Protein 7MY0 (pdb70)

Sequence (574 aa):
RTDDFDLAQQYLQVKKGVVEAALDSSSLAIARPEKIYEAMMRYSLLAGGKRLRPILCITACELCGGDEALALPTACALEMIHTMMSLIHDDLPSSMDNDDFRRGKPTNHKVYGEEDIAILAGDGLLAYAFEYVVVTHTPQADPQALLQQVIIARLGRRTVGAAGLVGGQVLDLESEGRTDITPETTLLTFIHTTHKTGALLEASVLLTGAILAGATGEQQQRRLARYAQNNIGLLAFQVVDDILDITATAQKATYPSLLGLLEASRAQQAQSSLIDQAIVALEPFGPSSAEPLQAIAEYIVARKYLEHRTDFDLAQYLQVKKGVVEAALDSSSLAIARRPEKIYEEAMRYSLLAGGKKRLRPILCITACELCGGDEALALPTACALEMIHTMMSLIHDDLPSMDNDDFRRGKPTNHHKVYGEDIAILAGDGLLAYAFEYVVTHTPQADPPQALLQVIARLGRRTVGAAGLVGGQVLDLESEEGRTDIITPEETLTFIHTHKTGALLEASVLLTGAILAGATGEQQQRRLARRYAQNNIGLAFQQVVDDILDITATQEEAQKATYPSLLGLEASRAQAQSSLIDQAIVALEPFGPSSAEPLQAIAEYIIVARKYLE

Nearest PDB structures (foldseek):
  7my0-assembly1_A  TM=1.004E+00  e=2.577E-37  Synechocystis sp. PCC 6803 substr. Kazusa
  7my1-assembly1_AAA-2  TM=9.959E-01  e=1.633E-34  Synechocystis sp. PCC 6803 substr. Kazusa
  7my7-assembly1_BBB  TM=9.805E-01  e=2.120E-26  Synechococcus elongatus PCC 7942 = FACHB-805
  7my7-assembly1_AAA  TM=9.762E-01  e=3.667E-26  Synechococcus elongatus PCC 7942 = FACHB-805
  7my6-assembly1_B  TM=9.436E-01  e=1.278E-26  Synechococcus elongatus PCC 7942 = FACHB-805

Foldseek 3Di:
DPDDDLVVVQVVQQVVLLVCLVVLQDQDPVRLLSVLLCVQLNVDDSLVLLSLLQLLLVLLPHHCQQRNLLSNLLSLLVSLLVLVCCAPVHVVPQDDPRHGRSCVVRNRVSSNVSSVVSNVVSLVSLVVRNPVFDVVLSVVLSVLSVCQNDCNAQVVLSVLQVVQQPDDPDAPVSVLVSQCRNPLSSQLSSNLSSNSRNPHDPLSSVLSSLLSSLLSVLLQLLVQLVVVVVPSDGDGCCNRPNNVVSVVSSVVSLVSSLVSCPVSPPSCVSVNVVSVVSSVVSVVVD/DPDDDLVVLQVVQQVVLLVVLVVLQDQDPVNLLSVLLCVQLNVDDSLVLLSLLQLLLVLLPHHNQQRNLLSNLLSLLVSLLVLVCCACVHVVHQDDPNHGRSCNPRNNVSSNVSSVVSNVSSLVSLPVRNVVFDVVLSVVLSVLSVCQNDCNAQVVLSVLVRVPQLDDPDAPVSVLVSQCRNPLSSQLSSSLSSNSRNPHDPLQSVLSSLLSSLLSVLLQLLVLLVVVVVVVVPSDDDHCCNRPNNVVSVVSSVVSLVSSLVSCPVSPPSCVSVNVVSVVSSVVSVVD

Structure (mmCIF, N/CA/C/O backbone):
data_7MY0
#
_entry.id   7MY0
#
_cell.length_a   61.430
_cell.length_b   73.643
_cell.length_c   132.229
_cell.angle_alpha   90.00
_cell.angle_beta   95.21
_cell.angle_gamma   90.00
#
_symmetry.space_group_name_H-M   'C 1 2 1'
#
loop_
_entity.id
_entity.type
_entity.pdbx_description
1 polymer 'Geranylgeranyl pyrophosphate synthase'
2 non-polymer '3-METHYLBUT-3-ENYL TRIHYDROGEN DIPHOSPHATE'
3 non-polymer GLYCEROL
4 non-polymer 'MAGNESIUM ION'
5 water water
#
loop_
_atom_site.group_PDB
_atom_site.id
_atom_site.type_symbol
_atom_site.label_atom_id
_atom_site.label_alt_id
_atom_site.label_comp_id
_atom_site.label_asym_id
_atom_site.label_entity_id
_atom_site.label_seq_id
_atom_site.pdbx_PDB_ins_code
_atom_site.Cartn_x
_atom_site.Cartn_y
_atom_site.Cartn_z
_atom_site.occupancy
_atom_site.B_iso_or_equiv
_atom_site.auth_seq_id
_atom_site.auth_comp_id
_atom_site.auth_asym_id
_atom_site.auth_atom_id
_atom_site.pdbx_PDB_model_num
ATOM 1 N N . ARG A 1 7 ? 44.283 12.006 9.022 1.00 41.00 7 ARG A N 1
ATOM 2 C CA . ARG A 1 7 ? 43.687 11.447 7.797 1.00 32.51 7 ARG A CA 1
ATOM 3 C C . ARG A 1 7 ? 42.498 12.305 7.371 1.00 23.67 7 ARG A C 1
ATOM 4 O O . ARG A 1 7 ? 41.821 12.936 8.228 1.00 22.32 7 ARG A O 1
ATOM 12 N N . THR A 1 8 ? 42.303 12.425 6.057 1.00 17.56 8 THR A N 1
ATOM 13 C CA . THR A 1 8 ? 41.286 13.340 5.509 1.00 15.95 8 THR A CA 1
ATOM 14 C C . THR A 1 8 ? 40.055 12.611 4.981 1.00 16.86 8 THR A C 1
ATOM 15 O O . THR A 1 8 ? 39.031 13.287 4.828 1.00 19.89 8 THR A O 1
ATOM 19 N N A ASP A 1 9 ? 40.169 11.305 4.698 0.50 17.40 9 ASP A N 1
ATOM 20 N N B ASP A 1 9 ? 40.164 11.307 4.692 0.50 18.32 9 ASP A N 1
ATOM 21 C CA A ASP A 1 9 ? 39.111 10.490 4.064 0.50 17.68 9 ASP A CA 1
ATOM 22 C CA B ASP A 1 9 ? 39.086 10.518 4.058 0.50 21.18 9 ASP A CA 1
ATOM 23 C C A ASP A 1 9 ? 38.203 9.916 5.158 0.50 18.46 9 ASP A C 1
ATOM 24 C C B ASP A 1 9 ? 38.201 9.913 5.150 0.50 20.77 9 ASP A C 1
ATOM 25 O O A ASP A 1 9 ? 38.716 9.211 6.040 0.50 20.40 9 ASP A O 1
ATOM 26 O O B ASP A 1 9 ? 38.726 9.185 6.010 0.50 21.61 9 ASP A O 1
ATOM 35 N N . PHE A 1 10 ? 36.895 10.156 5.075 1.00 19.60 10 PHE A N 1
ATOM 36 C CA . PHE A 1 10 ? 35.917 9.506 5.984 1.00 18.09 10 PHE A CA 1
ATOM 37 C C . PHE A 1 10 ? 35.961 8.013 5.704 1.00 18.62 10 PHE A C 1
ATOM 38 O O . PHE A 1 10 ? 35.733 7.574 4.560 1.00 22.21 10 PHE A O 1
ATOM 46 N N . ASP A 1 11 ? 36.232 7.230 6.732 1.00 17.67 11 ASP A N 1
ATOM 47 C CA . ASP A 1 11 ? 36.369 5.751 6.673 1.00 17.88 11 ASP A CA 1
ATOM 48 C C . ASP A 1 11 ? 35.311 5.204 7.627 1.00 15.15 11 ASP A C 1
ATOM 49 O O . ASP A 1 11 ? 35.473 5.344 8.866 1.00 16.41 11 ASP A O 1
ATOM 54 N N . LEU A 1 12 ? 34.251 4.662 7.076 1.00 15.95 12 LEU A N 1
ATOM 55 C CA . LEU A 1 12 ? 33.150 4.159 7.920 1.00 13.91 12 LEU A CA 1
ATOM 56 C C . LEU A 1 12 ? 33.648 3.103 8.894 1.00 14.42 12 LEU A C 1
ATOM 57 O O . LEU A 1 12 ? 33.234 3.122 10.049 1.00 15.17 12 LEU A O 1
ATOM 62 N N . ALA A 1 13 ? 34.454 2.170 8.441 1.00 16.03 13 ALA A N 1
ATOM 63 C CA . ALA A 1 13 ? 34.916 1.082 9.345 1.00 17.97 13 ALA A CA 1
ATOM 64 C C . ALA A 1 13 ? 35.605 1.717 10.551 1.00 16.33 13 ALA A C 1
ATOM 65 O O . ALA A 1 13 ? 35.400 1.293 11.677 1.00 18.50 13 ALA A O 1
ATOM 67 N N A GLN A 1 14 ? 36.456 2.706 10.311 0.50 17.40 14 GLN A N 1
ATOM 68 N N B GLN A 1 14 ? 36.455 2.706 10.305 0.50 17.67 14 GLN A N 1
ATOM 69 C CA A GLN A 1 14 ? 37.179 3.357 11.435 0.50 20.21 14 GLN A CA 1
ATOM 70 C CA B GLN A 1 14 ? 37.182 3.362 11.420 0.50 20.18 14 GLN A CA 1
ATOM 71 C C A GLN A 1 14 ? 36.192 4.119 12.341 0.50 17.49 14 GLN A C 1
ATOM 72 C C B GLN A 1 14 ? 36.194 4.117 12.335 0.50 17.57 14 GLN A C 1
ATOM 73 O O A GLN A 1 14 ? 36.350 4.087 13.602 0.50 20.06 14 GLN A O 1
ATOM 74 O O B GLN A 1 14 ? 36.354 4.082 13.596 0.50 20.48 14 GLN A O 1
ATOM 85 N N . TYR A 1 15 ? 35.217 4.802 11.747 1.00 15.35 15 TYR A N 1
ATOM 86 C CA . TYR A 1 15 ? 34.182 5.528 12.506 1.00 15.99 15 TYR A CA 1
ATOM 87 C C . TYR A 1 15 ? 33.507 4.551 13.480 1.00 15.68 15 TYR A C 1
ATOM 88 O O . TYR A 1 15 ? 33.353 4.841 14.684 1.00 16.59 15 TYR A O 1
ATOM 97 N N . LEU A 1 16 ? 33.120 3.387 12.941 1.00 15.52 16 LEU A N 1
ATOM 98 C CA . LEU A 1 16 ? 32.393 2.401 13.743 1.00 15.33 16 LEU A CA 1
ATOM 99 C C . LEU A 1 16 ? 33.296 1.835 14.813 1.00 16.56 16 LEU A C 1
ATOM 100 O O . LEU A 1 16 ? 32.770 1.621 15.934 1.00 19.58 16 LEU A O 1
ATOM 105 N N . GLN A 1 17 ? 34.560 1.561 14.503 1.00 16.57 17 GLN A N 1
ATOM 106 C CA . GLN A 1 17 ? 35.504 1.030 15.512 1.00 19.65 17 GLN A CA 1
ATOM 107 C C . GLN A 1 17 ? 35.627 2.035 16.663 1.00 19.01 17 GLN A C 1
ATOM 108 O O . GLN A 1 17 ? 35.642 1.636 17.839 1.00 20.47 17 GLN A O 1
ATOM 114 N N . VAL A 1 18 ? 35.780 3.314 16.371 1.00 17.55 18 VAL A N 1
ATOM 115 C CA . VAL A 1 18 ? 35.960 4.309 17.459 1.00 19.48 18 VAL A CA 1
ATOM 116 C C . VAL A 1 18 ? 34.677 4.397 18.310 1.00 19.40 18 VAL A C 1
ATOM 117 O O . VAL A 1 18 ? 34.781 4.395 19.560 1.00 20.16 18 VAL A O 1
ATOM 121 N N . LYS A 1 19 ? 33.500 4.474 17.674 1.00 16.65 19 LYS A N 1
ATOM 122 C CA . LYS A 1 19 ? 32.238 4.568 18.438 1.00 17.05 19 LYS A CA 1
ATOM 123 C C . LYS A 1 19 ? 32.066 3.279 19.259 1.00 15.86 19 LYS A C 1
ATOM 124 O O . LYS A 1 19 ? 31.627 3.349 20.426 1.00 16.65 19 LYS A O 1
ATOM 130 N N . LYS A 1 20 ? 32.384 2.119 18.668 1.00 15.44 20 LYS A N 1
ATOM 131 C CA . LYS A 1 20 ? 32.257 0.842 19.410 1.00 15.91 20 LYS A CA 1
ATOM 132 C C . LYS A 1 20 ? 33.153 0.896 20.650 1.00 16.41 20 LYS A C 1
ATOM 133 O O . LYS A 1 20 ? 32.738 0.459 21.710 1.00 16.39 20 LYS A O 1
ATOM 139 N N . GLY A 1 21 ? 34.365 1.425 20.539 1.00 17.15 21 GLY A N 1
ATOM 140 C CA . GLY A 1 21 ? 35.301 1.464 21.672 1.00 19.03 21 GLY A CA 1
ATOM 141 C C . GLY A 1 21 ? 34.752 2.354 22.788 1.00 19.08 21 GLY A C 1
ATOM 142 O O . GLY A 1 21 ? 34.856 1.984 23.973 1.00 18.80 21 GLY A O 1
ATOM 143 N N . VAL A 1 22 ? 34.135 3.485 22.431 1.00 17.14 22 VAL A N 1
ATOM 144 C CA . VAL A 1 22 ? 33.568 4.401 23.446 1.00 17.97 22 VAL A CA 1
ATOM 145 C C . VAL A 1 22 ? 32.440 3.672 24.173 1.00 14.97 22 VAL A C 1
ATOM 146 O O . VAL A 1 22 ? 32.332 3.761 25.414 1.00 15.23 22 VAL A O 1
ATOM 150 N N . VAL A 1 23 ? 31.563 3.061 23.396 1.00 13.90 23 VAL A N 1
ATOM 151 C CA . VAL A 1 23 ? 30.398 2.340 23.956 1.00 13.53 23 VAL A CA 1
ATOM 152 C C . VAL A 1 23 ? 30.886 1.233 24.882 1.00 14.32 23 VAL A C 1
ATOM 153 O O . VAL A 1 23 ? 30.381 1.113 26.013 1.00 15.03 23 VAL A O 1
ATOM 157 N N . GLU A 1 24 ? 31.840 0.416 24.402 1.00 14.86 24 GLU A N 1
ATOM 158 C CA . GLU A 1 24 ? 32.276 -0.748 25.212 1.00 15.89 24 GLU A CA 1
ATOM 159 C C . GLU A 1 24 ? 32.924 -0.288 26.519 1.00 14.93 24 GLU A C 1
ATOM 160 O O . GLU A 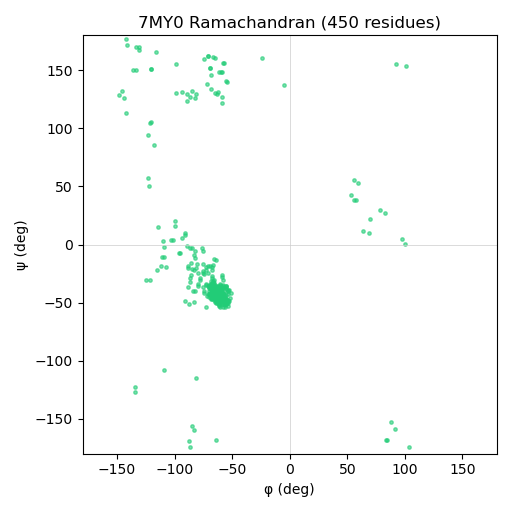1 24 ? 32.710 -0.966 27.560 1.00 15.49 24 GLU A O 1
ATOM 166 N N . ALA A 1 25 ? 33.691 0.807 26.508 1.00 16.16 25 ALA A N 1
ATOM 167 C CA . ALA A 1 25 ? 34.320 1.316 27.744 1.00 16.11 25 ALA A CA 1
ATOM 168 C C . ALA A 1 25 ? 33.236 1.766 28.729 1.00 14.45 25 ALA A C 1
ATOM 169 O O . ALA A 1 25 ? 33.336 1.454 29.942 1.00 14.45 25 ALA A O 1
ATOM 171 N N . ALA A 1 26 ? 32.199 2.436 28.240 1.00 12.87 26 ALA A N 1
ATOM 172 C CA . ALA A 1 26 ? 31.085 2.900 29.072 1.00 13.98 26 ALA A CA 1
ATOM 173 C C . ALA A 1 26 ? 30.306 1.705 29.643 1.00 14.87 26 ALA A C 1
ATOM 174 O O . ALA A 1 26 ? 30.023 1.687 30.845 1.00 15.02 26 ALA A O 1
ATOM 176 N N . LEU A 1 27 ? 30.059 0.688 28.827 1.00 12.77 27 LEU A N 1
ATOM 177 C CA . LEU A 1 27 ? 29.323 -0.511 29.341 1.00 13.24 27 LEU A CA 1
ATOM 178 C C . LEU A 1 27 ? 30.134 -1.193 30.429 1.00 12.17 27 LEU A C 1
ATOM 179 O O . LEU A 1 27 ? 29.579 -1.596 31.442 1.00 13.50 27 LEU A O 1
ATOM 184 N N . ASP A 1 28 ? 31.427 -1.333 30.222 1.00 13.87 28 ASP A N 1
ATOM 185 C CA . ASP A 1 28 ? 32.306 -2.009 31.203 1.00 14.29 28 ASP A CA 1
ATOM 186 C C . ASP A 1 28 ? 32.259 -1.233 32.533 1.00 13.92 28 ASP A C 1
ATOM 187 O O . ASP A 1 28 ? 32.030 -1.815 33.601 1.00 15.24 28 ASP A O 1
ATOM 192 N N A SER A 1 29 ? 32.446 0.084 32.466 0.60 14.14 29 SER A N 1
ATOM 193 N N B SER A 1 29 ? 32.439 0.087 32.466 0.40 13.40 29 SER A N 1
ATOM 194 C CA A SER A 1 29 ? 32.438 0.933 33.676 0.60 16.23 29 SER A CA 1
ATOM 195 C CA B SER A 1 29 ? 32.432 0.943 33.674 0.40 14.61 29 SER A CA 1
ATOM 196 C C A SER A 1 29 ? 31.064 0.927 34.356 0.60 16.05 29 SER A C 1
ATOM 197 C C B SER A 1 29 ? 31.060 0.933 34.358 0.40 14.93 29 SER A C 1
ATOM 198 O O A SER A 1 29 ? 31.012 1.210 35.559 0.60 17.88 29 SER A O 1
ATOM 199 O O B SER A 1 29 ? 31.012 1.195 35.575 0.40 16.10 29 SER A O 1
ATOM 204 N N . SER A 1 30 ? 29.979 0.659 33.616 1.00 14.11 30 SER A N 1
ATOM 205 C CA . SER A 1 30 ? 28.596 0.756 34.119 1.00 14.16 30 SER A CA 1
ATOM 206 C C . SER A 1 30 ? 28.312 -0.336 35.158 1.00 13.77 30 SER A C 1
ATOM 207 O O . SER A 1 30 ? 27.366 -0.182 35.930 1.00 15.32 30 SER A O 1
ATOM 210 N N . LEU A 1 31 ? 29.054 -1.436 35.138 1.00 14.69 31 LEU A N 1
ATOM 211 C CA . LEU A 1 31 ? 28.767 -2.577 36.045 1.00 16.39 31 LEU A CA 1
ATOM 212 C C . LEU A 1 31 ? 29.984 -2.919 36.900 1.00 15.33 31 LEU A C 1
ATOM 213 O O . LEU A 1 31 ? 30.788 -3.713 36.514 1.00 19.28 31 LEU A O 1
ATOM 218 N N . ALA A 1 32 ? 30.046 -2.361 38.097 1.00 18.24 32 ALA A N 1
ATOM 219 C CA . ALA A 1 32 ? 31.090 -2.663 39.097 1.00 21.55 32 ALA A CA 1
ATOM 220 C C . ALA A 1 32 ? 30.534 -3.840 39.888 1.00 20.49 32 ALA A C 1
ATOM 221 O O . ALA A 1 32 ? 29.385 -3.795 40.334 1.00 22.58 32 ALA A O 1
ATOM 223 N N . ILE A 1 33 ? 31.318 -4.874 40.039 1.00 21.88 33 ILE A N 1
ATOM 224 C CA . ILE A 1 33 ? 30.902 -6.075 40.791 1.00 20.53 33 ILE A CA 1
ATOM 225 C C . ILE A 1 33 ? 30.658 -5.687 42.255 1.00 19.79 33 ILE A C 1
ATOM 226 O O . ILE A 1 33 ? 31.483 -5.048 42.869 1.00 23.89 33 ILE A O 1
ATOM 231 N N . ALA A 1 34 ? 29.502 -6.072 42.795 1.00 19.60 34 ALA A N 1
ATOM 232 C CA . ALA A 1 34 ? 29.118 -5.906 44.217 1.00 20.88 34 ALA A CA 1
ATOM 233 C C . ALA A 1 34 ? 28.337 -7.155 44.620 1.00 17.59 34 ALA A C 1
ATOM 234 O O . ALA A 1 34 ? 28.083 -8.018 43.756 1.00 18.28 34 ALA A O 1
ATOM 236 N N . ARG A 1 35 ? 27.947 -7.252 45.874 1.00 20.07 35 ARG A N 1
ATOM 237 C CA . ARG A 1 35 ? 27.136 -8.419 46.322 1.00 19.83 35 ARG A CA 1
ATOM 238 C C . ARG A 1 35 ? 25.731 -8.298 45.750 1.00 18.72 35 ARG A C 1
ATOM 239 O O . ARG A 1 35 ? 25.168 -7.199 45.799 1.00 20.58 35 ARG A O 1
ATOM 247 N N . PRO A 1 36 ? 25.082 -9.379 45.236 1.00 16.60 36 PRO A N 1
ATOM 248 C CA . PRO A 1 36 ? 25.695 -10.685 45.011 1.00 17.13 36 PRO A CA 1
ATOM 249 C C . PRO A 1 36 ? 26.491 -10.719 43.706 1.00 16.00 36 PRO A C 1
ATOM 250 O O . PRO A 1 36 ? 25.994 -10.352 42.657 1.00 14.78 36 PRO A O 1
ATOM 254 N N . GLU A 1 37 ? 27.728 -11.183 43.803 1.00 15.14 37 GLU A N 1
ATOM 255 C CA . GLU A 1 37 ? 28.681 -11.041 42.675 1.00 16.69 37 GLU A CA 1
ATOM 256 C C . GLU A 1 37 ? 28.143 -11.769 41.443 1.00 14.34 37 GLU A C 1
ATOM 257 O O . GLU A 1 37 ? 28.353 -11.281 40.333 1.00 14.32 37 GLU A O 1
ATOM 263 N N . LYS A 1 38 ? 27.442 -12.888 41.626 1.00 14.68 38 LYS A N 1
ATOM 264 C CA . LYS A 1 38 ? 27.032 -13.700 40.463 1.00 16.43 38 LYS A CA 1
ATOM 265 C C . LYS A 1 38 ? 26.153 -12.863 39.525 1.00 14.39 38 LYS A C 1
ATOM 266 O O . LYS A 1 38 ? 26.197 -13.067 38.310 1.00 15.48 38 LYS A O 1
ATOM 272 N N . ILE A 1 39 ? 25.275 -12.016 40.055 1.00 13.73 39 ILE A N 1
ATOM 273 C CA . ILE A 1 39 ? 24.349 -11.311 39.146 1.00 13.55 39 ILE A CA 1
ATOM 274 C C . ILE A 1 39 ? 25.132 -10.287 38.283 1.00 12.67 39 ILE A C 1
ATOM 275 O O . ILE A 1 39 ? 24.831 -10.149 37.083 1.00 13.05 39 ILE A O 1
ATOM 280 N N . TYR A 1 40 ? 26.140 -9.670 38.872 1.00 13.09 40 TYR A N 1
ATOM 281 C CA . TYR A 1 40 ? 26.981 -8.703 38.110 1.00 13.59 40 TYR A CA 1
ATOM 282 C C . TYR A 1 40 ? 27.807 -9.472 37.085 1.00 13.30 40 TYR A C 1
ATOM 283 O O . TYR A 1 40 ? 27.953 -9.034 35.968 1.00 14.60 40 TYR A O 1
ATOM 292 N N . GLU A 1 41 ? 28.361 -10.609 37.503 1.00 14.14 41 GLU A N 1
ATOM 293 C CA . GLU A 1 41 ? 29.158 -11.456 36.561 1.00 14.63 41 GLU A CA 1
ATOM 294 C C . GLU A 1 41 ? 28.257 -11.860 35.392 1.00 13.58 41 GLU A C 1
ATOM 295 O O . GLU A 1 41 ? 28.731 -11.822 34.234 1.00 13.79 41 GLU A O 1
ATOM 301 N N . ALA A 1 42 ? 27.025 -12.303 35.658 1.00 12.10 42 ALA A N 1
ATOM 302 C CA . ALA A 1 42 ? 26.126 -12.780 34.593 1.00 12.00 42 ALA A CA 1
ATOM 303 C C . ALA A 1 42 ? 25.713 -11.625 33.672 1.00 11.19 42 ALA A C 1
ATOM 304 O O . ALA A 1 42 ? 25.669 -11.788 32.467 1.00 11.91 42 ALA A O 1
ATOM 306 N N A MET A 1 43 ? 25.402 -10.449 34.249 0.60 11.07 43 MET A N 1
ATOM 307 N N B MET A 1 43 ? 25.420 -10.448 34.243 0.40 11.52 43 MET A N 1
ATOM 308 C CA A MET A 1 43 ? 25.031 -9.303 33.384 0.60 10.84 43 MET A CA 1
ATOM 309 C CA B MET A 1 43 ? 25.040 -9.292 33.394 0.40 11.07 43 MET A CA 1
ATOM 310 C C A MET A 1 43 ? 26.227 -8.880 32.525 0.60 11.23 43 MET A C 1
ATOM 311 C C B MET A 1 43 ? 26.231 -8.881 32.526 0.40 11.31 43 MET A C 1
ATOM 312 O O A MET A 1 43 ? 26.022 -8.638 31.311 0.60 12.51 43 MET A O 1
ATOM 313 O O B MET A 1 43 ? 26.032 -8.650 31.307 0.40 12.46 43 MET A O 1
ATOM 322 N N . ARG A 1 44 ? 27.420 -8.816 33.130 1.00 11.69 44 ARG A N 1
ATOM 323 C CA . ARG A 1 44 ? 28.650 -8.439 32.393 1.00 12.19 44 ARG A CA 1
ATOM 324 C C . ARG A 1 44 ? 28.985 -9.449 31.294 1.00 12.12 44 ARG A C 1
ATOM 325 O O . ARG A 1 44 ? 29.397 -9.076 30.199 1.00 12.53 44 ARG A O 1
ATOM 333 N N . TYR A 1 45 ? 28.768 -10.722 31.583 1.00 12.36 45 TYR A N 1
ATOM 334 C CA . TYR A 1 45 ? 29.122 -11.791 30.620 1.00 12.91 45 TYR A CA 1
ATOM 335 C C . TYR A 1 45 ? 28.401 -11.514 29.303 1.00 11.71 45 TYR A C 1
ATOM 336 O O . TYR A 1 45 ? 29.046 -11.578 28.249 1.00 13.97 45 TYR A O 1
ATOM 345 N N . SER A 1 46 ? 27.105 -11.203 29.347 1.00 11.71 46 SER A N 1
ATOM 346 C CA . SER A 1 46 ? 26.310 -10.978 28.122 1.00 12.05 46 SER A CA 1
ATOM 347 C C . SER A 1 46 ? 26.512 -9.542 27.595 1.00 11.29 46 SER A C 1
ATOM 348 O O . SER A 1 46 ? 26.570 -9.348 26.355 1.00 12.65 46 SER A O 1
ATOM 351 N N . LEU A 1 47 ? 26.581 -8.567 28.486 1.00 11.44 47 LEU A N 1
ATOM 352 C CA . LEU A 1 47 ? 26.667 -7.159 28.002 1.00 11.67 47 LEU A CA 1
ATOM 353 C C . LEU A 1 47 ? 27.996 -6.900 27.332 1.00 11.26 47 LEU A C 1
ATOM 354 O O . LEU A 1 47 ? 28.029 -6.070 26.371 1.00 12.78 47 LEU A O 1
ATOM 359 N N . LEU A 1 48 ? 29.063 -7.485 27.805 1.00 11.78 48 LEU A N 1
ATOM 360 C CA . LEU A 1 48 ? 30.447 -7.197 27.359 1.00 12.62 48 LEU A CA 1
ATOM 361 C C . LEU A 1 48 ? 30.940 -8.246 26.362 1.00 15.73 48 LEU A C 1
ATOM 362 O O . LEU A 1 48 ? 32.130 -8.307 26.147 1.00 25.58 48 LEU A O 1
ATOM 367 N N . ALA A 1 49 ? 30.043 -8.978 25.728 1.00 18.88 49 ALA A N 1
ATOM 368 C CA . ALA A 1 49 ? 30.369 -10.058 24.759 1.00 22.37 49 ALA A CA 1
ATOM 369 C C . ALA A 1 49 ? 30.818 -9.518 23.402 1.00 22.25 49 ALA A C 1
ATOM 370 O O . ALA A 1 49 ? 31.228 -10.331 22.597 1.00 33.63 49 ALA A O 1
ATOM 372 N N . GLY A 1 50 ? 30.767 -8.226 23.167 1.00 24.05 50 GLY A N 1
ATOM 373 C CA . GLY A 1 50 ? 31.196 -7.631 21.897 1.00 25.09 50 GLY A CA 1
ATOM 374 C C . GLY A 1 50 ? 30.050 -7.603 20.883 1.00 27.35 50 GLY A C 1
ATOM 375 O O . GLY A 1 50 ? 28.870 -7.553 21.246 1.00 33.58 50 GLY A O 1
ATOM 376 N N . GLY A 1 51 ? 30.388 -7.640 19.621 1.00 23.22 51 GLY A N 1
ATOM 377 C CA . GLY A 1 51 ? 29.397 -7.515 18.560 1.00 24.09 51 GLY A CA 1
ATOM 378 C C . GLY A 1 51 ? 29.462 -6.132 17.966 1.00 19.61 51 GLY A C 1
ATOM 379 O O . GLY A 1 51 ? 30.361 -5.336 18.340 1.00 20.48 51 GLY A O 1
ATOM 380 N N . LYS A 1 52 ? 28.535 -5.857 17.079 1.00 19.93 52 LYS A N 1
ATOM 381 C CA . LYS A 1 52 ? 28.613 -4.651 16.230 1.00 20.44 52 LYS A CA 1
ATOM 382 C C . LYS A 1 52 ? 28.252 -3.414 17.052 1.00 15.11 52 LYS A C 1
ATOM 383 O O . LYS A 1 52 ? 28.667 -2.301 16.625 1.00 17.23 52 LYS A O 1
ATOM 389 N N . ARG A 1 53 ? 27.513 -3.542 18.143 1.00 12.81 53 ARG A N 1
ATOM 390 C CA . ARG A 1 53 ? 27.032 -2.364 18.911 1.00 10.51 53 ARG A CA 1
ATOM 391 C C . ARG A 1 53 ? 26.244 -1.426 17.993 1.00 10.80 53 ARG A C 1
ATOM 392 O O . ARG A 1 53 ? 26.306 -0.195 18.147 1.00 11.26 53 ARG A O 1
ATOM 400 N N . LEU A 1 54 ? 25.451 -1.979 17.081 1.00 10.58 54 LEU A N 1
ATOM 401 C CA . LEU A 1 54 ? 24.694 -1.194 16.073 1.00 10.07 54 LEU A CA 1
ATOM 402 C C . LEU A 1 54 ? 23.768 -0.222 16.769 1.00 9.65 54 LEU A C 1
ATOM 403 O O . LEU A 1 54 ? 23.731 0.961 16.331 1.00 10.19 54 LEU A O 1
ATOM 408 N N . ARG A 1 55 ? 22.991 -0.650 17.748 1.00 8.87 55 ARG A N 1
ATOM 409 C CA . ARG A 1 55 ? 21.923 0.228 18.281 1.00 8.59 55 ARG A CA 1
ATOM 410 C C . ARG A 1 55 ? 22.542 1.418 19.018 1.00 9.49 55 ARG A C 1
ATOM 411 O O . ARG A 1 55 ? 22.136 2.541 18.729 1.00 9.42 55 ARG A O 1
ATOM 419 N N . PRO A 1 56 ? 23.532 1.248 19.901 1.00 8.81 56 PRO A N 1
ATOM 420 C CA . PRO A 1 56 ? 24.166 2.425 20.511 1.00 9.25 56 PRO A CA 1
ATOM 421 C C . PRO A 1 56 ? 24.797 3.328 19.458 1.00 9.57 56 PRO A C 1
ATOM 422 O O . PRO A 1 56 ? 24.730 4.571 19.602 1.00 10.08 56 PRO A O 1
ATOM 426 N N . ILE A 1 57 ? 25.435 2.747 18.464 1.00 9.85 57 ILE A N 1
ATOM 427 C CA . ILE A 1 57 ? 26.085 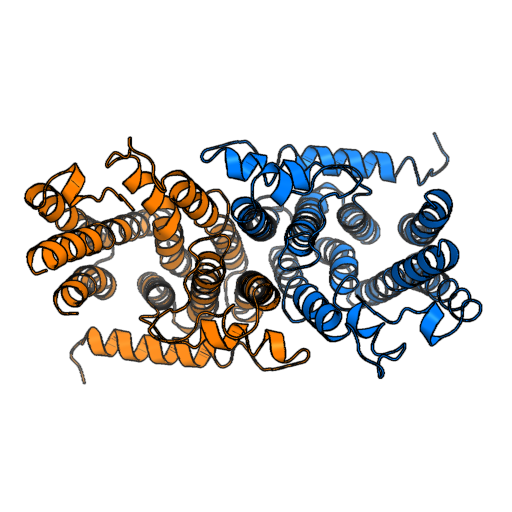3.580 17.420 1.00 9.94 57 ILE A CA 1
ATOM 428 C C . ILE A 1 57 ? 24.999 4.327 16.654 1.00 9.56 57 ILE A C 1
ATOM 429 O O . ILE A 1 57 ? 25.216 5.534 16.324 1.00 10.34 57 ILE A O 1
ATOM 434 N N . LEU A 1 58 ? 23.876 3.727 16.307 1.00 9.24 58 LEU A N 1
ATOM 435 C CA . LEU A 1 58 ? 22.764 4.449 15.634 1.00 8.65 58 LEU A CA 1
ATOM 436 C C . LEU A 1 58 ? 22.323 5.652 16.493 1.00 8.53 58 LEU A C 1
ATOM 437 O O . LEU A 1 58 ? 22.049 6.724 15.948 1.00 9.59 58 LEU A O 1
ATOM 442 N N . CYS A 1 59 ? 22.193 5.457 17.788 1.00 8.51 59 CYS A N 1
ATOM 443 C CA . CYS A 1 59 ? 21.744 6.498 18.728 1.00 8.53 59 CYS A CA 1
ATOM 444 C C . CYS A 1 59 ? 22.748 7.666 18.697 1.00 8.76 59 CYS A C 1
ATOM 445 O O . CYS A 1 59 ? 22.327 8.834 18.513 1.00 9.98 59 CYS A O 1
ATOM 448 N N . ILE A 1 60 ? 24.018 7.407 18.877 1.00 8.64 60 ILE A N 1
ATOM 449 C CA . ILE A 1 60 ? 25.042 8.475 18.878 1.00 8.89 60 ILE A CA 1
ATOM 450 C C . ILE A 1 60 ? 25.034 9.157 17.519 1.00 9.14 60 ILE A C 1
ATOM 451 O O . ILE A 1 60 ? 25.102 10.412 17.437 1.00 10.67 60 ILE A O 1
ATOM 456 N N . THR A 1 61 ? 24.973 8.375 16.464 1.00 9.02 61 THR A N 1
ATOM 457 C CA . THR A 1 61 ? 25.059 8.943 15.090 1.00 8.91 61 THR A CA 1
ATOM 458 C C . THR A 1 61 ? 23.853 9.826 14.827 1.00 8.99 61 THR A C 1
ATOM 459 O O . THR A 1 61 ? 24.003 10.914 14.226 1.00 10.54 61 THR A O 1
ATOM 463 N N . ALA A 1 62 ? 22.658 9.411 15.178 1.00 8.91 62 ALA A N 1
ATOM 464 C CA . ALA A 1 62 ? 21.421 10.201 14.970 1.00 9.07 62 ALA A CA 1
ATOM 465 C C . ALA A 1 62 ? 21.492 11.449 15.842 1.00 9.65 62 ALA A C 1
ATOM 466 O O . ALA A 1 62 ? 21.018 12.551 15.387 1.00 9.98 62 ALA A O 1
ATOM 468 N N . CYS A 1 63 ? 22.000 11.347 17.053 1.00 9.84 63 CYS A N 1
ATOM 469 C CA . CYS A 1 63 ? 22.095 12.525 17.946 1.00 9.96 63 CYS A CA 1
ATOM 470 C C . CYS A 1 63 ? 23.019 13.555 17.282 1.00 10.78 63 CYS A C 1
ATOM 471 O O . CYS A 1 63 ? 22.619 14.751 17.158 1.00 11.79 63 CYS A O 1
ATOM 474 N N . GLU A 1 64 ? 24.169 13.141 16.836 1.00 10.12 64 GLU A N 1
ATOM 475 C CA . GLU A 1 64 ? 25.140 14.027 16.162 1.00 10.07 64 GLU A CA 1
ATOM 476 C C . GLU A 1 64 ? 24.507 14.600 14.894 1.00 10.48 64 GLU A C 1
ATOM 477 O O . GLU A 1 64 ? 24.711 15.817 14.605 1.00 14.02 64 GLU A O 1
ATOM 483 N N . LEU A 1 65 ? 23.806 13.826 14.104 1.00 10.52 65 LEU A N 1
ATOM 484 C CA . LEU A 1 65 ? 23.152 14.311 12.864 1.00 11.39 65 LEU A CA 1
ATOM 485 C C . LEU A 1 65 ? 22.221 15.491 13.171 1.00 11.87 65 LEU A C 1
ATOM 486 O O . LEU A 1 65 ? 22.194 16.485 12.398 1.00 13.41 65 LEU A O 1
ATOM 491 N N . CYS A 1 66 ? 21.521 15.429 14.305 1.00 11.78 66 CYS A N 1
ATOM 492 C CA . CYS A 1 66 ? 20.504 16.417 14.716 1.00 13.65 66 CYS A CA 1
ATOM 493 C C . CYS A 1 66 ? 21.115 17.553 15.563 1.00 14.46 66 CYS A C 1
ATOM 494 O O . CYS A 1 66 ? 20.316 18.343 16.135 1.00 18.81 66 CYS A O 1
ATOM 497 N N . GLY A 1 67 ? 22.442 17.611 15.672 1.00 14.87 67 GLY A N 1
ATOM 498 C CA . GLY A 1 67 ? 23.081 18.749 16.345 1.00 16.58 67 GLY A CA 1
ATOM 499 C C . GLY A 1 67 ? 23.506 18.481 17.769 1.00 14.73 67 GLY A C 1
ATOM 500 O O . GLY A 1 67 ? 24.062 19.365 18.409 1.00 17.44 67 GLY A O 1
ATOM 501 N N . GLY A 1 68 ? 23.272 17.274 18.241 1.00 16.32 68 GLY A N 1
ATOM 502 C CA . GLY A 1 68 ? 23.705 16.836 19.579 1.00 15.21 68 GLY A CA 1
ATOM 503 C C . GLY A 1 68 ? 25.116 16.285 19.535 1.00 15.28 68 GLY A C 1
ATOM 504 O O . GLY A 1 68 ? 25.840 16.499 18.576 1.00 18.12 68 GLY A O 1
ATOM 505 N N . ASP A 1 69 ? 25.534 15.664 20.587 1.00 17.43 69 ASP A N 1
ATOM 506 C CA . ASP A 1 69 ? 26.909 15.128 20.677 1.00 17.03 69 ASP A CA 1
ATOM 507 C C . ASP A 1 69 ? 26.909 13.779 21.395 1.00 13.75 69 ASP A C 1
ATOM 508 O O . ASP A 1 69 ? 25.868 13.287 21.920 1.00 14.84 69 ASP A O 1
ATOM 513 N N . GLU A 1 70 ? 28.087 13.176 21.356 1.00 13.18 70 GLU A N 1
ATOM 514 C CA . GLU A 1 70 ? 28.279 11.824 21.891 1.00 14.28 70 GLU A CA 1
ATOM 515 C C . GLU A 1 70 ? 27.974 11.816 23.381 1.00 13.06 70 GLU A C 1
ATOM 516 O O . GLU A 1 70 ? 27.348 10.866 23.851 1.00 14.61 70 GLU A O 1
ATOM 522 N N . ALA A 1 71 ? 28.460 12.801 24.135 1.00 14.74 71 ALA A N 1
ATOM 523 C CA . ALA A 1 71 ? 28.236 12.799 25.596 1.00 15.56 71 ALA A CA 1
ATOM 524 C C . ALA A 1 71 ? 26.735 12.826 25.924 1.00 14.20 71 ALA A C 1
ATOM 525 O O . ALA A 1 71 ? 26.312 12.144 26.874 1.00 15.08 71 ALA A O 1
ATOM 527 N N . LEU A 1 72 ? 25.941 13.575 25.171 1.00 12.71 72 LEU A N 1
ATOM 528 C CA . LEU A 1 72 ? 24.476 13.644 25.383 1.00 12.30 72 LEU A CA 1
ATOM 529 C C . LEU A 1 72 ? 23.830 12.278 25.127 1.00 10.93 72 LEU A C 1
ATOM 530 O O . LEU A 1 72 ? 22.919 11.903 25.864 1.00 12.04 72 LEU A O 1
ATOM 535 N N . ALA A 1 73 ? 24.278 11.578 24.091 1.00 10.98 73 ALA A N 1
ATOM 536 C CA . ALA A 1 73 ? 23.660 10.333 23.622 1.00 11.06 73 ALA A CA 1
ATOM 537 C C . ALA A 1 73 ? 24.183 9.114 24.371 1.00 10.19 73 ALA A C 1
ATOM 538 O O . ALA A 1 73 ? 23.450 8.108 24.400 1.00 11.36 73 ALA A O 1
ATOM 540 N N . LEU A 1 74 ? 25.388 9.138 24.904 1.00 11.15 74 LEU A N 1
ATOM 541 C CA . LEU A 1 74 ? 26.064 7.913 25.349 1.00 10.37 74 LEU A CA 1
ATOM 542 C C . LEU A 1 74 ? 25.254 7.157 26.384 1.00 9.69 74 LEU A C 1
ATOM 543 O O . LEU A 1 74 ? 25.161 5.913 26.258 1.00 10.60 74 LEU A O 1
ATOM 548 N N . PRO A 1 75 ? 24.624 7.792 27.396 1.00 10.85 75 PRO A N 1
ATOM 549 C CA . PRO A 1 75 ? 23.893 6.965 28.375 1.00 10.72 75 PRO A CA 1
ATOM 550 C C . PRO A 1 75 ? 22.710 6.253 27.757 1.00 10.17 75 PRO A C 1
ATOM 551 O O . PRO A 1 75 ? 22.510 5.053 28.031 1.00 10.53 75 PRO A O 1
ATOM 555 N N . THR A 1 76 ? 21.936 6.919 26.915 1.00 9.33 76 THR A N 1
ATOM 556 C CA . THR A 1 76 ? 20.815 6.302 26.185 1.00 8.95 76 THR A CA 1
ATOM 557 C C . THR A 1 76 ? 21.349 5.218 25.249 1.00 9.77 76 THR A C 1
ATOM 558 O O . THR A 1 76 ? 20.733 4.147 25.164 1.00 9.30 76 THR A O 1
ATOM 562 N N . ALA A 1 77 ? 22.475 5.466 24.617 1.00 8.46 77 ALA A N 1
ATOM 563 C CA . ALA A 1 77 ? 23.081 4.446 23.740 1.00 8.81 77 ALA A CA 1
ATOM 564 C C . ALA A 1 77 ? 23.392 3.181 24.558 1.00 9.67 77 ALA A C 1
ATOM 565 O O . ALA A 1 77 ? 23.058 2.074 24.092 1.00 10.46 77 ALA A O 1
ATOM 567 N N . CYS A 1 78 ? 23.961 3.340 25.725 1.00 9.64 78 CYS A N 1
ATOM 568 C CA . CYS A 1 78 ? 24.227 2.213 26.617 1.00 9.44 78 CYS A CA 1
ATOM 569 C C . CYS A 1 78 ? 22.930 1.504 27.024 1.00 10.59 78 CYS A C 1
ATOM 570 O O . CYS A 1 78 ? 22.872 0.265 26.992 1.00 10.59 78 CYS A O 1
ATOM 573 N N . ALA A 1 79 ? 21.893 2.255 27.359 1.00 8.89 79 ALA A N 1
ATOM 574 C CA . ALA A 1 79 ? 20.595 1.703 27.742 1.00 8.62 79 ALA A CA 1
ATOM 575 C C . ALA A 1 79 ? 20.047 0.861 26.571 1.00 8.07 79 ALA A C 1
ATOM 576 O O . ALA A 1 79 ? 19.498 -0.235 26.841 1.00 9.55 79 ALA A O 1
ATOM 578 N N . LEU A 1 80 ? 20.127 1.348 25.350 1.00 8.39 80 LEU A N 1
ATOM 579 C CA . LEU A 1 80 ? 19.640 0.582 24.196 1.00 8.19 80 LEU A CA 1
ATOM 580 C C . LEU A 1 80 ? 20.383 -0.751 24.112 1.00 8.77 80 LEU A C 1
ATOM 581 O O . LEU A 1 80 ? 19.718 -1.791 23.791 1.00 9.78 80 LEU A O 1
ATOM 586 N N . GLU A 1 81 ? 21.682 -0.751 24.343 1.00 8.74 81 GLU A N 1
ATOM 587 C CA . GLU A 1 81 ? 22.448 -2.018 24.261 1.00 9.34 81 GLU A CA 1
ATOM 588 C C . GLU A 1 81 ? 22.124 -2.920 25.463 1.00 8.55 81 GLU A C 1
ATOM 589 O O . GLU A 1 81 ? 22.103 -4.166 25.285 1.00 10.27 81 GLU A O 1
ATOM 595 N N . MET A 1 82 ? 21.859 -2.348 26.645 1.00 9.17 82 MET A N 1
ATOM 596 C CA . MET A 1 82 ? 21.391 -3.163 27.796 1.00 8.98 82 MET A CA 1
ATOM 597 C C . MET A 1 82 ? 20.079 -3.837 27.422 1.00 8.11 82 MET A C 1
ATOM 598 O O . MET A 1 82 ? 19.875 -5.058 27.742 1.00 9.67 82 MET A O 1
ATOM 603 N N . ILE A 1 83 ? 19.146 -3.135 26.815 1.00 8.81 83 ILE A N 1
ATOM 604 C CA . ILE A 1 83 ? 17.834 -3.679 26.398 1.00 8.63 83 ILE A CA 1
ATOM 605 C C . ILE A 1 83 ? 18.060 -4.769 25.343 1.00 8.92 83 ILE A C 1
ATOM 606 O O . ILE A 1 83 ? 17.477 -5.858 25.455 1.00 10.43 83 ILE A O 1
ATOM 611 N N . HIS A 1 84 ? 18.876 -4.480 24.346 1.00 9.19 84 HIS A N 1
ATOM 612 C CA . HIS A 1 84 ? 19.178 -5.478 23.294 1.00 8.98 84 HIS A CA 1
ATOM 613 C C . HIS A 1 84 ? 19.723 -6.732 23.982 1.00 9.34 84 HIS A C 1
ATOM 614 O O . HIS A 1 84 ? 19.265 -7.871 23.657 1.00 9.88 84 HIS A O 1
ATOM 621 N N . THR A 1 85 ? 20.681 -6.564 24.871 1.00 9.84 85 THR A N 1
ATOM 622 C CA . THR A 1 85 ? 21.327 -7.692 25.552 1.00 9.88 85 THR A CA 1
ATOM 623 C C . THR A 1 85 ? 20.279 -8.503 26.318 1.00 9.51 85 THR A C 1
ATOM 624 O O . THR A 1 85 ? 20.267 -9.765 26.239 1.00 11.15 85 THR A O 1
ATOM 628 N N A MET A 1 86 ? 19.433 -7.868 27.121 0.70 8.52 86 MET A N 1
ATOM 629 N N B MET A 1 86 ? 19.414 -7.864 27.089 0.30 8.96 86 MET A N 1
ATOM 630 C CA A MET A 1 86 ? 18.349 -8.557 27.866 0.70 10.47 86 MET A CA 1
ATOM 631 C CA B MET A 1 86 ? 18.445 -8.656 27.873 0.30 10.20 86 MET A CA 1
ATOM 632 C C A MET A 1 86 ? 17.542 -9.419 26.881 0.70 10.08 86 MET A C 1
ATOM 633 C C B MET A 1 86 ? 17.507 -9.408 26.909 0.30 10.10 86 MET A C 1
ATOM 634 O O A MET A 1 86 ? 17.186 -10.567 27.228 0.70 10.53 86 MET A O 1
ATOM 635 O O B MET A 1 86 ? 17.129 -10.547 27.250 0.30 10.65 86 MET A O 1
ATOM 644 N N . SER A 1 87 ? 17.184 -8.858 25.734 1.00 9.98 87 SER A N 1
ATOM 645 C CA . SER A 1 87 ? 16.279 -9.535 24.809 1.00 10.05 87 SER A CA 1
ATOM 646 C C . SER A 1 87 ? 16.949 -10.827 24.335 1.00 9.26 87 SER A C 1
ATOM 647 O O . SER A 1 87 ? 16.224 -11.829 24.178 1.00 11.40 87 SER A O 1
ATOM 650 N N . LEU A 1 88 ? 18.265 -10.814 24.133 1.00 10.38 88 LEU A N 1
ATOM 651 C CA . LEU A 1 88 ? 18.995 -11.989 23.607 1.00 11.86 88 LEU A CA 1
ATOM 652 C C . LEU A 1 88 ? 19.104 -13.010 24.734 1.00 11.06 88 LEU A C 1
ATOM 653 O O . LEU A 1 88 ? 18.960 -14.223 24.450 1.00 12.16 88 LEU A O 1
ATOM 658 N N . ILE A 1 89 ? 19.360 -12.585 25.963 1.00 9.79 89 ILE A N 1
ATOM 659 C CA . ILE A 1 89 ? 19.457 -13.533 27.100 1.00 9.72 89 ILE A CA 1
ATOM 660 C C . ILE A 1 89 ? 18.151 -14.285 27.198 1.00 10.53 89 ILE A C 1
ATOM 661 O O . ILE A 1 89 ? 18.160 -15.552 27.328 1.00 11.26 89 ILE A O 1
ATOM 666 N N . HIS A 1 90 ? 17.031 -13.614 27.228 1.00 9.40 90 HIS A N 1
ATOM 667 C CA . HIS A 1 90 ? 15.706 -14.229 27.343 1.00 9.26 90 HIS A CA 1
ATOM 668 C C . HIS A 1 90 ? 15.429 -15.103 26.101 1.00 9.88 90 HIS A C 1
ATOM 669 O O . HIS A 1 90 ? 14.857 -16.201 26.226 1.00 12.20 90 HIS A O 1
ATOM 676 N N . ASP A 1 91 ? 15.777 -14.639 24.908 1.00 9.98 91 ASP A N 1
ATOM 677 C CA . ASP A 1 91 ? 15.483 -15.378 23.657 1.00 10.91 91 ASP A CA 1
ATOM 678 C C . ASP A 1 91 ? 16.217 -16.728 23.670 1.00 11.21 91 ASP A C 1
ATOM 679 O O . ASP A 1 91 ? 15.676 -17.684 23.092 1.00 13.56 91 ASP A O 1
ATOM 684 N N . ASP A 1 92 ? 17.425 -16.790 24.231 1.00 11.74 92 ASP A N 1
ATOM 685 C CA . ASP A 1 92 ? 18.290 -17.986 24.194 1.00 12.52 92 ASP A CA 1
ATOM 686 C C . ASP A 1 92 ? 17.753 -19.069 25.124 1.00 13.05 92 ASP A C 1
ATOM 687 O O . ASP A 1 92 ? 18.187 -20.245 24.986 1.00 14.61 92 ASP A O 1
ATOM 692 N N . LEU A 1 93 ? 16.947 -18.737 26.110 1.00 12.80 93 LEU A N 1
ATOM 693 C CA . LEU A 1 93 ? 16.604 -19.662 27.223 1.00 13.43 93 LEU A CA 1
ATOM 694 C C . LEU A 1 93 ? 15.980 -20.939 26.686 1.00 14.41 93 LEU A C 1
ATOM 695 O O . LEU A 1 93 ? 15.325 -20.967 25.650 1.00 14.34 93 LEU A O 1
ATOM 700 N N . PRO A 1 94 ? 16.085 -22.029 27.476 1.00 14.51 94 PRO A N 1
ATOM 701 C CA . PRO A 1 94 ? 15.465 -23.301 27.080 1.00 16.89 94 PRO A CA 1
ATOM 702 C C . PRO A 1 94 ? 13.951 -23.238 26.802 1.00 18.28 94 PRO A C 1
ATOM 703 O O . PRO A 1 94 ? 13.491 -23.948 25.938 1.00 21.28 94 PRO A O 1
ATOM 707 N N A SER A 1 95 ? 13.224 -22.337 27.481 0.60 17.77 95 SER A N 1
ATOM 708 N N B SER A 1 95 ? 13.241 -22.336 27.497 0.40 17.95 95 SER A N 1
ATOM 709 C CA A SER A 1 95 ? 11.761 -22.121 27.281 0.60 19.76 95 SER A CA 1
ATOM 710 C CA B SER A 1 95 ? 11.786 -22.071 27.334 0.40 19.99 95 SER A CA 1
ATOM 711 C C A SER A 1 95 ? 11.514 -21.412 25.946 0.60 18.54 95 SER A C 1
ATOM 712 C C B SER A 1 95 ? 11.522 -21.397 25.977 0.40 19.93 95 SER A C 1
ATOM 713 O O A SER A 1 95 ? 10.377 -21.387 25.489 0.60 19.20 95 SER A O 1
ATOM 714 O O B SER A 1 95 ? 10.385 -21.416 25.510 0.40 20.36 95 SER A O 1
ATOM 719 N N . MET A 1 96 ? 12.542 -20.767 25.393 1.00 18.39 96 MET A N 1
ATOM 720 C CA . MET A 1 96 ? 12.397 -19.984 24.152 1.00 17.24 96 MET A CA 1
ATOM 721 C C . MET A 1 96 ? 13.155 -20.708 23.053 1.00 19.57 96 MET A C 1
ATOM 722 O O . MET A 1 96 ? 12.728 -21.801 22.720 1.00 22.71 96 MET A O 1
ATOM 727 N N . ASP A 1 97 ? 14.271 -20.206 22.569 1.00 16.68 97 ASP A N 1
ATOM 728 C CA . ASP A 1 97 ? 14.974 -20.857 21.442 1.00 19.08 97 ASP A CA 1
ATOM 729 C C . ASP A 1 97 ? 15.843 -22.025 21.917 1.00 18.23 97 ASP A C 1
ATOM 730 O O . ASP A 1 97 ? 16.211 -22.843 21.064 1.00 19.53 97 ASP A O 1
ATOM 735 N N . ASN A 1 98 ? 16.220 -22.088 23.187 1.00 17.34 98 ASN A N 1
ATOM 736 C CA . ASN A 1 98 ? 17.056 -23.212 23.694 1.00 18.01 98 ASN A CA 1
ATOM 737 C C . ASN A 1 98 ? 18.371 -23.253 22.907 1.00 19.36 98 ASN A C 1
ATOM 738 O O . ASN A 1 98 ? 18.748 -24.333 22.467 1.00 23.07 98 ASN A O 1
ATOM 743 N N . ASP A 1 99 ? 19.084 -22.131 22.835 1.00 17.27 99 ASP A N 1
ATOM 744 C CA . ASP A 1 99 ? 20.422 -22.038 22.204 1.00 17.43 99 ASP A CA 1
ATOM 745 C C . ASP A 1 99 ? 21.509 -22.228 23.267 1.00 19.28 99 ASP A C 1
ATOM 746 O O . ASP A 1 99 ? 21.506 -21.554 24.298 1.00 16.07 99 ASP A O 1
ATOM 751 N N . ASP A 1 100 ? 22.458 -23.097 22.963 1.00 20.27 100 ASP A N 1
ATOM 752 C CA . ASP A 1 100 ? 23.615 -23.352 23.840 1.00 23.79 100 ASP A CA 1
ATOM 753 C C . ASP A 1 100 ? 24.717 -22.338 23.568 1.00 19.58 100 ASP A C 1
ATOM 754 O O . ASP A 1 100 ? 25.624 -22.222 24.407 1.00 18.64 100 ASP A O 1
ATOM 759 N N . PHE A 1 101 ? 24.708 -21.711 22.384 1.00 20.01 101 PHE A N 1
ATOM 760 C CA . PHE A 1 101 ? 25.809 -20.839 21.925 1.00 21.30 101 PHE A CA 1
ATOM 761 C C . PHE A 1 101 ? 25.197 -19.573 21.364 1.00 22.35 101 PHE A C 1
ATOM 762 O O . PHE A 1 101 ? 24.120 -19.634 20.769 1.00 22.97 101 PHE A O 1
ATOM 770 N N . ARG A 1 102 ? 25.970 -18.506 21.495 1.00 22.07 102 ARG A N 1
ATOM 771 C CA . ARG A 1 102 ? 25.748 -17.233 20.812 1.00 24.25 102 ARG A CA 1
ATOM 772 C C . ARG A 1 102 ? 27.114 -16.646 20.469 1.00 28.67 102 ARG A C 1
ATOM 773 O O . ARG A 1 102 ? 27.967 -16.571 21.386 1.00 31.45 102 ARG A O 1
ATOM 781 N N . ARG A 1 103 ? 27.332 -16.314 19.201 1.00 34.20 103 ARG A N 1
ATOM 782 C CA . ARG A 1 103 ? 28.625 -15.772 18.702 1.00 37.87 103 ARG A CA 1
ATOM 783 C C . ARG A 1 103 ? 29.733 -16.744 19.127 1.00 40.35 103 ARG A C 1
ATOM 784 O O . ARG A 1 103 ? 30.759 -16.269 19.685 1.00 42.91 103 ARG A O 1
ATOM 792 N N . GLY A 1 104 ? 29.464 -18.051 18.983 1.00 35.66 104 GLY A N 1
ATOM 793 C CA . GLY A 1 104 ? 30.416 -19.156 19.227 1.00 35.35 104 GLY A CA 1
ATOM 794 C C . GLY A 1 104 ? 30.767 -19.329 20.694 1.00 36.13 104 GLY A C 1
ATOM 795 O O . GLY A 1 104 ? 31.672 -20.096 20.965 1.00 38.33 104 GLY A O 1
ATOM 796 N N . LYS A 1 105 ? 30.080 -18.666 21.626 1.00 30.88 105 LYS A N 1
ATOM 797 C CA . LYS A 1 105 ? 30.406 -18.726 23.084 1.00 29.01 105 LYS A CA 1
ATOM 798 C C . LYS A 1 105 ? 29.187 -19.256 23.821 1.00 20.65 105 LYS A C 1
ATOM 799 O O . LYS A 1 105 ? 28.058 -19.060 23.357 1.00 21.11 105 LYS A O 1
ATOM 805 N N . PRO A 1 106 ? 29.323 -19.954 24.969 1.00 19.38 106 PRO A N 1
ATOM 806 C CA . PRO A 1 106 ? 28.125 -20.401 25.689 1.00 17.20 106 PRO A CA 1
ATOM 807 C C . PRO A 1 106 ? 27.159 -19.265 26.006 1.00 15.80 106 PRO A C 1
ATOM 808 O O . PRO A 1 106 ? 27.594 -18.138 26.324 1.00 18.40 106 PRO A O 1
ATOM 812 N N . THR A 1 107 ? 25.885 -19.563 25.864 1.00 13.88 107 THR A N 1
ATOM 813 C CA . THR A 1 107 ? 24.801 -18.640 26.251 1.00 13.42 107 THR A CA 1
ATOM 814 C C . THR A 1 107 ? 24.797 -18.450 27.771 1.00 12.73 107 THR A C 1
ATOM 815 O O . THR A 1 107 ? 25.391 -19.208 28.548 1.00 13.98 107 THR A O 1
ATOM 819 N N . ASN A 1 108 ? 24.145 -17.378 28.196 1.00 13.04 108 ASN A N 1
ATOM 820 C CA . ASN A 1 108 ? 24.181 -16.950 29.620 1.00 12.10 108 ASN A CA 1
ATOM 821 C C . ASN A 1 108 ? 23.701 -18.120 30.500 1.00 12.13 108 ASN A C 1
ATOM 822 O O . ASN A 1 108 ? 24.392 -18.448 31.491 1.00 12.96 108 ASN A O 1
ATOM 827 N N . HIS A 1 109 ? 22.587 -18.759 30.150 1.00 11.79 109 HIS A N 1
ATOM 828 C CA . HIS A 1 109 ? 22.029 -19.810 31.038 1.00 12.52 109 HIS A CA 1
ATOM 829 C C . HIS A 1 109 ? 22.937 -21.027 31.105 1.00 13.85 109 HIS A C 1
ATOM 830 O O . HIS A 1 109 ? 22.872 -21.753 32.112 1.00 14.79 109 HIS A O 1
ATOM 837 N N . LYS A 1 110 ? 23.730 -21.292 30.075 1.00 13.88 110 LYS A N 1
ATOM 838 C CA . LYS A 1 110 ? 24.678 -22.410 30.099 1.00 15.83 110 LYS A CA 1
ATOM 839 C C . LYS A 1 110 ? 25.831 -22.143 31.042 1.00 17.41 110 LYS A C 1
ATOM 840 O O . LYS A 1 110 ? 26.410 -23.074 31.579 1.00 23.33 110 LYS A O 1
ATOM 846 N N . VAL A 1 111 ? 26.140 -20.890 31.310 1.00 15.23 111 VAL A N 1
ATOM 847 C CA . VAL A 1 111 ? 27.257 -20.528 32.208 1.00 14.65 111 VAL A CA 1
ATOM 848 C C . VAL A 1 111 ? 26.721 -20.407 33.639 1.00 15.48 111 VAL A C 1
ATOM 849 O O . VAL A 1 111 ? 27.372 -20.925 34.541 1.00 17.79 111 VAL A O 1
ATOM 853 N N . TYR A 1 112 ? 25.610 -19.683 33.826 1.00 14.32 112 TYR A N 1
ATOM 854 C CA . TYR A 1 112 ? 25.148 -19.227 35.162 1.00 15.26 112 TYR A CA 1
ATOM 855 C C . TYR A 1 112 ? 23.895 -19.945 35.648 1.00 14.27 112 TYR A C 1
ATOM 856 O O . TYR A 1 112 ? 23.529 -19.740 36.832 1.00 16.85 112 TYR A O 1
ATOM 865 N N . GLY A 1 113 ? 23.229 -20.706 34.779 1.00 13.75 113 GLY A N 1
ATOM 866 C CA . GLY A 1 113 ? 21.947 -21.325 35.058 1.00 14.10 113 GLY A CA 1
ATOM 867 C C . GLY A 1 113 ? 20.767 -20.520 34.557 1.00 12.09 113 GLY A C 1
ATOM 868 O O . GLY A 1 113 ? 20.891 -19.288 34.354 1.00 13.41 113 GLY A O 1
ATOM 869 N N A GLU A 1 114 ? 19.652 -21.181 34.301 0.50 13.17 114 GLU A N 1
ATOM 870 N N B GLU A 1 114 ? 19.645 -21.181 34.307 0.50 13.20 114 GLU A N 1
ATOM 871 C CA A GLU A 1 114 ? 18.443 -20.541 33.732 0.50 12.67 114 GLU A CA 1
ATOM 872 C CA B GLU A 1 114 ? 18.437 -20.542 33.725 0.50 12.88 114 GLU A CA 1
ATOM 873 C C A GLU A 1 114 ? 17.935 -19.446 34.683 0.50 11.78 114 GLU A C 1
ATOM 874 C C B GLU A 1 114 ? 17.926 -19.453 34.683 0.50 11.85 114 GLU A C 1
ATOM 875 O O A GLU A 1 114 ? 17.489 -18.376 34.201 0.50 13.03 114 GLU A O 1
ATOM 876 O O B GLU A 1 114 ? 17.519 -18.373 34.206 0.50 13.04 114 GLU A O 1
ATOM 887 N N . ASP A 1 115 ? 17.919 -19.712 35.986 1.00 13.04 115 ASP A N 1
ATOM 888 C CA . ASP A 1 115 ? 17.385 -18.768 36.977 1.00 11.61 115 ASP A CA 1
ATOM 889 C C . ASP A 1 115 ? 18.199 -17.468 36.930 1.00 11.20 115 ASP A C 1
ATOM 890 O O . ASP A 1 115 ? 17.615 -16.380 36.815 1.00 12.09 115 ASP A O 1
ATOM 895 N N . ILE A 1 116 ? 19.525 -17.565 37.006 1.00 10.96 116 ILE A N 1
ATOM 896 C CA . ILE A 1 116 ? 20.390 -16.395 37.001 1.00 10.67 116 ILE A CA 1
ATOM 897 C C . ILE A 1 116 ? 20.248 -15.694 35.650 1.00 10.89 116 ILE A C 1
ATOM 898 O O . ILE A 1 116 ? 20.250 -14.444 35.619 1.00 11.84 116 ILE A O 1
ATOM 903 N N . ALA A 1 117 ? 20.170 -16.421 34.540 1.00 11.02 117 ALA A N 1
ATOM 904 C CA . ALA A 1 117 ? 20.040 -15.760 33.217 1.00 10.55 117 ALA A CA 1
ATOM 905 C C . ALA A 1 117 ? 18.750 -14.927 33.173 1.00 10.07 117 ALA A C 1
ATOM 906 O O . ALA A 1 117 ? 18.775 -13.786 32.670 1.00 10.79 117 ALA A O 1
ATOM 908 N N . ILE A 1 118 ? 17.627 -15.464 33.606 1.00 9.99 118 ILE A N 1
ATOM 909 C CA . ILE A 1 118 ? 16.329 -14.750 33.588 1.00 10.15 118 ILE A CA 1
ATOM 910 C C . ILE A 1 118 ? 16.578 -13.459 34.365 1.00 9.80 118 ILE A C 1
ATOM 911 O O . ILE A 1 118 ? 16.186 -12.368 33.881 1.00 10.58 118 ILE A O 1
ATOM 916 N N . LEU A 1 119 ? 17.136 -13.575 35.554 1.00 9.31 119 LEU A N 1
ATOM 917 C CA . LEU A 1 119 ? 17.318 -12.424 36.462 1.00 9.56 119 LEU A CA 1
ATOM 918 C C . LEU A 1 119 ? 18.342 -11.432 35.917 1.00 10.13 119 LEU A C 1
ATOM 919 O O . LEU A 1 119 ? 18.115 -10.214 36.112 1.00 10.47 119 LEU A O 1
ATOM 924 N N . ALA A 1 120 ? 19.370 -11.886 35.212 1.00 10.45 120 ALA A N 1
ATOM 925 C CA . ALA A 1 120 ? 20.361 -10.962 34.612 1.00 10.42 120 ALA A CA 1
ATOM 926 C C . ALA A 1 120 ? 19.649 -10.146 33.556 1.00 10.08 120 ALA A C 1
ATOM 927 O O . ALA A 1 120 ? 19.934 -8.951 33.410 1.00 10.14 120 ALA A O 1
ATOM 929 N N . GLY A 1 121 ? 18.785 -10.757 32.772 1.00 9.89 121 GLY A N 1
ATOM 930 C CA . GLY A 1 121 ? 17.988 -10.010 31.785 1.00 9.48 121 GLY A CA 1
ATOM 931 C C . GLY A 1 121 ? 17.129 -8.952 32.496 1.00 8.45 121 GLY A C 1
ATOM 932 O O . GLY A 1 121 ? 17.113 -7.762 32.051 1.00 10.00 121 GLY A O 1
ATOM 933 N N . ASP A 1 122 ? 16.446 -9.318 33.537 1.00 9.08 122 ASP A N 1
ATOM 934 C CA . ASP A 1 122 ? 15.572 -8.385 34.275 1.00 9.79 122 ASP A CA 1
ATOM 935 C C . ASP A 1 122 ? 16.416 -7.235 34.837 1.00 8.49 122 ASP A C 1
ATOM 936 O O . ASP A 1 122 ? 15.989 -6.076 34.770 1.00 10.00 122 ASP A O 1
ATOM 941 N N . GLY A 1 123 ? 17.573 -7.539 35.358 1.00 8.23 123 GLY A N 1
ATOM 942 C CA . GLY A 1 123 ? 18.492 -6.551 35.923 1.00 8.31 123 GLY A CA 1
ATOM 943 C C . GLY A 1 123 ? 19.014 -5.591 34.875 1.00 8.64 123 GLY A C 1
ATOM 944 O O . GLY A 1 123 ? 19.093 -4.348 35.177 1.00 10.07 123 GLY A O 1
ATOM 945 N N . LEU A 1 124 ? 19.303 -6.057 33.678 1.00 8.54 124 LEU A N 1
ATOM 946 C CA . LEU A 1 124 ? 19.756 -5.178 32.592 1.00 8.88 124 LEU A CA 1
ATOM 947 C C . LEU A 1 124 ? 18.615 -4.275 32.148 1.00 8.94 124 LEU A C 1
ATOM 948 O O . LEU A 1 124 ? 18.898 -3.094 31.821 1.00 10.21 124 LEU A O 1
ATOM 953 N N . LEU A 1 125 ? 17.404 -4.773 32.014 1.00 8.59 125 LEU A N 1
ATOM 954 C CA . LEU A 1 125 ? 16.270 -3.940 31.592 1.00 7.85 125 LEU A CA 1
ATOM 955 C C . LEU A 1 125 ? 16.055 -2.839 32.644 1.00 8.21 125 LEU A C 1
ATOM 956 O O . LEU A 1 125 ? 15.886 -1.661 32.268 1.00 10.33 125 LEU A O 1
ATOM 961 N N . ALA A 1 126 ? 16.056 -3.172 33.921 1.00 9.01 126 ALA A N 1
ATOM 962 C CA . ALA A 1 126 ? 15.906 -2.155 34.983 1.00 9.41 126 ALA A CA 1
ATOM 963 C C . ALA A 1 126 ? 17.035 -1.136 34.894 1.00 9.27 126 ALA A C 1
ATOM 964 O O . ALA A 1 126 ? 16.769 0.081 35.055 1.00 10.40 126 ALA A O 1
ATOM 966 N N . TYR A 1 127 ? 18.259 -1.571 34.723 1.00 9.04 127 TYR A N 1
ATOM 967 C CA . TYR A 1 127 ? 19.417 -0.683 34.771 1.00 9.80 127 TYR A CA 1
ATOM 968 C C . TYR A 1 127 ? 19.363 0.294 33.594 1.00 9.34 127 TYR A C 1
ATOM 969 O O . TYR A 1 127 ? 19.830 1.431 33.735 1.00 11.64 127 TYR A O 1
ATOM 978 N N . ALA A 1 128 ? 18.836 -0.115 32.458 1.00 9.30 128 ALA A N 1
ATOM 979 C CA . ALA A 1 128 ? 18.747 0.749 31.267 1.00 9.37 128 ALA A CA 1
ATOM 980 C C . ALA A 1 128 ? 18.063 2.057 31.706 1.00 9.71 128 ALA A C 1
ATOM 981 O O . ALA A 1 128 ? 18.533 3.152 31.355 1.00 10.28 128 ALA A O 1
ATOM 983 N N . PHE A 1 129 ? 16.948 1.956 32.406 1.00 10.29 129 PHE A N 1
ATOM 984 C CA . PHE A 1 129 ? 16.154 3.168 32.759 1.00 10.44 129 PHE A CA 1
ATOM 985 C C . PHE A 1 129 ? 16.926 3.974 33.802 1.00 11.19 129 PHE A C 1
ATOM 986 O O . PHE A 1 129 ? 16.943 5.231 33.716 1.00 13.90 129 PHE A O 1
ATOM 994 N N . GLU A 1 130 ? 17.517 3.347 34.798 1.00 11.46 130 GLU A N 1
ATOM 995 C CA . GLU A 1 130 ? 18.289 4.046 35.830 1.00 12.39 130 GLU A CA 1
ATOM 996 C C . GLU A 1 130 ? 19.426 4.824 35.154 1.00 10.99 130 GLU A C 1
ATOM 997 O O . GLU A 1 130 ? 19.634 6.011 35.435 1.00 13.97 130 GLU A O 1
ATOM 1003 N N . TYR A 1 131 ? 20.160 4.166 34.281 1.00 11.08 131 TYR A N 1
ATOM 1004 C CA . TYR A 1 131 ? 21.388 4.696 33.686 1.00 10.30 131 TYR A CA 1
ATOM 1005 C C . TYR A 1 131 ? 21.073 5.962 32.876 1.00 10.34 131 TYR A C 1
ATOM 1006 O O . TYR A 1 131 ? 21.823 6.960 32.944 1.00 11.61 131 TYR A O 1
ATOM 1015 N N A VAL A 1 132 ? 20.005 5.905 32.086 0.50 10.87 132 VAL A N 1
ATOM 1016 N N B VAL A 1 132 ? 20.062 5.896 32.062 0.50 11.04 132 VAL A N 1
ATOM 1017 C CA A VAL A 1 132 ? 19.595 7.038 31.222 0.50 12.46 132 VAL A CA 1
ATOM 1018 C CA B VAL A 1 132 ? 19.685 7.045 31.219 0.50 12.62 132 VAL A CA 1
ATOM 1019 C C A VAL A 1 132 ? 19.427 8.283 32.101 0.50 11.00 132 VAL A C 1
ATOM 1020 C C B VAL A 1 132 ? 19.490 8.282 32.114 0.50 11.19 132 VAL A C 1
ATOM 1021 O O A VAL A 1 132 ? 19.899 9.388 31.762 0.50 11.62 132 VAL A O 1
ATOM 1022 O O B VAL A 1 132 ? 19.993 9.387 31.777 0.50 11.87 132 VAL A O 1
ATOM 1029 N N . VAL A 1 133 ? 18.722 8.123 33.194 1.00 9.86 133 VAL A N 1
ATOM 1030 C CA . VAL A 1 133 ? 18.380 9.289 34.041 1.00 10.30 133 VAL A CA 1
ATOM 1031 C C . VAL A 1 133 ? 19.642 9.751 34.770 1.00 11.42 133 VAL A C 1
ATOM 1032 O O . VAL A 1 133 ? 20.019 10.960 34.714 1.00 14.93 133 VAL A O 1
ATOM 1036 N N . THR A 1 134 ? 20.368 8.848 35.431 1.00 11.46 134 THR A N 1
ATOM 1037 C CA . THR A 1 134 ? 21.461 9.283 36.322 1.00 12.48 134 THR A CA 1
ATOM 1038 C C . THR A 1 134 ? 22.605 9.930 35.545 1.00 12.37 134 THR A C 1
ATOM 1039 O O . THR A 1 134 ? 23.287 10.758 36.126 1.00 16.88 134 THR A O 1
ATOM 1043 N N . HIS A 1 135 ? 22.849 9.509 34.310 1.00 12.85 135 HIS A N 1
ATOM 1044 C CA . HIS A 1 135 ? 24.046 9.930 33.559 1.00 13.52 135 HIS A CA 1
ATOM 1045 C C . HIS A 1 135 ? 23.749 10.996 32.498 1.00 14.12 135 HIS A C 1
ATOM 1046 O O . HIS A 1 135 ? 24.685 11.345 31.799 1.00 14.86 135 HIS A O 1
ATOM 1053 N N . THR A 1 136 ? 22.516 11.501 32.380 1.00 12.31 136 THR A N 1
ATOM 1054 C CA . THR A 1 136 ? 22.220 12.555 31.374 1.00 12.23 136 THR A CA 1
ATOM 1055 C C . THR A 1 136 ? 21.643 13.800 32.044 1.00 13.55 136 THR A C 1
ATOM 1056 O O . THR A 1 136 ? 20.574 14.264 31.644 1.00 14.79 136 THR A O 1
ATOM 1060 N N . PRO A 1 137 ? 22.363 14.423 33.016 1.00 15.41 137 PRO A N 1
ATOM 1061 C CA . PRO A 1 137 ? 21.812 15.616 33.664 1.00 18.28 137 PRO A CA 1
ATOM 1062 C C . PRO A 1 137 ? 21.717 16.804 32.707 1.00 18.42 137 PRO A C 1
ATOM 1063 O O . PRO A 1 137 ? 20.999 17.763 33.028 1.00 22.21 137 PRO A O 1
ATOM 1067 N N . GLN A 1 138 ? 22.455 16.784 31.612 1.00 16.79 138 GLN A N 1
ATOM 1068 C CA . GLN A 1 138 ? 22.461 17.931 30.667 1.00 17.04 138 GLN A CA 1
ATOM 1069 C C . GLN A 1 138 ? 21.275 17.879 29.701 1.00 16.15 138 GLN A C 1
ATOM 1070 O O . GLN A 1 138 ? 21.061 18.876 28.981 1.00 18.28 138 GLN A O 1
ATOM 1076 N N . ALA A 1 139 ? 20.517 16.776 29.607 1.00 16.10 139 ALA A N 1
ATOM 1077 C CA . ALA A 1 139 ? 19.357 16.736 28.695 1.00 14.87 139 ALA A CA 1
ATOM 1078 C C . ALA A 1 139 ? 18.246 17.664 29.204 1.00 13.68 139 ALA A C 1
ATOM 1079 O O . ALA A 1 139 ? 18.059 17.803 30.415 1.00 15.20 139 ALA A O 1
ATOM 1081 N N . ASP A 1 140 ? 17.444 18.175 28.272 1.00 12.93 140 ASP A N 1
ATOM 1082 C CA . ASP A 1 140 ? 16.168 18.803 28.641 1.00 14.50 140 ASP A CA 1
ATOM 1083 C C . ASP A 1 140 ? 15.317 17.758 29.368 1.00 12.27 140 ASP A C 1
ATOM 1084 O O . ASP A 1 140 ? 15.194 16.652 28.870 1.00 12.00 140 ASP A O 1
ATOM 1089 N N . PRO A 1 141 ? 14.792 18.032 30.569 1.00 12.34 141 PRO A N 1
ATOM 1090 C CA . PRO A 1 141 ? 14.079 17.006 31.308 1.00 12.66 141 PRO A CA 1
ATOM 1091 C C . PRO A 1 141 ? 12.876 16.450 30.551 1.00 13.52 141 PRO A C 1
ATOM 1092 O O . PRO A 1 141 ? 12.638 15.240 30.622 1.00 11.90 141 PRO A O 1
ATOM 1096 N N . GLN A 1 142 ? 12.123 17.259 29.826 1.00 13.70 142 GLN A N 1
ATOM 1097 C CA . GLN A 1 142 ? 10.952 16.721 29.096 1.00 14.82 142 GLN A CA 1
ATOM 1098 C C . GLN A 1 142 ? 11.450 15.811 27.952 1.00 12.65 142 GLN A C 1
ATOM 1099 O O . GLN A 1 142 ? 10.804 14.809 27.698 1.00 13.91 142 GLN A O 1
ATOM 1105 N N . ALA A 1 143 ? 12.553 16.138 27.288 1.00 11.89 143 ALA A N 1
ATOM 1106 C CA . ALA A 1 143 ? 13.125 15.295 26.227 1.00 11.82 143 ALA A CA 1
ATOM 1107 C C . ALA A 1 143 ? 13.570 13.968 26.851 1.00 10.82 143 ALA A C 1
ATOM 1108 O O . ALA A 1 143 ? 13.319 12.906 26.258 1.00 10.87 143 ALA A O 1
ATOM 1110 N N . LEU A 1 144 ? 14.162 14.006 28.003 1.00 9.77 144 LEU A N 1
ATOM 1111 C CA . LEU A 1 144 ? 14.643 12.768 28.642 1.00 10.19 144 LEU A CA 1
ATOM 1112 C C . LEU A 1 144 ? 13.445 11.915 29.033 1.00 9.64 144 LEU A C 1
ATOM 1113 O O . LEU A 1 144 ? 13.482 10.686 28.873 1.00 10.07 144 LEU A O 1
ATOM 1118 N N . LEU A 1 145 ? 12.363 12.500 29.508 1.00 9.28 145 LEU A N 1
ATOM 1119 C CA . LEU A 1 145 ? 11.129 11.763 29.808 1.00 10.26 145 LEU A CA 1
ATOM 1120 C C . LEU A 1 145 ? 10.573 11.139 28.526 1.00 9.30 145 LEU A C 1
ATOM 1121 O O . LEU A 1 145 ? 10.079 9.984 28.563 1.00 10.63 145 LEU A O 1
ATOM 1126 N N A GLN A 1 146 ? 10.638 11.824 27.387 0.60 10.02 146 GLN A N 1
ATOM 1127 N N B GLN A 1 146 ? 10.646 11.822 27.396 0.40 10.09 146 GLN A N 1
ATOM 1128 C CA A GLN A 1 146 ? 10.146 11.278 26.104 0.60 11.25 146 GLN A CA 1
ATOM 1129 C CA B GLN A 1 146 ? 10.158 11.239 26.130 0.40 11.09 146 GLN A CA 1
ATOM 1130 C C A GLN A 1 146 ? 11.022 10.065 25.765 0.60 10.05 146 GLN A C 1
ATOM 1131 C C B GLN A 1 146 ? 11.035 10.053 25.763 0.40 10.01 146 GLN A C 1
ATOM 1132 O O A GLN A 1 146 ? 10.502 9.041 25.236 0.60 10.48 146 GLN A O 1
ATOM 1133 O O B GLN A 1 146 ? 10.503 9.051 25.249 0.40 10.58 146 GLN A O 1
ATOM 1144 N N . VAL A 1 147 ? 12.340 10.141 26.007 1.00 9.54 147 VAL A N 1
ATOM 1145 C CA . VAL A 1 147 ? 13.236 8.967 25.771 1.00 8.26 147 VAL A CA 1
ATOM 1146 C C . VAL A 1 147 ? 12.803 7.792 26.648 1.00 8.68 147 VAL A C 1
ATOM 1147 O O . VAL A 1 147 ? 12.672 6.676 26.129 1.00 9.10 147 VAL A O 1
ATOM 1151 N N A ILE A 1 148 ? 12.513 8.029 27.917 0.50 8.82 148 ILE A N 1
ATOM 1152 N N B ILE A 1 148 ? 12.592 8.028 27.925 0.50 9.05 148 ILE A N 1
ATOM 1153 C CA A ILE A 1 148 ? 12.100 6.950 28.832 0.50 8.77 148 ILE A CA 1
ATOM 1154 C CA B ILE A 1 148 ? 12.163 6.954 28.835 0.50 8.94 148 ILE A CA 1
ATOM 1155 C C A ILE A 1 148 ? 10.807 6.344 28.328 0.50 8.74 148 ILE A C 1
ATOM 1156 C C B ILE A 1 148 ? 10.855 6.354 28.328 0.50 8.64 148 ILE A C 1
ATOM 1157 O O A ILE A 1 148 ? 10.658 5.086 28.281 0.50 9.50 148 ILE A O 1
ATOM 1158 O O B ILE A 1 148 ? 10.742 5.088 28.279 0.50 9.70 148 ILE A O 1
ATOM 1167 N N . ALA A 1 149 ? 9.831 7.133 27.952 1.00 8.96 149 ALA A N 1
ATOM 1168 C CA . ALA A 1 149 ? 8.537 6.606 27.477 1.00 9.58 149 ALA A CA 1
ATOM 1169 C C . ALA A 1 149 ? 8.779 5.757 26.206 1.00 8.82 149 ALA A C 1
ATOM 1170 O O . ALA A 1 149 ? 8.185 4.696 26.059 1.00 10.04 149 ALA A O 1
ATOM 1172 N N . ARG A 1 150 ? 9.611 6.243 25.296 1.00 8.51 150 ARG A N 1
ATOM 1173 C CA . ARG A 1 150 ? 9.931 5.555 24.034 1.00 9.49 150 ARG A CA 1
ATOM 1174 C C . ARG A 1 150 ? 10.587 4.221 24.384 1.00 8.99 150 ARG A C 1
ATOM 1175 O O . ARG A 1 150 ? 10.228 3.217 23.741 1.00 10.72 150 ARG A O 1
ATOM 1183 N N . LEU A 1 151 ? 11.544 4.194 25.279 1.00 9.38 151 LEU A N 1
ATOM 1184 C CA . LEU A 1 151 ? 12.230 2.938 25.636 1.00 8.69 151 LEU A CA 1
ATOM 1185 C C . LEU A 1 151 ? 11.207 1.969 26.229 1.00 9.77 151 LEU A C 1
ATOM 1186 O O . LEU A 1 151 ? 11.216 0.785 25.857 1.00 10.82 151 LEU A O 1
ATOM 1191 N N . GLY A 1 152 ? 10.336 2.393 27.121 1.00 10.55 152 GLY A N 1
ATOM 1192 C CA . GLY A 1 152 ? 9.392 1.441 27.728 1.00 9.66 152 GLY A CA 1
ATOM 1193 C C . GLY A 1 152 ? 8.444 0.900 26.672 1.00 9.20 152 GLY A C 1
ATOM 1194 O O . GLY A 1 152 ? 8.161 -0.299 26.628 1.00 10.58 152 GLY A O 1
ATOM 1195 N N A ARG A 1 153 ? 7.926 1.768 25.789 0.50 9.19 153 ARG A N 1
ATOM 1196 N N B ARG A 1 153 ? 7.929 1.767 25.789 0.50 8.85 153 ARG A N 1
ATOM 1197 C CA A ARG A 1 153 ? 6.993 1.347 24.718 0.50 11.44 153 ARG A CA 1
ATOM 1198 C CA B ARG A 1 153 ? 6.994 1.324 24.733 0.50 10.25 153 ARG A CA 1
ATOM 1199 C C A ARG A 1 153 ? 7.712 0.386 23.757 0.50 8.95 153 ARG A C 1
ATOM 1200 C C B ARG A 1 153 ? 7.714 0.380 23.760 0.50 8.53 153 ARG A C 1
ATOM 1201 O O A ARG A 1 153 ? 7.117 -0.590 23.290 0.50 11.14 153 ARG A O 1
ATOM 1202 O O B ARG A 1 153 ? 7.121 -0.594 23.288 0.50 10.72 153 ARG A O 1
ATOM 1217 N N . THR A 1 154 ? 8.971 0.637 23.465 1.00 8.65 154 THR A N 1
ATOM 1218 C CA . THR A 1 154 ? 9.781 -0.144 22.536 1.00 9.33 154 THR A CA 1
ATOM 1219 C C . THR A 1 154 ? 9.948 -1.570 23.036 1.00 8.59 154 THR A C 1
ATOM 1220 O O . THR A 1 154 ? 9.992 -2.491 22.220 1.00 10.64 154 THR A O 1
ATOM 1224 N N . VAL A 1 155 ? 10.159 -1.730 24.333 1.00 9.23 155 VAL A N 1
ATOM 1225 C CA . VAL A 1 155 ? 10.496 -3.068 24.884 1.00 9.80 155 VAL A CA 1
ATOM 1226 C C . VAL A 1 155 ? 9.231 -3.885 25.014 1.00 9.70 155 VAL A C 1
ATOM 1227 O O . VAL A 1 155 ? 9.309 -5.133 24.913 1.00 10.84 155 VAL A O 1
ATOM 1231 N N . GLY A 1 156 ? 8.098 -3.311 25.347 1.00 9.40 156 GLY A N 1
ATOM 1232 C CA . GLY A 1 156 ? 6.931 -4.030 25.838 1.00 10.53 156 GLY A CA 1
ATOM 1233 C C . GLY A 1 156 ? 6.041 -4.593 24.762 1.00 10.30 156 GLY A C 1
ATOM 1234 O O . GLY A 1 156 ? 6.500 -4.929 23.614 1.00 9.98 156 GLY A O 1
ATOM 1235 N N . ALA A 1 157 ? 4.785 -4.794 25.114 1.00 10.62 157 ALA A N 1
ATOM 1236 C CA . ALA A 1 157 ? 3.806 -5.501 24.297 1.00 11.98 157 ALA A CA 1
ATOM 1237 C C . ALA A 1 157 ? 3.593 -4.880 22.933 1.00 11.98 157 ALA A C 1
ATOM 1238 O O . ALA A 1 157 ? 3.219 -5.595 22.019 1.00 14.42 157 ALA A O 1
ATOM 1240 N N . ALA A 1 158 ? 3.800 -3.560 22.819 1.00 12.10 158 ALA A N 1
ATOM 1241 C CA . ALA A 1 158 ? 3.612 -2.862 21.536 1.00 13.28 158 ALA A CA 1
ATOM 1242 C C . ALA A 1 158 ? 4.906 -2.868 20.714 1.00 12.80 158 ALA A C 1
ATOM 1243 O O . ALA A 1 158 ? 4.893 -2.315 19.607 1.00 17.17 158 ALA A O 1
ATOM 1245 N N . GLY A 1 159 ? 5.978 -3.437 21.231 1.00 11.32 159 GLY A N 1
ATOM 1246 C CA . GLY A 1 159 ? 7.283 -3.482 20.598 1.00 10.74 159 GLY A CA 1
ATOM 1247 C C . GLY A 1 159 ? 7.891 -4.870 20.675 1.00 9.16 159 GLY A C 1
ATOM 1248 O O . GLY A 1 159 ? 7.258 -5.863 20.250 1.00 10.57 159 GLY A O 1
ATOM 1249 N N . LEU A 1 160 ? 9.104 -4.941 21.174 1.00 8.73 160 LEU A N 1
ATOM 1250 C CA . LEU A 1 160 ? 9.932 -6.154 21.128 1.00 9.14 160 LEU A CA 1
ATOM 1251 C C . LEU A 1 160 ? 9.220 -7.366 21.750 1.00 8.00 160 LEU A C 1
ATOM 1252 O O . LEU A 1 160 ? 9.220 -8.442 21.122 1.00 10.81 160 LEU A O 1
ATOM 1257 N N . VAL A 1 161 ? 8.655 -7.248 22.928 1.00 9.22 161 VAL A N 1
ATOM 1258 C CA . VAL A 1 161 ? 7.992 -8.400 23.576 1.00 9.43 161 VAL A CA 1
ATOM 1259 C C . VAL A 1 161 ? 6.788 -8.816 22.740 1.00 9.98 161 VAL A C 1
ATOM 1260 O O . VAL A 1 161 ? 6.582 -10.024 22.530 1.00 11.61 161 VAL A O 1
ATOM 1264 N N . GLY A 1 162 ? 5.989 -7.896 22.215 1.00 10.32 162 GLY A N 1
ATOM 1265 C CA . GLY A 1 162 ? 4.912 -8.240 21.303 1.00 10.60 162 GLY A CA 1
ATOM 1266 C C . GLY A 1 162 ? 5.445 -8.955 20.076 1.00 9.26 162 GLY A C 1
ATOM 1267 O O . GLY A 1 162 ? 4.817 -9.916 19.644 1.00 10.61 162 GLY A O 1
ATOM 1268 N N . GLY A 1 163 ? 6.568 -8.499 19.524 1.00 9.76 163 GLY A N 1
ATOM 1269 C CA . GLY A 1 163 ? 7.220 -9.172 18.406 1.00 10.10 163 GLY A CA 1
ATOM 1270 C C . GLY A 1 163 ? 7.618 -10.593 18.723 1.00 10.57 163 GLY A C 1
ATOM 1271 O O . GLY A 1 163 ? 7.442 -11.454 17.857 1.00 11.61 163 GLY A O 1
ATOM 1272 N N . GLN A 1 164 ? 8.145 -10.823 19.904 1.00 10.51 164 GLN A N 1
ATOM 1273 C CA . GLN A 1 164 ? 8.554 -12.171 20.317 1.00 10.42 164 GLN A CA 1
ATOM 1274 C C . GLN A 1 164 ? 7.306 -13.061 20.333 1.00 10.47 164 GLN A C 1
ATOM 1275 O O . GLN A 1 164 ? 7.391 -14.240 19.916 1.00 12.97 164 GLN A O 1
ATOM 1281 N N . VAL A 1 165 ? 6.183 -12.593 20.842 1.00 10.27 165 VAL A N 1
ATOM 1282 C CA . VAL A 1 165 ? 4.917 -13.342 20.896 1.00 11.05 165 VAL A CA 1
ATOM 1283 C C . VAL A 1 165 ? 4.404 -13.586 19.479 1.00 10.63 165 VAL A C 1
ATOM 1284 O O . VAL A 1 165 ? 4.013 -14.737 19.154 1.00 12.86 165 VAL A O 1
ATOM 1288 N N . LEU A 1 166 ? 4.422 -12.576 18.612 1.00 11.67 166 LEU A N 1
ATOM 1289 C CA . LEU A 1 166 ? 3.976 -12.755 17.200 1.00 12.47 166 LEU A CA 1
ATOM 1290 C C . LEU A 1 166 ? 4.862 -13.796 16.501 1.00 12.34 166 LEU A C 1
ATOM 1291 O O . LEU A 1 166 ? 4.354 -14.557 15.689 1.00 15.37 166 LEU A O 1
ATOM 1296 N N . ASP A 1 167 ? 6.164 -13.812 16.790 1.00 12.52 167 ASP A N 1
ATOM 1297 C CA . ASP A 1 167 ? 7.114 -14.745 16.159 1.00 13.23 167 ASP A CA 1
ATOM 1298 C C . ASP A 1 167 ? 6.762 -16.180 16.653 1.00 13.77 167 ASP A C 1
ATOM 1299 O O . ASP A 1 167 ? 6.635 -17.098 15.816 1.00 17.07 167 ASP A O 1
ATOM 1304 N N . LEU A 1 168 ? 6.539 -16.377 17.955 1.00 14.68 168 LEU A N 1
ATOM 1305 C CA . LEU A 1 168 ? 6.137 -17.711 18.491 1.00 15.56 168 LEU A CA 1
ATOM 1306 C C . LEU A 1 168 ? 4.852 -18.165 17.805 1.00 16.63 168 LEU A C 1
ATOM 1307 O O . LEU A 1 168 ? 4.723 -19.357 17.470 1.00 18.98 168 LEU A O 1
ATOM 1312 N N . GLU A 1 169 ? 3.900 -17.247 17.621 1.00 16.74 169 GLU A N 1
ATOM 1313 C CA . GLU A 1 169 ? 2.570 -17.570 17.059 1.00 17.97 169 GLU A CA 1
ATOM 1314 C C . GLU A 1 169 ? 2.666 -17.978 15.593 1.00 15.81 169 GLU A C 1
ATOM 1315 O O . GLU A 1 169 ? 1.786 -18.679 15.113 1.00 21.67 169 GLU A O 1
ATOM 1321 N N . SER A 1 170 ? 3.712 -17.603 14.915 1.00 19.11 170 SER A N 1
ATOM 1322 C CA . SER A 1 170 ? 3.887 -17.893 13.469 1.00 19.00 170 SER A CA 1
ATOM 1323 C C . SER A 1 170 ? 4.385 -19.315 13.237 1.00 18.74 170 SER A C 1
ATOM 1324 O O . SER A 1 170 ? 4.295 -19.774 12.058 1.00 20.07 170 SER A O 1
ATOM 1327 N N . GLU A 1 171 ? 4.908 -19.992 14.253 1.00 19.09 171 GLU A N 1
ATOM 1328 C CA . GLU A 1 171 ? 5.563 -21.328 14.065 1.00 19.69 171 GLU A CA 1
ATOM 1329 C C . GLU A 1 171 ? 4.521 -22.324 13.546 1.00 21.15 171 GLU A C 1
ATOM 1330 O O . GLU A 1 171 ? 3.451 -22.429 14.103 1.00 20.58 171 GLU A O 1
ATOM 1336 N N . GLY A 1 172 ? 4.862 -23.049 12.495 1.00 22.71 172 GLY A N 1
ATOM 1337 C CA . GLY A 1 172 ? 4.061 -24.210 12.043 1.00 28.23 172 GLY A CA 1
ATOM 1338 C C . GLY A 1 172 ? 2.721 -23.829 11.455 1.00 30.76 172 GLY A C 1
ATOM 1339 O O . GLY A 1 172 ? 1.762 -24.588 11.649 1.00 37.95 172 GLY A O 1
ATOM 1340 N N . ARG A 1 173 ? 2.596 -22.580 10.991 1.00 27.03 173 ARG A N 1
ATOM 1341 C CA . ARG A 1 173 ? 1.341 -22.056 10.392 1.00 25.55 173 ARG A CA 1
ATOM 1342 C C . ARG A 1 173 ? 1.471 -22.122 8.864 1.00 22.91 173 ARG A C 1
ATOM 1343 O O . ARG A 1 173 ? 2.611 -22.037 8.341 1.00 30.36 173 ARG A O 1
ATOM 1351 N N . THR A 1 174 ? 0.340 -22.179 8.176 1.00 18.17 174 THR A N 1
ATOM 1352 C CA . THR A 1 174 ? 0.252 -22.270 6.691 1.00 17.96 174 THR A CA 1
ATOM 1353 C C . THR A 1 174 ? -0.278 -20.949 6.091 1.00 17.62 174 THR A C 1
ATOM 1354 O O . THR A 1 174 ? -0.448 -20.903 4.909 1.00 21.81 174 THR A O 1
ATOM 1358 N N . ASP A 1 175 ? -0.622 -19.968 6.911 1.00 18.52 175 ASP A N 1
ATOM 1359 C CA . ASP A 1 175 ? -1.295 -18.748 6.420 1.00 16.51 175 ASP A CA 1
ATOM 1360 C C . ASP A 1 175 ? -0.400 -17.528 6.600 1.00 15.32 175 ASP A C 1
ATOM 1361 O O . ASP A 1 175 ? -0.925 -16.404 6.469 1.00 19.96 175 ASP A O 1
ATOM 1366 N N . ILE A 1 176 ? 0.879 -17.694 6.855 1.00 15.05 176 ILE A N 1
ATOM 1367 C CA . ILE A 1 176 ? 1.815 -16.540 6.960 1.00 13.48 176 ILE A CA 1
ATOM 1368 C C . ILE A 1 176 ? 1.936 -15.950 5.568 1.00 13.79 176 ILE A C 1
ATOM 1369 O O . ILE A 1 176 ? 2.168 -16.674 4.601 1.00 18.24 176 ILE A O 1
ATOM 1374 N N . THR A 1 177 ? 1.835 -14.623 5.482 1.00 12.88 177 THR A N 1
ATOM 1375 C CA . THR A 1 177 ? 2.011 -13.855 4.269 1.00 13.44 177 THR A CA 1
ATOM 1376 C C . THR A 1 177 ? 3.223 -12.954 4.465 1.00 12.43 177 THR A C 1
ATOM 1377 O O . THR A 1 177 ? 3.667 -12.710 5.586 1.00 11.80 177 THR A O 1
ATOM 1381 N N . PRO A 1 178 ? 3.749 -12.374 3.374 1.00 13.02 178 PRO A N 1
ATOM 1382 C CA . PRO A 1 178 ? 4.809 -11.386 3.532 1.00 12.16 178 PRO A CA 1
ATOM 1383 C C . PRO A 1 178 ? 4.381 -10.262 4.505 1.00 12.01 178 PRO A C 1
ATOM 1384 O O . PRO A 1 178 ? 5.201 -9.792 5.285 1.00 13.02 178 PRO A O 1
ATOM 1388 N N . GLU A 1 179 ? 3.129 -9.846 4.428 1.00 12.68 179 GLU A N 1
ATOM 1389 C CA . GLU A 1 179 ? 2.622 -8.768 5.329 1.00 13.08 179 GLU A CA 1
ATOM 1390 C C . GLU A 1 179 ? 2.671 -9.188 6.795 1.00 12.92 179 GLU A C 1
ATOM 1391 O O . GLU A 1 179 ? 3.074 -8.426 7.645 1.00 14.07 179 GLU A O 1
ATOM 1397 N N A THR A 1 180 ? 2.291 -10.440 7.068 0.50 13.50 180 THR A N 1
ATOM 1398 N N B THR A 1 180 ? 2.316 -10.436 7.088 0.50 12.88 180 THR A N 1
ATOM 1399 C CA A THR A 1 180 ? 2.306 -11.007 8.445 0.50 15.89 180 THR A CA 1
ATOM 1400 C CA B THR A 1 180 ? 2.316 -10.874 8.507 0.50 13.52 180 THR A CA 1
ATOM 1401 C C A THR A 1 180 ? 3.752 -11.139 8.929 0.50 13.27 180 THR A C 1
ATOM 1402 C C B THR A 1 180 ? 3.753 -11.130 8.981 0.50 12.99 180 THR A C 1
ATOM 1403 O O A THR A 1 180 ? 4.030 -10.865 10.120 0.50 14.95 180 THR A O 1
ATOM 1404 O O B THR A 1 180 ? 4.047 -10.895 10.170 0.50 14.43 180 THR A O 1
ATOM 1411 N N A LEU A 1 181 ? 4.670 -11.553 8.054 0.70 11.72 181 LEU A N 1
ATOM 1412 N N B LEU A 1 181 ? 4.669 -11.533 8.092 0.30 12.37 181 LEU A N 1
ATOM 1413 C CA A LEU A 1 181 ? 6.074 -11.656 8.458 0.70 12.40 181 LEU A CA 1
ATOM 1414 C CA B LEU A 1 181 ? 6.109 -11.636 8.448 0.30 13.24 181 LEU A CA 1
ATOM 1415 C C A LEU A 1 181 ? 6.606 -10.255 8.756 0.70 11.58 181 LEU A C 1
ATOM 1416 C C B LEU A 1 181 ? 6.641 -10.241 8.762 0.30 12.14 181 LEU A C 1
ATOM 1417 O O A LEU A 1 181 ? 7.300 -10.051 9.738 0.70 13.13 181 LEU A O 1
ATOM 1418 O O B LEU A 1 181 ? 7.395 -10.044 9.749 0.30 13.68 181 LEU A O 1
ATOM 1427 N N . THR A 1 182 ? 6.298 -9.287 7.904 1.00 11.34 182 THR A N 1
ATOM 1428 C CA . THR A 1 182 ? 6.753 -7.911 8.132 1.00 12.48 182 THR A CA 1
ATOM 1429 C C . THR A 1 182 ? 6.199 -7.394 9.464 1.00 11.15 182 THR A C 1
ATOM 1430 O O . THR A 1 182 ? 6.927 -6.695 10.193 1.00 12.62 182 THR A O 1
ATOM 1434 N N . PHE A 1 183 ? 4.945 -7.713 9.798 1.00 12.05 183 PHE A N 1
ATOM 1435 C CA . PHE A 1 183 ? 4.348 -7.276 11.092 1.00 12.09 183 PHE A CA 1
ATOM 1436 C C . PHE A 1 183 ? 5.174 -7.831 12.263 1.00 12.70 183 PHE A C 1
ATOM 1437 O O . PHE A 1 183 ? 5.427 -7.129 13.242 1.00 12.96 183 PHE A O 1
ATOM 1445 N N . ILE A 1 184 ? 5.587 -9.101 12.200 1.00 12.25 184 ILE A N 1
ATOM 1446 C CA . ILE A 1 184 ? 6.469 -9.677 13.228 1.00 10.82 184 ILE A CA 1
ATOM 1447 C C . ILE A 1 184 ? 7.739 -8.813 13.326 1.00 9.78 184 ILE A C 1
ATOM 1448 O O . ILE A 1 184 ? 8.091 -8.348 14.426 1.00 9.97 184 ILE A O 1
ATOM 1453 N N . HIS A 1 185 ? 8.400 -8.591 12.200 1.00 9.43 185 HIS A N 1
ATOM 1454 C CA . HIS A 1 185 ? 9.715 -7.938 12.223 1.00 10.47 185 HIS A CA 1
ATOM 1455 C C . HIS A 1 185 ? 9.623 -6.489 12.695 1.00 10.87 185 HIS A C 1
ATOM 1456 O O . HIS A 1 185 ? 10.520 -6.030 13.413 1.00 10.85 185 HIS A O 1
ATOM 1463 N N A THR A 1 186 ? 8.596 -5.762 12.290 0.50 10.10 186 THR A N 1
ATOM 1464 N N B THR A 1 186 ? 8.585 -5.765 12.271 0.50 10.45 186 THR A N 1
ATOM 1465 C CA A THR A 1 186 ? 8.515 -4.342 12.717 0.50 10.17 186 THR A CA 1
ATOM 1466 C CA B THR A 1 186 ? 8.353 -4.349 12.697 0.50 10.48 186 THR A CA 1
ATOM 1467 C C A THR A 1 186 ? 8.408 -4.259 14.235 0.50 10.20 186 THR A C 1
ATOM 1468 C C B THR A 1 186 ? 8.391 -4.265 14.218 0.50 10.20 186 THR A C 1
ATOM 1469 O O A THR A 1 186 ? 8.961 -3.304 14.802 0.50 11.41 186 THR A O 1
ATOM 1470 O O B THR A 1 186 ? 8.975 -3.311 14.761 0.50 11.72 186 THR A O 1
ATOM 1477 N N . HIS A 1 187 ? 7.802 -5.258 14.893 1.00 9.95 187 HIS A N 1
ATOM 1478 C CA . HIS A 1 187 ? 7.757 -5.284 16.365 1.00 10.21 187 HIS A CA 1
ATOM 1479 C C . HIS A 1 187 ? 9.051 -5.844 16.949 1.00 10.17 187 HIS A C 1
ATOM 1480 O O . HIS A 1 187 ? 9.609 -5.265 17.876 1.00 10.28 187 HIS A O 1
ATOM 1487 N N . LYS A 1 188 ? 9.481 -7.016 16.443 1.00 10.06 188 LYS A N 1
ATOM 1488 C CA . LYS A 1 188 ? 10.564 -7.779 17.092 1.00 10.76 188 LYS A CA 1
ATOM 1489 C C . LYS A 1 188 ? 11.910 -7.062 16.996 1.00 9.76 188 LYS A C 1
ATOM 1490 O O . LYS A 1 188 ? 12.642 -7.083 17.988 1.00 10.59 188 LYS A O 1
ATOM 1496 N N . THR A 1 189 ? 12.216 -6.430 15.834 1.00 9.45 189 THR A N 1
ATOM 1497 C CA . THR A 1 189 ? 13.492 -5.689 15.703 1.00 10.40 189 THR A CA 1
ATOM 1498 C C . THR A 1 189 ? 13.232 -4.222 15.273 1.00 9.37 189 THR A C 1
ATOM 1499 O O . THR A 1 189 ? 14.101 -3.397 15.572 1.00 10.10 189 THR A O 1
ATOM 1503 N N . GLY A 1 190 ? 12.198 -3.924 14.529 1.00 9.29 190 GLY A N 1
ATOM 1504 C CA . GLY A 1 190 ? 12.052 -2.565 13.979 1.00 9.20 190 GLY A CA 1
ATOM 1505 C C . GLY A 1 190 ? 11.844 -1.568 15.113 1.00 9.34 190 GLY A C 1
ATOM 1506 O O . GLY A 1 190 ? 12.454 -0.481 15.080 1.00 9.99 190 GLY A O 1
ATOM 1507 N N . ALA A 1 191 ? 11.098 -1.920 16.144 1.00 9.39 191 ALA A N 1
ATOM 1508 C CA . ALA A 1 191 ? 10.775 -0.915 17.207 1.00 8.36 191 ALA A CA 1
ATOM 1509 C C . ALA A 1 191 ? 12.091 -0.468 17.830 1.00 7.91 191 ALA A C 1
ATOM 1510 O O . ALA A 1 191 ? 12.270 0.740 18.095 1.00 9.49 191 ALA A O 1
ATOM 1512 N N . LEU A 1 192 ? 12.984 -1.389 18.189 1.00 8.10 192 LEU A N 1
ATOM 1513 C CA . LEU A 1 192 ? 14.229 -1.024 18.873 1.00 8.94 192 LEU A CA 1
ATOM 1514 C C . LEU A 1 192 ? 15.206 -0.303 17.932 1.00 8.10 192 LEU A C 1
ATOM 1515 O O . LEU A 1 192 ? 15.951 0.560 18.409 1.00 8.83 192 LEU A O 1
ATOM 1520 N N . LEU A 1 193 ? 15.255 -0.678 16.659 1.00 8.29 193 LEU A N 1
ATOM 1521 C CA . LEU A 1 193 ? 16.080 0.089 15.719 1.00 8.52 193 LEU A CA 1
ATOM 1522 C C . LEU A 1 193 ? 15.517 1.524 15.585 1.00 8.04 193 LEU A C 1
ATOM 1523 O O . LEU A 1 193 ? 16.320 2.480 15.597 1.00 9.94 193 LEU A O 1
ATOM 1528 N N . GLU A 1 194 ? 14.214 1.673 15.450 1.00 8.36 194 GLU A N 1
ATOM 1529 C CA . GLU A 1 194 ? 13.599 3.014 15.392 1.00 8.02 194 GLU A CA 1
ATOM 1530 C C . GLU A 1 194 ? 13.892 3.733 16.696 1.00 7.93 194 GLU A C 1
ATOM 1531 O O . GLU A 1 194 ? 14.253 4.942 16.656 1.00 9.24 194 GLU A O 1
ATOM 1537 N N . ALA A 1 195 ? 13.753 3.108 17.850 1.00 8.58 195 ALA A N 1
ATOM 1538 C CA . ALA A 1 195 ? 14.031 3.787 19.122 1.00 8.58 195 ALA A CA 1
ATOM 1539 C C . ALA A 1 195 ? 15.485 4.252 19.166 1.00 8.71 195 ALA A C 1
ATOM 1540 O O . ALA A 1 195 ? 15.789 5.321 19.758 1.00 9.82 195 ALA A O 1
ATOM 1542 N N . SER A 1 196 ? 16.411 3.506 18.577 1.00 8.22 196 SER A N 1
ATOM 1543 C CA . SER A 1 196 ? 17.852 3.855 18.654 1.00 8.68 196 SER A CA 1
ATOM 1544 C C . SER A 1 196 ? 18.050 5.205 17.940 1.00 8.99 196 SER A C 1
ATOM 1545 O O . SER A 1 196 ? 18.637 6.116 18.582 1.00 10.67 196 SER A O 1
ATOM 1548 N N . VAL A 1 197 ? 17.527 5.383 16.737 1.00 8.79 197 VAL A N 1
ATOM 1549 C CA . VAL A 1 197 ? 17.737 6.680 16.039 1.00 9.41 197 VAL A CA 1
ATOM 1550 C C . VAL A 1 197 ? 16.838 7.744 16.639 1.00 10.10 197 VAL A C 1
ATOM 1551 O O . VAL A 1 197 ? 17.271 8.907 16.726 1.00 11.02 197 VAL A O 1
ATOM 1555 N N A LEU A 1 198 ? 15.618 7.436 17.033 0.60 9.47 198 LEU A N 1
ATOM 1556 N N B LEU A 1 198 ? 15.612 7.433 17.033 0.40 9.45 198 LEU A N 1
ATOM 1557 C CA A LEU A 1 198 ? 14.684 8.504 17.495 0.60 9.61 198 LEU A CA 1
ATOM 1558 C CA B LEU A 1 198 ? 14.674 8.500 17.488 0.40 9.32 198 LEU A CA 1
ATOM 1559 C C A LEU A 1 198 ? 15.114 8.994 18.865 0.60 9.13 198 LEU A C 1
ATOM 1560 C C B LEU A 1 198 ? 15.096 8.993 18.868 0.40 9.15 198 LEU A C 1
ATOM 1561 O O A LEU A 1 198 ? 14.967 10.215 19.126 0.60 10.38 198 LEU A O 1
ATOM 1562 O O B LEU A 1 198 ? 14.960 10.213 19.118 0.40 10.53 198 LEU A O 1
ATOM 1571 N N . THR A 1 199 ? 15.574 8.157 19.790 1.00 9.53 199 THR A N 1
ATOM 1572 C CA . THR A 1 199 ? 16.017 8.684 21.082 1.00 9.43 199 THR A CA 1
ATOM 1573 C C . THR A 1 199 ? 17.183 9.654 20.892 1.00 8.80 199 THR A C 1
ATOM 1574 O O . THR A 1 199 ? 17.200 10.692 21.562 1.00 10.54 199 THR A O 1
ATOM 1578 N N . GLY A 1 200 ? 18.145 9.313 20.035 1.00 9.54 200 GLY A N 1
ATOM 1579 C CA . GLY A 1 200 ? 19.248 10.234 19.765 1.00 10.72 200 GLY A CA 1
ATOM 1580 C C . GLY A 1 200 ? 18.718 11.559 19.206 1.00 10.58 200 GLY A C 1
ATOM 1581 O O . GLY A 1 200 ? 19.163 12.669 19.654 1.00 11.82 200 GLY A O 1
ATOM 1582 N N . ALA A 1 201 ? 17.754 11.490 18.312 1.00 9.99 201 ALA A N 1
ATOM 1583 C CA . ALA A 1 201 ? 17.174 12.695 17.688 1.00 10.58 201 ALA A CA 1
ATOM 1584 C C . ALA A 1 201 ? 16.410 13.491 18.732 1.00 10.95 201 ALA A C 1
ATOM 1585 O O . ALA A 1 201 ? 16.567 14.750 18.775 1.00 13.48 201 ALA A O 1
ATOM 1587 N N . ILE A 1 202 ? 15.630 12.861 19.573 1.00 11.43 202 ILE A N 1
ATOM 1588 C CA . ILE A 1 202 ? 14.835 13.539 20.622 1.00 11.45 202 ILE A CA 1
ATOM 1589 C C . ILE A 1 202 ? 15.790 14.269 21.558 1.00 10.61 202 ILE A C 1
ATOM 1590 O O . ILE A 1 202 ? 15.492 15.447 21.954 1.00 13.03 202 ILE A O 1
ATOM 1595 N N . LEU A 1 203 ? 16.862 13.618 22.005 1.00 10.61 203 LEU A N 1
ATOM 1596 C CA . LEU A 1 203 ? 17.814 14.252 22.938 1.00 11.49 203 LEU A CA 1
ATOM 1597 C C . LEU A 1 203 ? 18.361 15.550 22.322 1.00 10.59 203 LEU A C 1
ATOM 1598 O O . LEU A 1 203 ? 18.559 16.530 23.064 1.00 13.35 203 LEU A O 1
ATOM 1603 N N . ALA A 1 204 ? 18.569 15.537 21.017 1.00 12.10 204 ALA A N 1
ATOM 1604 C CA . ALA A 1 204 ? 19.169 16.678 20.294 1.00 13.11 204 ALA A CA 1
ATOM 1605 C C . ALA A 1 204 ? 18.117 17.741 19.975 1.00 13.17 204 ALA A C 1
ATOM 1606 O O . ALA A 1 204 ? 18.517 18.760 19.435 1.00 16.59 204 ALA A O 1
ATOM 1608 N N . GLY A 1 205 ? 16.838 17.521 20.243 1.00 13.08 205 GLY A N 1
ATOM 1609 C CA . GLY A 1 205 ? 15.794 18.462 19.866 1.00 13.76 205 GLY A CA 1
ATOM 1610 C C . GLY A 1 205 ? 15.364 18.457 18.428 1.00 13.32 205 GLY A C 1
ATOM 1611 O O . GLY A 1 205 ? 14.848 19.470 17.949 1.00 16.53 205 GLY A O 1
ATOM 1612 N N . ALA A 1 206 ? 15.444 17.322 17.751 1.00 13.07 206 ALA A N 1
ATOM 1613 C CA . ALA A 1 206 ? 15.026 17.190 16.353 1.00 12.86 206 ALA A CA 1
ATOM 1614 C C . ALA A 1 206 ? 13.554 17.542 16.225 1.00 11.39 206 ALA A C 1
ATOM 1615 O O . ALA A 1 206 ? 12.770 17.210 17.095 1.00 14.51 206 ALA A O 1
ATOM 1617 N N . THR A 1 207 ? 13.194 18.100 15.070 1.00 11.26 207 THR A N 1
ATOM 1618 C CA . THR A 1 207 ? 11.804 18.409 14.735 1.00 13.07 207 THR A CA 1
ATOM 1619 C C . THR A 1 207 ? 11.019 17.123 14.483 1.00 11.57 207 THR A C 1
ATOM 1620 O O . THR A 1 207 ? 11.626 16.048 14.179 1.00 12.26 207 THR A O 1
ATOM 1624 N N . GLY A 1 208 ? 9.700 17.199 14.520 1.00 14.64 208 GLY A N 1
ATOM 1625 C CA . GLY A 1 208 ? 8.863 16.043 14.186 1.00 15.37 208 GLY A CA 1
ATOM 1626 C C . GLY A 1 208 ? 9.155 15.587 12.777 1.00 14.39 208 GLY A C 1
ATOM 1627 O O . GLY A 1 208 ? 9.209 14.392 12.507 1.00 14.73 208 GLY A O 1
ATOM 1628 N N . GLU A 1 209 ? 9.413 16.514 11.866 1.00 14.57 209 GLU A N 1
ATOM 1629 C CA . GLU A 1 209 ? 9.653 16.207 10.440 1.00 14.88 209 GLU A CA 1
ATOM 1630 C C . GLU A 1 209 ? 10.960 15.386 10.329 1.00 13.18 209 GLU A C 1
ATOM 1631 O O . GLU A 1 209 ? 11.004 14.364 9.621 1.00 14.49 209 GLU A O 1
ATOM 1637 N N . GLN A 1 210 ? 11.992 15.792 11.051 1.00 11.91 210 GLN A N 1
ATOM 1638 C CA . GLN A 1 210 ? 13.299 15.081 11.056 1.00 12.29 210 GLN A CA 1
ATOM 1639 C C . GLN A 1 210 ? 13.063 13.690 11.638 1.00 11.44 210 GLN A C 1
ATOM 1640 O O . GLN A 1 210 ? 13.649 12.710 11.133 1.00 11.99 210 GLN A O 1
ATOM 1646 N N . GLN A 1 211 ? 12.340 13.624 12.735 1.00 10.56 211 GLN A N 1
ATOM 1647 C CA . GLN A 1 211 ? 12.097 12.325 13.404 1.00 11.32 211 GLN A CA 1
ATOM 1648 C C . GLN A 1 211 ? 11.374 11.386 12.431 1.00 11.82 211 GLN A C 1
ATOM 1649 O O . GLN A 1 211 ? 11.713 10.170 12.412 1.00 12.17 211 GLN A O 1
ATOM 1655 N N . GLN A 1 212 ? 10.418 11.863 11.655 1.00 11.94 212 GLN A N 1
ATOM 1656 C CA . GLN A 1 212 ? 9.641 11.010 10.723 1.00 13.90 212 GLN A CA 1
ATOM 1657 C C . GLN A 1 212 ? 10.617 10.444 9.682 1.00 12.54 212 GLN A C 1
ATOM 1658 O O . GLN A 1 212 ? 10.503 9.265 9.290 1.00 12.33 212 GLN A O 1
ATOM 1664 N N A ARG A 1 213 ? 11.564 11.215 9.189 0.60 11.83 213 ARG A N 1
ATOM 1665 N N B ARG A 1 213 ? 11.600 11.210 9.202 0.40 11.95 213 ARG A N 1
ATOM 1666 C CA A ARG A 1 213 ? 12.544 10.711 8.188 0.60 11.38 213 ARG A CA 1
ATOM 1667 C CA B ARG A 1 213 ? 12.583 10.717 8.191 0.40 11.54 213 ARG A CA 1
ATOM 1668 C C A ARG A 1 213 ? 13.397 9.616 8.833 0.60 10.15 213 ARG A C 1
ATOM 1669 C C B ARG A 1 213 ? 13.441 9.623 8.827 0.40 10.23 213 ARG A C 1
ATOM 1670 O O A ARG A 1 213 ? 13.660 8.593 8.179 0.60 10.13 213 ARG A O 1
ATOM 1671 O O B ARG A 1 213 ? 13.718 8.603 8.177 0.40 10.21 213 ARG A O 1
ATOM 1686 N N . LEU A 1 214 ? 13.884 9.841 10.049 1.00 9.83 214 LEU A N 1
ATOM 1687 C CA . LEU A 1 214 ? 14.727 8.834 10.740 1.00 9.73 214 LEU A CA 1
ATOM 1688 C C . LEU A 1 214 ? 13.901 7.580 11.036 1.00 9.41 214 LEU A C 1
ATOM 1689 O O . LEU A 1 214 ? 14.490 6.497 10.936 1.00 9.43 214 LEU A O 1
ATOM 1694 N N . ALA A 1 215 ? 12.641 7.683 11.335 1.00 8.73 215 ALA A N 1
ATOM 1695 C CA . ALA A 1 215 ? 11.802 6.481 11.571 1.00 9.79 215 ALA A CA 1
ATOM 1696 C C . ALA A 1 215 ? 11.696 5.684 10.279 1.00 9.90 215 ALA A C 1
ATOM 1697 O O . ALA A 1 215 ? 11.779 4.451 10.336 1.00 10.70 215 ALA A O 1
ATOM 1699 N N . ARG A 1 216 ? 11.478 6.338 9.161 1.00 9.68 216 ARG A N 1
ATOM 1700 C CA . ARG A 1 216 ? 11.391 5.637 7.860 1.00 11.11 216 ARG A CA 1
ATOM 1701 C C . ARG A 1 216 ? 12.714 4.937 7.597 1.00 10.61 216 ARG A C 1
ATOM 1702 O O . ARG A 1 216 ? 12.721 3.767 7.142 1.00 10.70 216 ARG A O 1
ATOM 1710 N N . TYR A 1 217 ? 13.823 5.605 7.786 1.00 9.46 217 TYR A N 1
ATOM 1711 C CA . TYR A 1 217 ? 15.162 5.014 7.616 1.00 8.92 217 TYR A CA 1
ATOM 1712 C C . TYR A 1 217 ? 15.257 3.755 8.478 1.00 9.20 217 TYR A C 1
ATOM 1713 O O . TYR A 1 217 ? 15.652 2.700 7.962 1.00 8.91 217 TYR A O 1
ATOM 1722 N N . ALA A 1 218 ? 14.900 3.837 9.736 1.00 9.00 218 ALA A N 1
ATOM 1723 C CA . ALA A 1 218 ? 15.108 2.732 10.681 1.00 9.55 218 ALA A CA 1
ATOM 1724 C C . ALA A 1 218 ? 14.211 1.554 10.321 1.00 9.39 218 ALA A C 1
ATOM 1725 O O . ALA A 1 218 ? 14.684 0.392 10.363 1.00 11.33 218 ALA A O 1
ATOM 1727 N N . GLN A 1 219 ? 12.961 1.812 9.968 1.00 9.34 219 GLN A N 1
ATOM 1728 C CA . GLN A 1 219 ? 12.026 0.717 9.632 1.00 10.92 219 GLN A CA 1
ATOM 1729 C C . GLN A 1 219 ? 12.557 0.019 8.387 1.00 11.40 219 GLN A C 1
ATOM 1730 O O . GLN A 1 219 ? 12.518 -1.219 8.295 1.00 11.75 219 GLN A O 1
ATOM 1736 N N A ASN A 1 220 ? 13.025 0.760 7.394 0.50 10.49 220 ASN A N 1
ATOM 1737 N N B ASN A 1 220 ? 13.022 0.763 7.394 0.50 10.66 220 ASN A N 1
ATOM 1738 C CA A ASN A 1 220 ? 13.507 0.175 6.125 0.50 9.78 220 ASN A CA 1
ATOM 1739 C CA B ASN A 1 220 ? 13.496 0.202 6.109 0.50 10.35 220 ASN A CA 1
ATOM 1740 C C A ASN A 1 220 ? 14.777 -0.620 6.367 0.50 9.86 220 ASN A C 1
ATOM 1741 C C B ASN A 1 220 ? 14.774 -0.601 6.353 0.50 9.91 220 ASN A C 1
ATOM 1742 O O A ASN A 1 220 ? 14.874 -1.744 5.802 0.50 10.67 220 ASN A O 1
ATOM 1743 O O B ASN A 1 220 ? 14.865 -1.735 5.798 0.50 10.72 220 ASN A O 1
ATOM 1752 N N . ILE A 1 221 ? 15.760 -0.093 7.094 1.00 10.14 221 ILE A N 1
ATOM 1753 C CA . ILE A 1 221 ? 16.996 -0.906 7.282 1.00 10.14 221 ILE A CA 1
ATOM 1754 C C . ILE A 1 221 ? 16.626 -2.139 8.094 1.00 9.44 221 ILE A C 1
ATOM 1755 O O . ILE A 1 221 ? 17.215 -3.218 7.851 1.00 10.97 221 ILE A O 1
ATOM 1760 N N . GLY A 1 222 ? 15.753 -2.031 9.061 1.00 10.15 222 GLY A N 1
ATOM 1761 C CA . GLY A 1 222 ? 15.452 -3.208 9.910 1.00 10.08 222 GLY A CA 1
ATOM 1762 C C . GLY A 1 222 ? 14.871 -4.314 9.056 1.00 10.72 222 GLY A C 1
ATOM 1763 O O . GLY A 1 222 ? 15.278 -5.508 9.192 1.00 11.36 222 GLY A O 1
ATOM 1764 N N A LEU A 1 223 ? 13.938 -3.974 8.174 0.50 9.98 223 LEU A N 1
ATOM 1765 N N B LEU A 1 223 ? 13.933 -3.977 8.172 0.50 10.00 223 LEU A N 1
ATOM 1766 C CA A LEU A 1 223 ? 13.300 -4.998 7.332 0.50 10.12 223 LEU A CA 1
ATOM 1767 C CA B LEU A 1 223 ? 13.300 -4.994 7.310 0.50 10.27 223 LEU A CA 1
ATOM 1768 C C A LEU A 1 223 ? 14.331 -5.497 6.325 0.50 10.68 223 LEU A C 1
ATOM 1769 C C B LEU A 1 223 ? 14.340 -5.502 6.326 0.50 10.88 223 LEU A C 1
ATOM 1770 O O A LEU A 1 223 ? 14.414 -6.731 6.134 0.50 10.85 223 LEU A O 1
ATOM 1771 O O B LEU A 1 223 ? 14.418 -6.735 6.136 0.50 11.04 223 LEU A O 1
ATOM 1780 N N . ALA A 1 224 ? 15.150 -4.638 5.728 1.00 9.62 224 ALA A N 1
ATOM 1781 C CA . ALA A 1 224 ? 16.167 -5.110 4.782 1.00 10.10 224 ALA A CA 1
ATOM 1782 C C . ALA A 1 224 ? 17.071 -6.137 5.476 1.00 9.76 224 ALA A C 1
ATOM 1783 O O . ALA A 1 224 ? 17.419 -7.160 4.839 1.00 10.80 224 ALA A O 1
ATOM 1785 N N . PHE A 1 225 ? 17.504 -5.890 6.706 1.00 10.21 225 PHE A N 1
ATOM 1786 C CA . PHE A 1 225 ? 18.408 -6.808 7.411 1.00 10.23 225 PHE A CA 1
ATOM 1787 C C . PHE A 1 225 ? 17.728 -8.173 7.558 1.00 10.11 225 PHE A C 1
ATOM 1788 O O . PHE A 1 225 ? 18.412 -9.194 7.378 1.00 10.81 225 PHE A O 1
ATOM 1796 N N . GLN A 1 226 ? 16.462 -8.194 7.856 1.00 9.37 226 GLN A N 1
ATOM 1797 C CA . GLN A 1 226 ? 15.698 -9.464 8.024 1.00 9.81 226 GLN A CA 1
ATOM 1798 C C . GLN A 1 226 ? 15.579 -10.152 6.682 1.00 9.19 226 GLN A C 1
ATOM 1799 O O . GLN A 1 226 ? 15.682 -11.424 6.631 1.00 11.75 226 GLN A O 1
ATOM 1805 N N . VAL A 1 227 ? 15.262 -9.454 5.602 1.00 9.98 227 VAL A N 1
ATOM 1806 C CA . VAL A 1 227 ? 15.145 -10.087 4.255 1.00 10.48 227 VAL A CA 1
ATOM 1807 C C . VAL A 1 227 ? 16.490 -10.699 3.896 1.00 10.65 227 VAL A C 1
ATOM 1808 O O . VAL A 1 227 ? 16.567 -11.861 3.403 1.00 11.66 227 VAL A O 1
ATOM 1812 N N . VAL A 1 228 ? 17.577 -9.972 4.108 1.00 10.65 228 VAL A N 1
ATOM 1813 C CA . VAL A 1 228 ? 18.932 -10.457 3.751 1.00 10.70 228 VAL A CA 1
ATOM 1814 C C . VAL A 1 228 ? 19.252 -11.684 4.617 1.00 11.40 228 VAL A C 1
ATOM 1815 O O . VAL A 1 228 ? 19.826 -12.680 4.055 1.00 12.67 228 VAL A O 1
ATOM 1819 N N . ASP A 1 229 ? 18.940 -11.677 5.889 1.00 10.93 229 ASP A N 1
ATOM 1820 C CA . ASP A 1 229 ? 19.194 -12.856 6.746 1.00 11.92 229 ASP A CA 1
ATOM 1821 C C . ASP A 1 229 ? 18.474 -14.053 6.128 1.00 12.61 229 ASP A C 1
ATOM 1822 O O . ASP A 1 229 ? 19.079 -15.152 6.042 1.00 12.87 229 ASP A O 1
ATOM 1827 N N . ASP A 1 2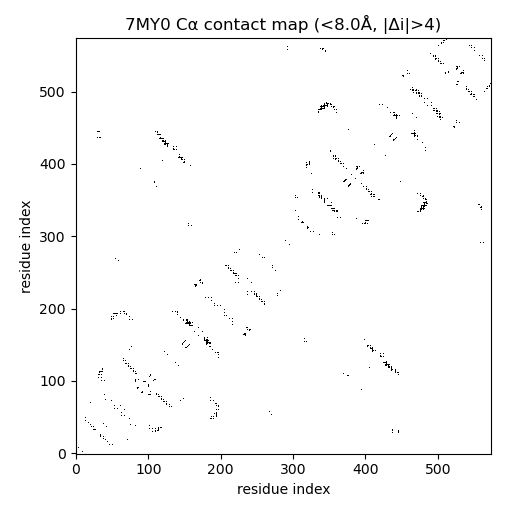30 ? 17.233 -13.882 5.710 1.00 11.67 230 ASP A N 1
ATOM 1828 C CA . ASP A 1 230 ? 16.448 -15.009 5.141 1.00 11.23 230 ASP A CA 1
ATOM 1829 C C . ASP A 1 230 ? 17.068 -15.476 3.822 1.00 11.56 230 ASP A C 1
ATOM 1830 O O . ASP A 1 230 ? 17.090 -16.669 3.525 1.00 14.01 230 ASP A O 1
ATOM 1835 N N . ILE A 1 231 ? 17.505 -14.555 2.972 1.00 12.37 231 ILE A N 1
ATOM 1836 C CA . ILE A 1 231 ? 18.176 -14.921 1.697 1.00 13.25 231 ILE A CA 1
ATOM 1837 C C . ILE A 1 231 ? 19.416 -15.729 1.992 1.00 13.68 231 ILE A C 1
ATOM 1838 O O . ILE A 1 231 ? 19.606 -16.812 1.357 1.00 15.59 231 ILE A O 1
ATOM 1843 N N . LEU A 1 232 ? 20.232 -15.291 2.927 1.00 14.23 232 LEU A N 1
ATOM 1844 C CA . LEU A 1 232 ? 21.489 -16.021 3.208 1.00 16.45 232 LEU A CA 1
ATOM 1845 C C . LEU A 1 232 ? 21.187 -17.391 3.838 1.00 15.91 232 LEU A C 1
ATOM 1846 O O . LEU A 1 232 ? 21.913 -18.318 3.520 1.00 21.10 232 LEU A O 1
ATOM 1851 N N . ASP A 1 233 ? 20.155 -17.529 4.651 1.00 15.10 233 ASP A N 1
ATOM 1852 C CA . ASP A 1 233 ? 19.814 -18.814 5.310 1.00 17.44 233 ASP A CA 1
ATOM 1853 C C . ASP A 1 233 ? 19.391 -19.819 4.226 1.00 19.99 233 ASP A C 1
ATOM 1854 O O . ASP A 1 233 ? 19.792 -20.986 4.344 1.00 22.85 233 ASP A O 1
ATOM 1859 N N . ILE A 1 234 ? 18.550 -19.407 3.275 1.00 20.49 234 ILE A N 1
ATOM 1860 C CA . ILE A 1 234 ? 17.983 -20.336 2.277 1.00 22.21 234 ILE A CA 1
ATOM 1861 C C . ILE A 1 234 ? 19.041 -20.694 1.230 1.00 23.42 234 ILE A C 1
ATOM 1862 O O . ILE A 1 234 ? 18.949 -21.773 0.624 1.00 31.18 234 ILE A O 1
ATOM 1867 N N . THR A 1 235 ? 20.037 -19.851 1.024 1.00 24.12 235 THR A N 1
ATOM 1868 C CA . THR A 1 235 ? 21.085 -20.147 0.024 1.00 29.25 235 THR A CA 1
ATOM 1869 C C . THR A 1 235 ? 22.193 -20.953 0.714 1.00 33.66 235 THR A C 1
ATOM 1870 O O . THR A 1 235 ? 22.936 -21.588 -0.007 1.00 40.46 235 THR A O 1
ATOM 1874 N N . ALA A 1 236 ? 22.286 -20.944 2.050 1.00 34.11 236 ALA A N 1
ATOM 1875 C CA . ALA A 1 236 ? 23.197 -21.845 2.800 1.00 40.47 236 ALA A CA 1
ATOM 1876 C C . ALA A 1 236 ? 22.566 -23.236 2.777 1.00 51.84 236 ALA A C 1
ATOM 1877 O O . ALA A 1 236 ? 23.303 -24.188 2.731 1.00 61.29 236 ALA A O 1
ATOM 1879 N N . THR A 1 237 ? 21.232 -23.308 2.866 1.00 58.05 237 THR A N 1
ATOM 1880 C CA . THR A 1 237 ? 20.467 -24.578 2.871 1.00 57.36 237 THR A CA 1
ATOM 1881 C C . THR A 1 237 ? 20.674 -25.261 1.509 1.00 84.08 237 THR A C 1
ATOM 1882 O O . THR A 1 237 ? 20.936 -24.515 0.521 1.00 66.72 237 THR A O 1
ATOM 1886 N N . ALA A 1 251 ? 11.981 -26.339 13.881 1.00 56.15 251 ALA A N 1
ATOM 1887 C CA . ALA A 1 251 ? 10.601 -25.775 13.892 1.00 54.47 251 ALA A CA 1
ATOM 1888 C C . ALA A 1 251 ? 10.322 -25.031 12.574 1.00 43.67 251 ALA A C 1
ATOM 1889 O O . ALA A 1 251 ? 11.218 -24.324 12.077 1.00 49.10 251 ALA A O 1
ATOM 1891 N N . GLN A 1 252 ? 9.141 -25.212 12.008 1.00 29.57 252 GLN A N 1
ATOM 1892 C CA . GLN A 1 252 ? 8.857 -24.767 10.628 1.00 23.24 252 GLN A CA 1
ATOM 1893 C C . GLN A 1 252 ? 8.393 -23.312 10.655 1.00 22.10 252 GLN A C 1
ATOM 1894 O O . GLN A 1 252 ? 7.478 -22.975 11.417 1.00 23.95 252 GLN A O 1
ATOM 1900 N N . LYS A 1 253 ? 9.026 -22.447 9.861 1.00 18.08 253 LYS A N 1
ATOM 1901 C CA . LYS A 1 253 ? 8.611 -21.025 9.757 1.00 19.52 253 LYS A CA 1
ATOM 1902 C C . LYS A 1 253 ? 8.839 -20.549 8.318 1.00 16.08 253 LYS A C 1
ATOM 1903 O O . LYS A 1 253 ? 9.942 -20.738 7.754 1.00 17.84 253 LYS A O 1
ATOM 1909 N N . ALA A 1 254 ? 7.845 -19.897 7.752 1.00 15.64 254 ALA A N 1
ATOM 1910 C CA . ALA A 1 254 ? 7.970 -19.187 6.465 1.00 14.12 254 ALA A CA 1
ATOM 1911 C C . ALA A 1 254 ? 9.017 -18.064 6.566 1.00 13.83 254 ALA A C 1
ATOM 1912 O O . ALA A 1 254 ? 9.176 -17.430 7.626 1.00 15.88 254 ALA A O 1
ATOM 1914 N N . THR A 1 255 ? 9.650 -17.830 5.439 1.00 12.40 255 THR A N 1
ATOM 1915 C CA . THR A 1 255 ? 10.668 -16.782 5.254 1.00 13.93 255 THR A CA 1
ATOM 1916 C C . THR A 1 255 ? 10.354 -15.976 4.009 1.00 12.56 255 THR A C 1
ATOM 1917 O O . THR A 1 255 ? 9.499 -16.344 3.234 1.00 12.45 255 THR A O 1
ATOM 1921 N N . TYR A 1 256 ? 11.031 -14.839 3.844 1.00 12.44 256 TYR A N 1
ATOM 1922 C CA . TYR A 1 256 ? 10.752 -14.042 2.633 1.00 11.81 256 TYR A CA 1
ATOM 1923 C C . TYR A 1 256 ? 10.987 -14.902 1.389 1.00 11.42 256 TYR A C 1
ATOM 1924 O O . TYR A 1 256 ? 10.134 -14.924 0.501 1.00 13.26 256 TYR A O 1
ATOM 1933 N N . PRO A 1 257 ? 12.119 -15.633 1.219 1.00 12.28 257 PRO A N 1
ATOM 1934 C CA . PRO A 1 257 ? 12.274 -16.399 -0.019 1.00 11.84 257 PRO A CA 1
ATOM 1935 C C . PRO A 1 257 ? 11.254 -17.547 -0.139 1.00 11.03 257 PRO A C 1
ATOM 1936 O O . PRO A 1 257 ? 10.806 -17.846 -1.248 1.00 11.67 257 PRO A O 1
ATOM 1940 N N . SER A 1 258 ? 10.886 -18.174 0.985 1.00 11.00 258 SER A N 1
ATOM 1941 C CA . SER A 1 258 ? 9.906 -19.280 0.864 1.00 10.98 258 SER A CA 1
ATOM 1942 C C . SER A 1 258 ? 8.540 -18.759 0.435 1.00 9.61 258 SER A C 1
ATOM 1943 O O . SER A 1 258 ? 7.765 -19.491 -0.179 1.00 10.59 258 SER A O 1
ATOM 1946 N N . LEU A 1 259 ? 8.207 -17.508 0.780 1.00 9.83 259 LEU A N 1
ATOM 1947 C CA . LEU A 1 259 ? 6.910 -16.877 0.413 1.00 9.91 259 LEU A CA 1
ATOM 1948 C C . LEU A 1 259 ? 6.935 -16.173 -0.960 1.00 10.52 259 LEU A C 1
ATOM 1949 O O . LEU A 1 259 ? 5.941 -16.211 -1.640 1.00 13.41 259 LEU A O 1
ATOM 1954 N N . LEU A 1 260 ? 8.051 -15.555 -1.302 1.00 11.66 260 LEU A N 1
ATOM 1955 C CA . LEU A 1 260 ? 8.127 -14.636 -2.459 1.00 12.73 260 LEU A CA 1
ATOM 1956 C C . LEU A 1 260 ? 8.982 -15.194 -3.602 1.00 10.82 260 LEU A C 1
ATOM 1957 O O . LEU A 1 260 ? 8.958 -14.667 -4.707 1.00 14.22 260 LEU A O 1
ATOM 1962 N N . GLY A 1 261 ? 9.818 -16.183 -3.303 1.00 10.73 261 GLY A N 1
ATOM 1963 C CA . GLY A 1 261 ? 10.929 -16.575 -4.159 1.00 11.52 261 GLY A CA 1
ATOM 1964 C C . GLY A 1 261 ? 12.155 -15.719 -3.959 1.00 11.54 261 GLY A C 1
ATOM 1965 O O . GLY A 1 261 ? 12.046 -14.543 -3.444 1.00 12.03 261 GLY A O 1
ATOM 1966 N N A LEU A 1 262 ? 13.295 -16.224 -4.315 0.60 12.97 262 LEU A N 1
ATOM 1967 N N B LEU A 1 262 ? 13.339 -16.224 -4.309 0.40 13.37 262 LEU A N 1
ATOM 1968 C CA A LEU A 1 262 ? 14.581 -15.526 -4.107 0.60 14.23 262 LEU A CA 1
ATOM 1969 C CA B LEU A 1 262 ? 14.656 -15.548 -4.118 0.40 15.10 262 LEU A CA 1
ATOM 1970 C C A LEU A 1 262 ? 14.690 -14.259 -4.946 0.60 15.83 262 LEU A C 1
ATOM 1971 C C B LEU A 1 262 ? 14.747 -14.268 -4.955 0.40 16.04 262 LEU A C 1
ATOM 1972 O O A LEU A 1 262 ? 15.164 -13.239 -4.414 0.60 15.91 262 LEU A O 1
ATOM 1973 O O B LEU A 1 262 ? 15.247 -13.241 -4.423 0.40 16.21 262 LEU A O 1
ATOM 1982 N N . GLU A 1 263 ? 14.249 -14.280 -6.197 1.00 15.86 263 GLU A N 1
ATOM 1983 C CA . GLU A 1 263 ? 14.427 -13.066 -7.072 1.00 18.95 263 GLU A CA 1
ATOM 1984 C C . GLU A 1 263 ? 13.689 -11.887 -6.412 1.00 16.14 263 GLU A C 1
ATOM 1985 O O . GLU A 1 263 ? 14.267 -10.789 -6.314 1.00 18.02 263 GLU A O 1
ATOM 1991 N N . ALA A 1 264 ? 12.433 -12.087 -6.018 1.00 15.28 264 ALA A N 1
ATOM 1992 C CA . ALA A 1 264 ? 11.594 -11.005 -5.460 1.00 13.97 264 ALA A CA 1
ATOM 1993 C C . ALA A 1 264 ? 12.176 -10.599 -4.121 1.00 13.49 264 ALA A C 1
ATOM 1994 O O . ALA A 1 264 ? 12.139 -9.414 -3.799 1.00 14.53 264 ALA A O 1
ATOM 1996 N N . SER A 1 265 ? 12.691 -11.539 -3.331 1.00 11.84 265 SER 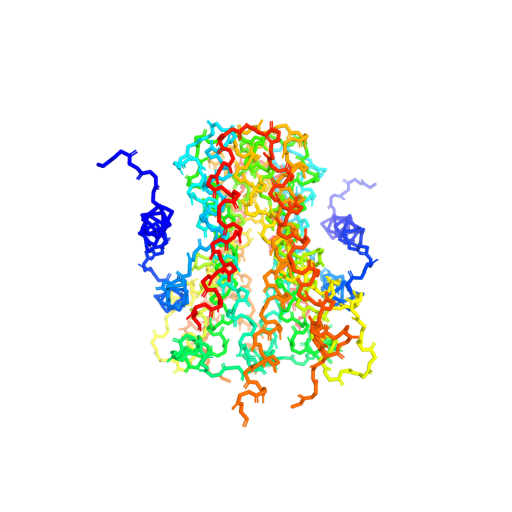A N 1
ATOM 1997 C CA . SER A 1 265 ? 13.279 -11.218 -2.013 1.00 12.78 265 SER A CA 1
ATOM 1998 C C . SER A 1 265 ? 14.506 -10.302 -2.218 1.00 12.61 265 SER A C 1
ATOM 1999 O O . SER A 1 265 ? 14.682 -9.314 -1.491 1.00 12.94 265 SER A O 1
ATOM 2002 N N . ARG A 1 266 ? 15.403 -10.663 -3.129 1.00 12.89 266 ARG A N 1
ATOM 2003 C CA . ARG A 1 266 ? 16.593 -9.839 -3.428 1.00 13.17 266 ARG A CA 1
ATOM 2004 C C . ARG A 1 266 ? 16.162 -8.440 -3.883 1.00 13.43 266 ARG A C 1
ATOM 2005 O O . ARG A 1 266 ? 16.763 -7.443 -3.421 1.00 14.78 266 ARG A O 1
ATOM 2013 N N . ALA A 1 267 ? 15.142 -8.339 -4.747 1.00 13.61 267 ALA A N 1
ATOM 2014 C CA . ALA A 1 267 ? 14.675 -7.016 -5.229 1.00 14.85 267 ALA A CA 1
ATOM 2015 C C . ALA A 1 267 ? 14.142 -6.210 -4.049 1.00 13.90 267 ALA A C 1
ATOM 2016 O O . ALA A 1 267 ? 14.405 -4.995 -3.953 1.00 15.39 267 ALA A O 1
ATOM 2018 N N A GLN A 1 268 ? 13.369 -6.828 -3.166 0.50 13.00 268 GLN A N 1
ATOM 2019 N N B GLN A 1 268 ? 13.376 -6.830 -3.166 0.50 13.42 268 GLN A N 1
ATOM 2020 C CA A GLN A 1 268 ? 12.799 -6.135 -1.986 0.50 13.54 268 GLN A CA 1
ATOM 2021 C CA B GLN A 1 268 ? 12.809 -6.126 -1.997 0.50 14.13 268 GLN A CA 1
ATOM 2022 C C A GLN A 1 268 ? 13.929 -5.665 -1.074 0.50 12.62 268 GLN A C 1
ATOM 2023 C C B GLN A 1 268 ? 13.931 -5.665 -1.073 0.50 13.05 268 GLN A C 1
ATOM 2024 O O A GLN A 1 268 ? 13.834 -4.517 -0.581 0.50 13.24 268 GLN A O 1
ATOM 2025 O O B GLN A 1 268 ? 13.840 -4.513 -0.588 0.50 13.41 268 GLN A O 1
ATOM 2036 N N . ALA A 1 269 ? 14.937 -6.495 -0.780 1.00 12.98 269 ALA A N 1
ATOM 2037 C CA . ALA A 1 269 ? 16.058 -6.073 0.083 1.00 13.73 269 ALA A CA 1
ATOM 2038 C C . ALA A 1 269 ? 16.752 -4.822 -0.499 1.00 13.30 269 ALA A C 1
ATOM 2039 O O . ALA A 1 269 ? 17.015 -3.871 0.269 1.00 14.20 269 ALA A O 1
ATOM 2041 N N . GLN A 1 270 ? 16.962 -4.799 -1.801 1.00 13.11 270 GLN A N 1
ATOM 2042 C CA . GLN A 1 270 ? 17.647 -3.673 -2.441 1.00 13.65 270 GLN A CA 1
ATOM 2043 C C . GLN A 1 270 ? 16.757 -2.443 -2.342 1.00 12.61 270 GLN A C 1
ATOM 2044 O O . GLN A 1 270 ? 17.273 -1.343 -2.060 1.00 14.06 270 GLN A O 1
ATOM 2050 N N A SER A 1 271 ? 15.475 -2.596 -2.608 0.60 12.72 271 SER A N 1
ATOM 2051 N N B SER A 1 271 ? 15.471 -2.598 -2.605 0.40 13.04 271 SER A N 1
ATOM 2052 C CA A SER A 1 271 ? 14.497 -1.470 -2.587 0.60 13.08 271 SER A CA 1
ATOM 2053 C CA B SER A 1 271 ? 14.499 -1.469 -2.581 0.40 13.85 271 SER A CA 1
ATOM 2054 C C A SER A 1 271 ? 14.472 -0.860 -1.182 0.60 11.69 271 SER A C 1
ATOM 2055 C C B SER A 1 271 ? 14.477 -0.855 -1.178 0.40 12.22 271 SER A C 1
ATOM 2056 O O A SER A 1 271 ? 14.438 0.391 -1.027 0.60 13.68 271 SER A O 1
ATOM 2057 O O B SER A 1 271 ? 14.464 0.395 -1.031 0.40 13.83 271 SER A O 1
ATOM 2062 N N . LEU A 1 272 ? 14.453 -1.691 -0.149 1.00 11.53 272 LEU A N 1
ATOM 2063 C CA . LEU A 1 272 ? 14.387 -1.189 1.240 1.00 11.62 272 LEU A CA 1
ATOM 2064 C C . LEU A 1 272 ? 15.634 -0.386 1.576 1.00 10.67 272 LEU A C 1
ATOM 2065 O O . LEU A 1 272 ? 15.479 0.673 2.216 1.00 11.79 272 LEU A O 1
ATOM 2070 N N . ILE A 1 273 ? 16.812 -0.848 1.200 1.00 11.33 273 ILE A N 1
ATOM 2071 C CA . ILE A 1 273 ? 18.062 -0.126 1.447 1.00 10.91 273 ILE A CA 1
ATOM 2072 C C . ILE A 1 273 ? 18.025 1.212 0.668 1.00 11.36 273 ILE A C 1
ATOM 2073 O O . ILE A 1 273 ? 18.335 2.284 1.247 1.00 12.23 273 ILE A O 1
ATOM 2078 N N . ASP A 1 274 ? 17.595 1.177 -0.559 1.00 11.62 274 ASP A N 1
ATOM 2079 C CA . ASP A 1 274 ? 17.496 2.371 -1.406 1.00 13.69 274 ASP A CA 1
ATOM 2080 C C . ASP A 1 274 ? 16.575 3.367 -0.708 1.00 13.40 274 ASP A C 1
ATOM 2081 O O . ASP A 1 274 ? 16.876 4.596 -0.675 1.00 13.37 274 ASP A O 1
ATOM 2086 N N . GLN A 1 275 ? 15.426 2.941 -0.231 1.00 11.49 275 GLN A N 1
ATOM 2087 C CA . GLN A 1 275 ? 14.426 3.826 0.411 1.00 12.81 275 GLN A CA 1
ATOM 2088 C C . GLN A 1 275 ? 15.018 4.409 1.683 1.00 12.35 275 GLN A C 1
ATOM 2089 O O . GLN A 1 275 ? 14.729 5.566 2.028 1.00 13.08 275 GLN A O 1
ATOM 2095 N N . ALA A 1 276 ? 15.752 3.634 2.460 1.00 11.30 276 ALA A N 1
ATOM 2096 C CA . ALA A 1 276 ? 16.384 4.125 3.703 1.00 10.61 276 ALA A CA 1
ATOM 2097 C C . ALA A 1 276 ? 17.343 5.259 3.353 1.00 10.24 276 ALA A C 1
ATOM 2098 O O . ALA A 1 276 ? 17.372 6.268 4.078 1.00 11.06 276 ALA A O 1
ATOM 2100 N N . ILE A 1 277 ? 18.113 5.104 2.299 1.00 10.57 277 ILE A N 1
ATOM 2101 C CA . ILE A 1 277 ? 19.120 6.117 1.922 1.00 11.00 277 ILE A CA 1
ATOM 2102 C C . ILE A 1 277 ? 18.388 7.369 1.468 1.00 11.03 277 ILE A C 1
ATOM 2103 O O . ILE A 1 277 ? 18.752 8.503 1.899 1.00 12.34 277 ILE A O 1
ATOM 2108 N N . VAL A 1 278 ? 17.365 7.234 0.635 1.00 10.85 278 VAL A N 1
ATOM 2109 C CA . VAL A 1 278 ? 16.607 8.400 0.144 1.00 12.49 278 VAL A CA 1
ATOM 2110 C C . VAL A 1 278 ? 15.956 9.125 1.306 1.00 11.14 278 VAL A C 1
ATOM 2111 O O . VAL A 1 278 ? 15.880 10.387 1.288 1.00 12.25 278 VAL A O 1
ATOM 2115 N N . ALA A 1 279 ? 15.464 8.451 2.300 1.00 10.45 279 ALA A N 1
ATOM 2116 C CA . ALA A 1 279 ? 14.739 9.026 3.435 1.00 10.29 279 ALA A CA 1
ATOM 2117 C C . ALA A 1 279 ? 15.637 10.092 4.078 1.00 9.59 279 ALA A C 1
ATOM 2118 O O . ALA A 1 279 ? 15.073 11.076 4.616 1.00 11.72 279 ALA A O 1
ATOM 2120 N N . LEU A 1 280 ? 16.931 9.917 4.125 1.00 10.48 280 LEU A N 1
ATOM 2121 C CA . LEU A 1 280 ? 17.841 10.827 4.871 1.00 9.03 280 LEU A CA 1
ATOM 2122 C C . LEU A 1 280 ? 18.456 11.894 3.950 1.00 8.39 280 LEU A C 1
ATOM 2123 O O . LEU A 1 280 ? 19.117 12.785 4.499 1.00 9.10 280 LEU A O 1
ATOM 2128 N N . GLU A 1 281 ? 18.250 11.818 2.653 1.00 8.94 281 GLU A N 1
ATOM 2129 C CA . GLU A 1 281 ? 18.866 12.829 1.744 1.00 9.36 281 GLU A CA 1
ATOM 2130 C C . GLU A 1 281 ? 18.563 14.269 2.161 1.00 10.10 281 GLU A C 1
ATOM 2131 O O . GLU A 1 281 ? 19.475 15.097 2.039 1.00 10.16 281 GLU A O 1
ATOM 2137 N N . PRO A 1 282 ? 17.347 14.589 2.619 1.00 9.60 282 PRO A N 1
ATOM 2138 C CA . PRO A 1 282 ? 17.048 15.985 2.955 1.00 10.84 282 PRO A CA 1
ATOM 2139 C C . PRO A 1 282 ? 17.829 16.520 4.119 1.00 10.05 282 PRO A C 1
ATOM 2140 O O . PRO A 1 282 ? 17.778 17.761 4.380 1.00 11.43 282 PRO A O 1
ATOM 2144 N N . PHE A 1 283 ? 18.518 15.725 4.913 1.00 10.38 283 PHE A N 1
ATOM 2145 C CA . PHE A 1 283 ? 19.402 16.248 5.961 1.00 9.47 283 PHE A CA 1
ATOM 2146 C C . PHE A 1 283 ? 20.647 16.899 5.356 1.00 9.36 283 PHE A C 1
ATOM 2147 O O . PHE A 1 283 ? 21.347 17.653 6.079 1.00 11.15 283 PHE A O 1
ATOM 2155 N N . GLY A 1 284 ? 20.958 16.601 4.097 1.00 10.17 284 GLY A N 1
ATOM 2156 C CA . GLY A 1 284 ? 22.219 16.997 3.496 1.00 10.06 284 GLY A CA 1
ATOM 2157 C C . GLY A 1 284 ? 23.327 16.035 3.806 1.00 9.10 284 GLY A C 1
ATOM 2158 O O . GLY A 1 284 ? 23.114 14.894 4.277 1.00 9.86 284 GLY A O 1
ATOM 2159 N N . PRO A 1 285 ? 24.574 16.393 3.524 1.00 9.57 285 PRO A N 1
ATOM 2160 C CA . PRO A 1 285 ? 25.738 15.513 3.669 1.00 9.98 285 PRO A CA 1
ATOM 2161 C C . PRO A 1 285 ? 25.982 15.013 5.100 1.00 9.47 285 PRO A C 1
ATOM 2162 O O . PRO A 1 285 ? 26.656 14.020 5.288 1.00 10.82 285 PRO A O 1
ATOM 2166 N N A SER A 1 286 ? 25.454 15.690 6.107 0.60 9.82 286 SER A N 1
ATOM 2167 N N B SER A 1 286 ? 25.448 15.699 6.103 0.40 10.25 286 SER A N 1
ATOM 2168 C CA A SER A 1 286 ? 25.567 15.215 7.505 0.60 10.07 286 SER A CA 1
ATOM 2169 C CA B SER A 1 286 ? 25.524 15.247 7.513 0.40 11.19 286 SER A CA 1
ATOM 2170 C C A SER A 1 286 ? 24.971 13.813 7.655 0.60 10.40 286 SER A C 1
ATOM 2171 C C B SER A 1 286 ? 24.959 13.830 7.661 0.40 10.67 286 SER A C 1
ATOM 2172 O O A SER A 1 286 ? 25.371 13.107 8.612 0.60 12.23 286 SER A O 1
ATOM 2173 O O B SER A 1 286 ? 25.374 13.123 8.610 0.40 12.49 286 SER A O 1
ATOM 2178 N N . ALA A 1 287 ? 24.047 13.409 6.783 1.00 9.77 287 ALA A N 1
ATOM 2179 C CA . ALA A 1 287 ? 23.420 12.066 6.922 1.00 10.13 287 ALA A CA 1
ATOM 2180 C C . ALA A 1 287 ? 24.322 10.985 6.332 1.00 10.04 287 ALA A C 1
ATOM 2181 O O . ALA A 1 287 ? 23.931 9.818 6.479 1.00 10.03 287 ALA A O 1
ATOM 2183 N N . GLU A 1 288 ? 25.440 11.295 5.720 1.00 9.79 288 GLU A N 1
ATOM 2184 C CA . GLU A 1 288 ? 26.220 10.263 4.985 1.00 9.02 288 GLU A CA 1
ATOM 2185 C C . GLU A 1 288 ? 26.614 9.101 5.889 1.00 9.96 288 GLU A C 1
ATOM 2186 O O . GLU A 1 288 ? 26.508 7.968 5.421 1.00 10.63 288 GLU A O 1
ATOM 2192 N N . PRO A 1 289 ? 27.066 9.284 7.142 1.00 10.32 289 PRO A N 1
ATOM 2193 C CA . PRO A 1 289 ? 27.393 8.112 7.962 1.00 11.24 289 PRO A CA 1
ATOM 2194 C C . PRO A 1 289 ? 26.197 7.188 8.159 1.00 10.78 289 PRO A C 1
ATOM 2195 O O . PRO A 1 289 ? 26.357 5.962 7.977 1.00 10.99 289 PRO A O 1
ATOM 2199 N N . LEU A 1 290 ? 25.030 7.713 8.528 1.00 10.61 290 LEU A N 1
ATOM 2200 C CA . LEU A 1 290 ? 23.849 6.825 8.699 1.00 10.33 290 LEU A CA 1
ATOM 2201 C C . LEU A 1 290 ? 23.527 6.146 7.372 1.00 10.36 290 LEU A C 1
ATOM 2202 O O . LEU A 1 290 ? 23.175 4.948 7.389 1.00 11.44 290 LEU A O 1
ATOM 2207 N N . GLN A 1 291 ? 23.564 6.872 6.264 1.00 10.63 291 GLN A N 1
ATOM 2208 C CA . GLN A 1 291 ? 23.242 6.263 4.963 1.00 10.34 291 GLN A CA 1
ATOM 2209 C C . GLN A 1 291 ? 24.226 5.113 4.677 1.00 10.83 291 GLN A C 1
ATOM 2210 O O . GLN A 1 291 ? 23.802 4.036 4.180 1.00 15.92 291 GLN A O 1
ATOM 2216 N N . ALA A 1 292 ? 25.503 5.309 4.970 1.00 10.87 292 ALA A N 1
ATOM 2217 C CA . ALA A 1 292 ? 26.553 4.320 4.676 1.00 12.94 292 ALA A CA 1
ATOM 2218 C C . ALA A 1 292 ? 26.369 3.101 5.583 1.00 13.27 292 ALA A C 1
ATOM 2219 O O . ALA A 1 292 ? 26.663 1.980 5.132 1.00 12.97 292 ALA A O 1
ATOM 2221 N N . ILE A 1 293 ? 25.923 3.299 6.828 1.00 13.80 293 ILE A N 1
ATOM 2222 C CA . ILE A 1 293 ? 25.742 2.161 7.773 1.00 13.19 293 ILE A CA 1
ATOM 2223 C C . ILE A 1 293 ? 24.746 1.206 7.138 1.00 14.15 293 ILE A C 1
ATOM 2224 O O . ILE A 1 293 ? 24.948 -0.047 7.278 1.00 14.78 293 ILE A O 1
ATOM 2229 N N . ALA A 1 294 ? 23.692 1.700 6.501 1.00 14.93 294 ALA A N 1
ATOM 2230 C CA . ALA A 1 294 ? 22.659 0.812 5.920 1.00 17.45 294 ALA A CA 1
ATOM 2231 C C . ALA A 1 294 ? 23.327 -0.149 4.950 1.00 18.24 294 ALA A C 1
ATOM 2232 O O . ALA A 1 294 ? 23.114 -1.385 5.053 1.00 19.00 294 ALA A O 1
ATOM 2234 N N . GLU A 1 295 ? 24.106 0.348 4.013 1.00 16.71 295 GLU A N 1
ATOM 2235 C CA . GLU A 1 295 ? 24.763 -0.537 3.005 1.00 18.30 295 GLU A CA 1
ATOM 2236 C C . GLU A 1 295 ? 25.842 -1.391 3.667 1.00 16.45 295 GLU A C 1
ATOM 2237 O O . GLU A 1 295 ? 26.029 -2.589 3.227 1.00 18.11 295 GLU A O 1
ATOM 2243 N N . TYR A 1 296 ? 26.571 -0.862 4.622 1.00 14.46 296 TYR A N 1
ATOM 2244 C CA . TYR A 1 296 ? 27.710 -1.582 5.237 1.00 16.17 296 TYR A CA 1
ATOM 2245 C C . TYR A 1 296 ? 27.205 -2.834 5.965 1.00 15.18 296 TYR A C 1
ATOM 2246 O O . TYR A 1 296 ? 27.837 -3.908 5.928 1.00 16.73 296 TYR A O 1
ATOM 2255 N N . ILE A 1 297 ? 26.141 -2.709 6.742 1.00 14.09 297 ILE A N 1
ATOM 2256 C CA . ILE A 1 297 ? 25.638 -3.864 7.541 1.00 15.06 297 ILE A CA 1
ATOM 2257 C C . ILE A 1 297 ? 25.253 -4.986 6.561 1.00 14.66 297 ILE A C 1
ATOM 2258 O O . ILE A 1 297 ? 25.555 -6.199 6.823 1.00 15.88 297 ILE A O 1
ATOM 2263 N N . VAL A 1 298 ? 24.587 -4.644 5.455 1.00 14.76 298 VAL A N 1
ATOM 2264 C CA . VAL A 1 298 ? 24.175 -5.676 4.450 1.00 15.78 298 VAL A CA 1
ATOM 2265 C C . VAL A 1 298 ? 25.440 -6.286 3.852 1.00 17.54 298 VAL A C 1
ATOM 2266 O O . VAL A 1 298 ? 25.514 -7.528 3.725 1.00 18.30 298 VAL A O 1
ATOM 2270 N N . ALA A 1 299 ? 26.396 -5.471 3.455 1.00 17.64 299 ALA A N 1
ATOM 2271 C CA . ALA A 1 299 ? 27.633 -5.969 2.817 1.00 21.98 299 ALA A CA 1
ATOM 2272 C C . ALA A 1 299 ? 28.346 -6.936 3.762 1.00 20.67 299 ALA A C 1
ATOM 2273 O O . ALA A 1 299 ? 28.790 -8.008 3.314 1.00 24.92 299 ALA A O 1
ATOM 2275 N N . ARG A 1 300 ? 28.427 -6.615 5.046 1.00 18.52 300 ARG A N 1
ATOM 2276 C CA . ARG A 1 300 ? 29.131 -7.479 6.014 1.00 19.81 300 ARG A CA 1
ATOM 2277 C C . ARG A 1 300 ? 28.351 -8.789 6.190 1.00 19.37 300 ARG A C 1
ATOM 2278 O O . ARG A 1 300 ? 28.977 -9.834 6.404 1.00 21.65 300 ARG A O 1
ATOM 2286 N N . LYS A 1 301 ? 27.031 -8.762 6.153 1.00 16.23 301 LYS A N 1
ATOM 2287 C CA . LYS A 1 301 ? 26.246 -10.020 6.274 1.00 17.39 301 LYS A CA 1
ATOM 2288 C C . LYS A 1 301 ? 26.642 -10.976 5.143 1.00 20.28 301 LYS A C 1
ATOM 2289 O O . LYS A 1 301 ? 26.804 -12.177 5.403 1.00 22.61 301 LYS A O 1
ATOM 2295 N N . TYR A 1 302 ? 26.744 -10.484 3.911 1.00 19.99 302 TYR A N 1
ATOM 2296 C CA . TYR A 1 302 ? 27.121 -11.311 2.740 1.00 25.06 302 TYR A CA 1
ATOM 2297 C C . TYR A 1 302 ? 28.549 -11.820 2.932 1.00 28.59 302 TYR A C 1
ATOM 2298 O O . TYR A 1 302 ? 28.809 -12.945 2.510 1.00 32.10 302 TYR A O 1
ATOM 2307 N N . LEU A 1 303 ? 29.445 -11.015 3.495 1.00 29.31 303 LEU A N 1
ATOM 2308 C CA . LEU A 1 303 ? 30.890 -11.377 3.630 1.00 33.41 303 LEU A CA 1
ATOM 2309 C C . LEU A 1 303 ? 31.086 -12.341 4.799 1.00 35.71 303 LEU A C 1
ATOM 2310 O O . LEU A 1 303 ? 31.984 -13.148 4.765 1.00 44.02 303 LEU A O 1
ATOM 2315 N N . GLU A 1 304 ? 30.238 -12.279 5.811 1.00 36.59 304 GLU A N 1
ATOM 2316 C CA . GLU A 1 304 ? 30.358 -13.095 7.045 1.00 36.25 304 GLU A CA 1
ATOM 2317 C C . GLU A 1 304 ? 29.514 -14.352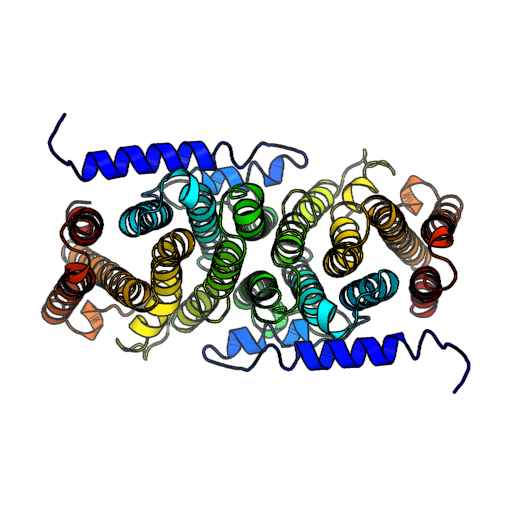 6.834 1.00 55.68 304 GLU A C 1
ATOM 2318 O O . GLU A 1 304 ? 29.467 -15.226 7.677 1.00 74.98 304 GLU A O 1
ATOM 2324 N N . HIS A 1 305 ? 28.954 -14.455 5.435 1.00 50.24 305 HIS A N 1
ATOM 2325 C CA . HIS A 1 305 ? 28.382 -15.699 4.941 1.00 50.61 305 HIS A CA 1
ATOM 2326 C C . HIS A 1 305 ? 29.394 -16.288 3.949 1.00 71.67 305 HIS A C 1
ATOM 2327 O O . HIS A 1 305 ? 29.346 -17.525 3.758 1.00 66.97 305 HIS A O 1
ATOM 2329 N N . ARG B 1 7 ? -19.924 9.295 56.477 1.00 46.41 7 ARG B N 1
ATOM 2330 C CA . ARG B 1 7 ? -19.417 8.902 57.864 1.00 38.88 7 ARG B CA 1
ATOM 2331 C C . ARG B 1 7 ? -18.252 9.814 58.261 1.00 29.00 7 ARG B C 1
ATOM 2332 O O . ARG B 1 7 ? -17.564 10.335 57.343 1.00 31.03 7 ARG B O 1
ATOM 2340 N N . THR B 1 8 ? -18.005 10.019 59.559 1.00 21.84 8 THR B N 1
ATOM 2341 C CA . THR B 1 8 ? -16.951 10.977 59.987 1.00 18.43 8 THR B CA 1
ATOM 2342 C C . THR B 1 8 ? -15.715 10.243 60.542 1.00 20.16 8 THR B C 1
ATOM 2343 O O . THR B 1 8 ? -14.702 10.916 60.706 1.00 20.76 8 THR B O 1
ATOM 2347 N N . ASP B 1 9 ? -15.850 8.953 60.944 1.00 24.90 9 ASP B N 1
ATOM 2348 C CA . ASP B 1 9 ? -14.797 8.203 61.671 1.00 26.66 9 ASP B CA 1
ATOM 2349 C C . ASP B 1 9 ? -13.866 7.494 60.673 1.00 26.56 9 ASP B C 1
ATOM 2350 O O . ASP B 1 9 ? -14.348 6.717 59.871 1.00 30.67 9 ASP B O 1
ATOM 2355 N N . PHE B 1 10 ? -12.561 7.756 60.738 1.00 22.26 10 PHE B N 1
ATOM 2356 C CA . PHE B 1 10 ? -11.516 7.043 59.970 1.00 22.54 10 PHE B CA 1
ATOM 2357 C C . PHE B 1 10 ? -11.581 5.564 60.330 1.00 20.62 10 PHE B C 1
ATOM 2358 O O . PHE B 1 10 ? -11.436 5.179 61.477 1.00 27.53 10 PHE B O 1
ATOM 2366 N N . ASP B 1 11 ? -11.780 4.757 59.308 1.00 18.18 11 ASP B N 1
ATOM 2367 C CA . ASP B 1 11 ? -11.901 3.277 59.376 1.00 18.28 11 ASP B CA 1
ATOM 2368 C C . ASP B 1 11 ? -10.807 2.714 58.486 1.00 16.61 11 ASP B C 1
ATOM 2369 O O . ASP B 1 11 ? -10.931 2.844 57.231 1.00 16.90 11 ASP B O 1
ATOM 2374 N N . LEU B 1 12 ? -9.745 2.197 59.065 1.00 16.03 12 LEU B N 1
ATOM 2375 C CA . LEU B 1 12 ? -8.604 1.774 58.229 1.00 15.76 12 LEU B CA 1
ATOM 2376 C C . LEU B 1 12 ? -9.018 0.697 57.218 1.00 16.52 12 LEU B C 1
ATOM 2377 O O . LEU B 1 12 ? -8.595 0.759 56.066 1.00 15.84 12 LEU B O 1
ATOM 2382 N N . ALA B 1 13 ? -9.800 -0.309 57.637 1.00 15.36 13 ALA B N 1
ATOM 2383 C CA . ALA B 1 13 ? -10.206 -1.379 56.702 1.00 16.19 13 ALA B CA 1
ATOM 2384 C C . ALA B 1 13 ? -10.894 -0.751 55.503 1.00 16.53 13 ALA B C 1
ATOM 2385 O O . ALA B 1 13 ? -10.627 -1.121 54.390 1.00 17.93 13 ALA B O 1
ATOM 2387 N N . GLN B 1 14 ? -11.811 0.188 55.735 1.00 16.59 14 GLN B N 1
ATOM 2388 C CA . GLN B 1 14 ? -12.561 0.832 54.640 1.00 19.28 14 GLN B CA 1
ATOM 2389 C C . GLN B 1 14 ? -11.602 1.680 53.801 1.00 17.24 14 GLN B C 1
ATOM 2390 O O . GLN B 1 14 ? -11.759 1.668 52.583 1.00 17.14 14 GLN B O 1
ATOM 2396 N N . TYR B 1 15 ? -10.669 2.396 54.425 1.00 16.04 15 TYR B N 1
ATOM 2397 C CA . TYR B 1 15 ? -9.646 3.197 53.679 1.00 14.71 15 TYR B CA 1
ATOM 2398 C C . TYR B 1 15 ? -8.942 2.278 52.667 1.00 13.31 15 TYR B C 1
ATOM 2399 O O . TYR B 1 15 ? -8.812 2.603 51.493 1.00 15.00 15 TYR B O 1
ATOM 2408 N N . LEU B 1 16 ? -8.488 1.125 53.166 1.00 13.71 16 LEU B N 1
ATOM 2409 C CA . LEU B 1 16 ? -7.703 0.195 52.338 1.00 13.38 16 LEU B CA 1
ATOM 2410 C C . LEU B 1 16 ? -8.591 -0.396 51.234 1.00 14.99 16 LEU B C 1
ATOM 2411 O O . LEU B 1 16 ? -8.106 -0.548 50.097 1.00 16.62 16 LEU B O 1
ATOM 2416 N N . GLN B 1 17 ? -9.846 -0.723 51.544 1.00 15.26 17 GLN B N 1
ATOM 2417 C CA . GLN B 1 17 ? -10.785 -1.252 50.538 1.00 15.97 17 GLN B CA 1
ATOM 2418 C C . GLN B 1 17 ? -10.996 -0.215 49.422 1.00 17.82 17 GLN B C 1
ATOM 2419 O O . GLN B 1 17 ? -10.999 -0.565 48.238 1.00 19.40 17 GLN B O 1
ATOM 2425 N N . VAL B 1 18 ? -11.181 1.043 49.775 1.00 16.62 18 VAL B N 1
ATOM 2426 C CA . VAL B 1 18 ? -11.468 2.086 48.755 1.00 16.78 18 VAL B CA 1
ATOM 2427 C C . VAL B 1 18 ? -10.214 2.260 47.888 1.00 15.19 18 VAL B C 1
ATOM 2428 O O . VAL B 1 18 ? -10.339 2.336 46.653 1.00 17.31 18 VAL B O 1
ATOM 2432 N N . LYS B 1 19 ? -9.049 2.352 48.497 1.00 14.36 19 LYS B N 1
ATOM 2433 C CA . LYS B 1 19 ? -7.794 2.565 47.723 1.00 14.93 19 LYS B CA 1
ATOM 2434 C C . LYS B 1 19 ? -7.573 1.337 46.821 1.00 13.86 19 LYS B C 1
ATOM 2435 O O . LYS B 1 19 ? -7.204 1.488 45.653 1.00 15.33 19 LYS B O 1
ATOM 2441 N N . LYS B 1 20 ? -7.811 0.129 47.347 1.00 14.21 20 LYS B N 1
ATOM 2442 C CA . LYS B 1 20 ? -7.631 -1.082 46.505 1.00 14.16 20 LYS B CA 1
ATOM 2443 C C . LYS B 1 20 ? -8.570 -0.997 45.298 1.00 13.65 20 LYS B C 1
ATOM 2444 O O . LYS B 1 20 ? -8.149 -1.355 44.183 1.00 15.37 20 LYS B O 1
ATOM 2450 N N . GLY B 1 21 ? -9.810 -0.573 45.483 1.00 15.34 21 GLY B N 1
ATOM 2451 C CA . GLY B 1 21 ? -10.767 -0.455 44.365 1.00 16.44 21 GLY B CA 1
ATOM 2452 C C . GLY B 1 21 ? -10.279 0.515 43.281 1.00 15.03 21 GLY B C 1
ATOM 2453 O O . GLY B 1 21 ? -10.363 0.218 42.061 1.00 17.45 21 GLY B O 1
ATOM 2454 N N . VAL B 1 22 ? -9.728 1.649 43.709 1.00 15.02 22 VAL B N 1
ATOM 2455 C CA . VAL B 1 22 ? -9.217 2.678 42.753 1.00 15.83 22 VAL B CA 1
ATOM 2456 C C . VAL B 1 22 ? -8.038 2.073 41.971 1.00 14.31 22 VAL B C 1
ATOM 2457 O O . VAL B 1 22 ? -7.954 2.219 40.739 1.00 15.15 22 VAL B O 1
ATOM 2461 N N . VAL B 1 23 ? -7.152 1.412 42.682 1.00 14.19 23 VAL B N 1
ATOM 2462 C CA . VAL B 1 23 ? -5.955 0.825 42.047 1.00 15.04 23 VAL B CA 1
ATOM 2463 C C . VAL B 1 23 ? -6.388 -0.263 41.075 1.00 13.78 23 VAL B C 1
ATOM 2464 O O . VAL B 1 23 ? -5.863 -0.309 39.933 1.00 14.33 23 VAL B O 1
ATOM 2468 N N . GLU B 1 24 ? -7.309 -1.127 41.465 1.00 14.53 24 GLU B N 1
ATOM 2469 C CA . GLU B 1 24 ? -7.692 -2.260 40.587 1.00 15.54 24 GLU B CA 1
ATOM 2470 C C . GLU B 1 24 ? -8.388 -1.755 39.320 1.00 12.98 24 GLU B C 1
ATOM 2471 O O . GLU B 1 24 ? -8.134 -2.318 38.243 1.00 14.72 24 GLU B O 1
ATOM 2477 N N . ALA B 1 25 ? -9.197 -0.695 39.422 1.00 14.69 25 ALA B N 1
ATOM 2478 C CA . ALA B 1 25 ? -9.842 -0.105 38.228 1.00 15.99 25 ALA B CA 1
ATOM 2479 C C . ALA B 1 25 ? -8.748 0.456 37.293 1.00 15.43 25 ALA B C 1
ATOM 2480 O O . ALA B 1 25 ? -8.836 0.239 36.050 1.00 14.84 25 ALA B O 1
ATOM 2482 N N . ALA B 1 26 ? -7.734 1.113 37.855 1.00 14.32 26 ALA B N 1
ATOM 2483 C CA . ALA B 1 26 ? -6.664 1.728 37.057 1.00 13.71 26 ALA B CA 1
ATOM 2484 C C . ALA B 1 26 ? -5.826 0.626 36.405 1.00 11.85 26 ALA B C 1
ATOM 2485 O O . ALA B 1 26 ? -5.480 0.738 35.205 1.00 13.22 26 ALA B O 1
ATOM 2487 N N . LEU B 1 27 ? -5.524 -0.445 37.150 1.00 12.31 27 LEU B N 1
ATOM 2488 C CA . LEU B 1 27 ? -4.737 -1.551 36.534 1.00 11.03 27 LEU B CA 1
ATOM 2489 C C . LEU B 1 27 ? -5.491 -2.156 35.348 1.00 11.80 27 LEU B C 1
ATOM 2490 O O . LEU B 1 27 ? -4.887 -2.455 34.304 1.00 12.77 27 LEU B O 1
ATOM 2495 N N . ASP B 1 28 ? -6.778 -2.374 35.518 1.00 12.48 28 ASP B N 1
ATOM 2496 C CA . ASP B 1 28 ? -7.634 -2.966 34.467 1.00 12.98 28 ASP B CA 1
ATOM 2497 C C . ASP B 1 28 ? -7.588 -2.062 33.225 1.00 12.40 28 ASP B C 1
ATOM 2498 O O . ASP B 1 28 ? -7.307 -2.534 32.115 1.00 14.96 28 ASP B O 1
ATOM 2503 N N A SER B 1 29 ? -7.805 -0.754 33.413 0.60 13.09 29 SER B N 1
ATOM 2504 N N B SER B 1 29 ? -7.765 -0.748 33.424 0.40 13.25 29 SER B N 1
ATOM 2505 C CA A SER B 1 29 ? -7.838 0.202 32.290 0.60 14.00 29 SER B CA 1
ATOM 2506 C CA B SER B 1 29 ? -7.807 0.238 32.320 0.40 14.55 29 SER B CA 1
ATOM 2507 C C A SER B 1 29 ? -6.448 0.299 31.621 0.60 12.39 29 SER B C 1
ATOM 2508 C C B SER B 1 29 ? -6.435 0.323 31.625 0.40 13.10 29 SER B C 1
ATOM 2509 O O A SER B 1 29 ? -6.398 0.682 30.446 0.60 16.39 29 SER B O 1
ATOM 2510 O O B SER B 1 29 ? -6.378 0.668 30.437 0.40 15.94 29 SER B O 1
ATOM 2515 N N . SER B 1 30 ? -5.363 0.062 32.363 1.00 13.38 30 SER B N 1
ATOM 2516 C CA . SER B 1 30 ? -3.979 0.250 31.888 1.00 13.11 30 SER B CA 1
ATOM 2517 C C . SER B 1 30 ? -3.649 -0.737 30.770 1.00 12.12 30 SER B C 1
ATOM 2518 O O . SER B 1 30 ? -2.736 -0.481 29.996 1.00 14.60 30 SER B O 1
ATOM 2521 N N . LEU B 1 31 ? -4.322 -1.895 30.719 1.00 13.10 31 LEU B N 1
ATOM 2522 C CA . LEU B 1 31 ? -4.030 -2.947 29.738 1.00 13.85 31 LEU B CA 1
ATOM 2523 C C . LEU B 1 31 ? -5.232 -3.187 28.839 1.00 15.28 31 LEU B C 1
ATOM 2524 O O . LEU B 1 31 ? -6.020 -4.111 29.052 1.00 17.72 31 LEU B O 1
ATOM 2529 N N . ALA B 1 32 ? -5.335 -2.400 27.791 1.00 19.96 32 ALA B N 1
ATOM 2530 C CA . ALA B 1 32 ? -6.367 -2.573 26.751 1.00 23.59 32 ALA B CA 1
ATOM 2531 C C . ALA B 1 32 ? -5.826 -3.653 25.831 1.00 20.52 32 ALA B C 1
ATOM 2532 O O . ALA B 1 32 ? -4.714 -3.514 25.310 1.00 23.80 32 ALA B O 1
ATOM 2534 N N . ILE B 1 33 ? -6.612 -4.692 25.613 1.00 20.80 33 ILE B N 1
ATOM 2535 C CA . ILE B 1 33 ? -6.183 -5.807 24.738 1.00 22.16 33 ILE B CA 1
ATOM 2536 C C . ILE B 1 33 ? -6.019 -5.273 23.294 1.00 21.04 33 ILE B C 1
ATOM 2537 O O . ILE B 1 33 ? -6.895 -4.563 22.777 1.00 24.81 33 ILE B O 1
ATOM 2542 N N . ALA B 1 34 ? -4.874 -5.579 22.684 1.00 20.12 34 ALA B N 1
ATOM 2543 C CA . ALA B 1 34 ? -4.490 -5.214 21.297 1.00 23.11 34 ALA B CA 1
ATOM 2544 C C . ALA B 1 34 ? -3.662 -6.353 20.747 1.00 18.65 34 ALA B C 1
ATOM 2545 O O . ALA B 1 34 ? -3.301 -7.223 21.507 1.00 17.38 34 ALA B O 1
ATOM 2547 N N A ARG B 1 35 ? -3.309 -6.328 19.471 0.50 21.40 35 ARG B N 1
ATOM 2548 N N B ARG B 1 35 ? -3.312 -6.326 19.469 0.50 21.27 35 ARG B N 1
ATOM 2549 C CA A ARG B 1 35 ? -2.454 -7.368 18.844 0.50 19.20 35 ARG B CA 1
ATOM 2550 C CA B ARG B 1 35 ? -2.438 -7.349 18.841 0.50 20.47 35 ARG B CA 1
ATOM 2551 C C A ARG B 1 35 ? -1.036 -7.289 19.400 0.50 18.22 35 ARG B C 1
ATOM 2552 C C B ARG B 1 35 ? -1.021 -7.282 19.404 0.50 18.50 35 ARG B C 1
ATOM 2553 O O A ARG B 1 35 ? -0.469 -6.208 19.461 0.50 20.83 35 ARG B O 1
ATOM 2554 O O B ARG B 1 35 ? -0.434 -6.212 19.487 0.50 20.74 35 ARG B O 1
ATOM 2569 N N . PRO B 1 36 ? -0.372 -8.404 19.787 1.00 16.65 36 PRO B N 1
ATOM 2570 C CA . PRO B 1 36 ? -0.984 -9.743 19.853 1.00 15.47 36 PRO B CA 1
ATOM 2571 C C . PRO B 1 36 ? -1.738 -9.909 21.198 1.00 13.60 36 PRO B C 1
ATOM 2572 O O . PRO B 1 36 ? -1.227 -9.658 22.304 1.00 13.53 36 PRO B O 1
ATOM 2576 N N . GLU B 1 37 ? -2.985 -10.315 21.100 1.00 14.10 37 GLU B N 1
ATOM 2577 C CA . GLU B 1 37 ? -3.899 -10.338 22.251 1.00 15.04 37 GLU B CA 1
ATOM 2578 C C . GLU B 1 37 ? -3.332 -11.204 23.365 1.00 13.10 37 GLU B C 1
ATOM 2579 O O . GLU B 1 37 ? -3.526 -10.870 24.538 1.00 13.82 37 GLU B O 1
ATOM 2585 N N . LYS B 1 38 ? -2.635 -12.299 23.013 1.00 13.44 38 LYS B N 1
ATOM 2586 C CA . LYS B 1 38 ? -2.122 -13.219 24.041 1.00 12.79 38 LYS B CA 1
ATOM 2587 C C . LYS B 1 38 ? -1.283 -12.480 25.089 1.00 12.60 38 LYS B C 1
ATOM 2588 O O . LYS B 1 38 ? -1.335 -12.842 26.243 1.00 14.38 38 LYS B O 1
ATOM 2594 N N . ILE B 1 39 ? -0.420 -11.554 24.678 1.00 11.88 39 ILE B N 1
ATOM 2595 C CA . ILE B 1 39 ? 0.518 -10.963 25.662 1.00 12.73 39 ILE B CA 1
ATOM 2596 C C . ILE B 1 39 ? -0.290 -10.120 26.653 1.00 10.69 39 ILE B C 1
ATOM 2597 O O . ILE B 1 39 ? 0.017 -10.129 27.842 1.00 11.35 39 ILE B O 1
ATOM 2602 N N . TYR B 1 40 ? -1.303 -9.402 26.164 1.00 10.38 40 TYR B N 1
ATOM 2603 C CA . TYR B 1 40 ? -2.164 -8.607 27.068 1.00 11.84 40 TYR B CA 1
ATOM 2604 C C . TYR B 1 40 ? -2.964 -9.521 27.986 1.00 11.58 40 TYR B C 1
ATOM 2605 O O . TYR B 1 40 ? -3.054 -9.247 29.162 1.00 11.14 40 TYR B O 1
ATOM 2614 N N A GLU B 1 41 ? -3.498 -10.614 27.439 0.60 12.66 41 GLU B N 1
ATOM 2615 N N B GLU B 1 41 ? -3.486 -10.618 27.436 0.40 12.64 41 GLU B N 1
ATOM 2616 C CA A GLU B 1 41 ? -4.251 -11.586 28.275 0.60 13.32 41 GLU B CA 1
ATOM 2617 C CA B GLU B 1 41 ? -4.250 -11.612 28.230 0.40 13.39 41 GLU B CA 1
ATOM 2618 C C A GLU B 1 41 ? -3.333 -12.125 29.355 0.60 12.09 41 GLU B C 1
ATOM 2619 C C B GLU B 1 41 ? -3.340 -12.128 29.340 0.40 12.12 41 GLU B C 1
ATOM 2620 O O A GLU B 1 41 ? -3.789 -12.271 30.500 0.60 12.67 41 GLU B O 1
ATOM 2621 O O B GLU B 1 41 ? -3.786 -12.208 30.493 0.40 12.37 41 GLU B O 1
ATOM 2632 N N . ALA B 1 42 ? -2.106 -12.502 29.005 1.00 11.11 42 ALA B N 1
ATOM 2633 C CA . ALA B 1 42 ? -1.204 -13.114 29.999 1.00 11.15 42 ALA B CA 1
ATOM 2634 C C . ALA B 1 42 ? -0.765 -12.106 31.062 1.00 10.91 42 ALA B C 1
ATOM 2635 O O . ALA B 1 42 ? -0.699 -12.419 32.246 1.00 11.99 42 ALA B O 1
ATOM 2637 N N . MET B 1 43 ? -0.487 -10.871 30.651 1.00 9.62 43 MET B N 1
ATOM 2638 C CA . MET B 1 43 ? -0.132 -9.844 31.652 1.00 9.86 43 MET B CA 1
ATOM 2639 C C . MET B 1 43 ? -1.333 -9.574 32.575 1.00 9.86 43 MET B C 1
ATOM 2640 O O . MET B 1 43 ? -1.126 -9.450 33.782 1.00 11.07 43 MET B O 1
ATOM 2645 N N . ARG B 1 44 ? -2.536 -9.470 32.000 1.00 9.50 44 ARG B N 1
ATOM 2646 C CA . ARG B 1 44 ? -3.761 -9.192 32.789 1.00 10.54 44 ARG B CA 1
ATOM 2647 C C . ARG B 1 44 ? -4.048 -10.362 33.743 1.00 11.01 44 ARG B C 1
ATOM 2648 O O . ARG B 1 44 ? -4.494 -10.128 34.873 1.00 11.59 44 ARG B O 1
ATOM 2656 N N . TYR B 1 45 ? -3.808 -11.595 33.285 1.00 11.87 45 TYR B N 1
ATOM 2657 C CA . TYR B 1 45 ? -4.071 -12.762 34.159 1.00 12.97 45 TYR B CA 1
ATOM 2658 C C . TYR B 1 45 ? -3.397 -12.590 35.512 1.00 12.83 45 TYR B C 1
ATOM 2659 O O . TYR B 1 45 ? -4.015 -12.821 36.556 1.00 13.84 45 TYR B O 1
ATOM 2668 N N . SER B 1 46 ? -2.125 -12.180 35.516 1.00 11.55 46 SER B N 1
ATOM 2669 C CA . SER B 1 46 ? -1.335 -12.017 36.760 1.00 11.82 46 SER B CA 1
ATOM 2670 C C . SER B 1 46 ? -1.591 -10.643 37.412 1.00 11.06 46 SER B C 1
ATOM 2671 O O . SER B 1 46 ? -1.669 -10.561 38.635 1.00 13.43 46 SER B O 1
ATOM 2674 N N . LEU B 1 47 ? -1.707 -9.592 36.626 1.00 10.70 47 LEU B N 1
ATOM 2675 C CA . LEU B 1 47 ? -1.812 -8.219 37.208 1.00 11.23 47 LEU B CA 1
ATOM 2676 C C . LEU B 1 47 ? -3.162 -8.063 37.924 1.00 10.59 47 LEU B C 1
ATOM 2677 O O . LEU B 1 47 ? -3.223 -7.323 38.958 1.00 12.51 47 LEU B O 1
ATOM 2682 N N . LEU B 1 48 ? -4.224 -8.664 37.378 1.00 10.81 48 LEU B N 1
ATOM 2683 C CA . LEU B 1 48 ? -5.600 -8.410 37.840 1.00 12.70 48 LEU B CA 1
ATOM 2684 C C . LEU B 1 48 ? -6.080 -9.525 38.773 1.00 14.62 48 LEU B C 1
ATOM 2685 O O . LEU B 1 48 ? -7.257 -9.596 39.002 1.00 24.90 48 LEU B O 1
ATOM 2690 N N . ALA B 1 49 ? -5.176 -10.341 39.299 1.00 18.34 49 ALA B N 1
ATOM 2691 C CA . ALA B 1 49 ? -5.499 -11.512 40.149 1.00 22.37 49 ALA B CA 1
ATOM 2692 C C . ALA B 1 49 ? -5.881 -11.107 41.585 1.00 23.02 49 ALA B C 1
ATOM 2693 O O . ALA B 1 49 ? -6.277 -11.965 42.340 1.00 30.93 49 ALA B O 1
ATOM 2695 N N . GLY B 1 50 ? -5.838 -9.845 41.952 1.00 24.81 50 GLY B N 1
ATOM 2696 C CA . GLY B 1 50 ? -6.261 -9.390 43.284 1.00 27.74 50 GLY B CA 1
ATOM 2697 C C . GLY B 1 50 ? -5.081 -9.380 44.227 1.00 30.00 50 GLY B C 1
ATOM 2698 O O . GLY B 1 50 ? -3.897 -9.304 43.802 1.00 34.54 50 GLY B O 1
ATOM 2699 N N . GLY B 1 51 ? -5.354 -9.420 45.501 1.00 22.88 51 GLY B N 1
ATOM 2700 C CA . GLY B 1 51 ? -4.280 -9.258 46.482 1.00 21.69 51 GLY B CA 1
ATOM 2701 C C . GLY B 1 51 ? -4.471 -7.974 47.227 1.00 19.15 51 GLY B C 1
ATOM 2702 O O . GLY B 1 51 ? -5.435 -7.206 46.942 1.00 21.10 51 GLY B O 1
ATOM 2703 N N A LYS B 1 52 ? -3.556 -7.711 48.138 0.60 19.30 52 LYS B N 1
ATOM 2704 N N B LYS B 1 52 ? -3.581 -7.714 48.169 0.40 19.29 52 LYS B N 1
ATOM 2705 C CA A LYS B 1 52 ? -3.735 -6.595 49.095 0.60 20.93 52 LYS B CA 1
ATOM 2706 C CA B LYS B 1 52 ? -3.774 -6.582 49.106 0.40 20.30 52 LYS B CA 1
ATOM 2707 C C A LYS B 1 52 ? -3.462 -5.245 48.413 0.60 16.94 52 LYS B C 1
ATOM 2708 C C B LYS B 1 52 ? -3.484 -5.243 48.411 0.40 16.58 52 LYS B C 1
ATOM 2709 O O A LYS B 1 52 ? -3.963 -4.222 48.896 0.60 18.52 52 LYS B O 1
ATOM 2710 O O B LYS B 1 52 ? -4.032 -4.229 48.877 0.40 18.60 52 LYS B O 1
ATOM 2721 N N . ARG B 1 53 ? -2.687 -5.232 47.336 1.00 12.85 53 ARG B N 1
ATOM 2722 C CA . ARG B 1 53 ? -2.297 -3.984 46.662 1.00 11.63 53 ARG B CA 1
ATOM 2723 C C . ARG B 1 53 ? -1.540 -3.080 47.637 1.00 11.66 53 ARG B C 1
ATOM 2724 O O . ARG B 1 53 ? -1.667 -1.825 47.557 1.00 12.02 53 ARG B O 1
ATOM 2732 N N . LEU B 1 54 ? -0.742 -3.635 48.538 1.00 11.17 54 LEU B N 1
ATOM 2733 C CA . LEU B 1 54 ? -0.020 -2.874 49.559 1.00 11.43 54 LEU B CA 1
ATOM 2734 C C . LEU B 1 54 ? 0.870 -1.814 48.916 1.00 10.45 54 LEU B C 1
ATOM 2735 O O . LEU B 1 54 ? 0.894 -0.652 49.406 1.00 10.38 54 LEU B O 1
ATOM 2740 N N . ARG B 1 55 ? 1.648 -2.168 47.923 1.00 9.16 55 ARG B N 1
ATOM 2741 C CA . ARG B 1 55 ? 2.676 -1.232 47.394 1.00 9.42 55 ARG B CA 1
ATOM 2742 C C . ARG B 1 55 ? 1.991 -0.013 46.772 1.00 8.83 55 ARG B C 1
ATOM 2743 O O . ARG B 1 55 ? 2.366 1.121 47.100 1.00 8.71 55 ARG B O 1
ATOM 2751 N N . PRO B 1 56 ? 0.991 -0.157 45.892 1.00 8.71 56 PRO B N 1
ATOM 2752 C CA . PRO B 1 56 ? 0.304 1.026 45.352 1.00 9.49 56 PRO B CA 1
ATOM 2753 C C . PRO B 1 56 ? -0.337 1.850 46.460 1.00 9.75 56 PRO B C 1
ATOM 2754 O O . PRO B 1 56 ? -0.320 3.083 46.393 1.00 10.76 56 PRO B O 1
ATOM 2758 N N . ILE B 1 57 ? -0.921 1.193 47.445 1.00 10.02 57 ILE B N 1
ATOM 2759 C CA . ILE B 1 57 ? -1.590 1.902 48.557 1.00 10.37 57 ILE B CA 1
ATOM 2760 C C . ILE B 1 57 ? -0.527 2.705 49.322 1.00 10.20 57 ILE B C 1
ATOM 2761 O O . ILE B 1 57 ? -0.775 3.890 49.709 1.00 10.97 57 ILE B O 1
ATOM 2766 N N . LEU B 1 58 ? 0.615 2.133 49.633 1.00 9.94 58 LEU B N 1
ATOM 2767 C CA . LEU B 1 58 ? 1.698 2.861 50.301 1.00 10.28 58 LEU B CA 1
ATOM 2768 C C . LEU B 1 58 ? 2.124 4.085 49.485 1.00 9.26 58 LEU B C 1
ATOM 2769 O O . LEU B 1 58 ? 2.363 5.158 50.081 1.00 11.10 58 LEU B O 1
ATOM 2774 N N . CYS B 1 59 ? 2.246 3.954 48.193 1.00 9.53 59 CYS B N 1
ATOM 2775 C CA . CYS B 1 59 ? 2.665 5.063 47.306 1.00 9.41 59 CYS B CA 1
ATOM 2776 C C . CYS B 1 59 ? 1.633 6.193 47.418 1.00 9.73 59 CYS B C 1
ATOM 2777 O O . CYS B 1 59 ? 2.030 7.363 47.656 1.00 10.71 59 CYS B O 1
ATOM 2780 N N . ILE B 1 60 ? 0.357 5.911 47.247 1.00 9.13 60 ILE B N 1
ATOM 2781 C CA . ILE B 1 60 ? -0.699 6.949 47.288 1.00 9.12 60 ILE B CA 1
ATOM 2782 C C . ILE B 1 60 ? -0.669 7.584 48.667 1.00 9.42 60 ILE B C 1
ATOM 2783 O O . ILE B 1 60 ? -0.760 8.846 48.831 1.00 10.83 60 ILE B O 1
ATOM 2788 N N . THR B 1 61 ? -0.611 6.776 49.702 1.00 9.26 61 THR B N 1
ATOM 2789 C CA . THR B 1 61 ? -0.695 7.264 51.088 1.00 9.13 61 THR B CA 1
ATOM 2790 C C . THR B 1 61 ? 0.506 8.181 51.372 1.00 8.94 61 THR B C 1
ATOM 2791 O O . THR B 1 61 ? 0.356 9.243 52.023 1.00 10.68 61 THR B O 1
ATOM 2795 N N . ALA B 1 62 ? 1.700 7.798 50.997 1.00 9.87 62 ALA B N 1
ATOM 2796 C CA . ALA B 1 62 ? 2.934 8.611 51.231 1.00 9.16 62 ALA B CA 1
ATOM 2797 C C . ALA B 1 62 ? 2.863 9.904 50.388 1.00 10.54 62 ALA B C 1
ATOM 2798 O O . ALA B 1 62 ? 3.290 10.948 50.877 1.00 10.52 62 ALA B O 1
ATOM 2800 N N . CYS B 1 63 ? 2.338 9.837 49.192 1.00 9.39 63 CYS B N 1
ATOM 2801 C CA . CYS B 1 63 ? 2.189 11.033 48.343 1.00 9.88 63 CYS B CA 1
ATOM 2802 C C . CYS B 1 63 ? 1.263 12.020 49.056 1.00 10.24 63 CYS B C 1
ATOM 2803 O O . CYS B 1 63 ? 1.638 13.211 49.223 1.00 12.14 63 CYS B O 1
ATOM 2806 N N . GLU B 1 64 ? 0.105 11.578 49.497 1.00 10.65 64 GLU B N 1
ATOM 2807 C CA . GLU B 1 64 ? -0.833 12.425 50.225 1.00 11.45 64 GLU B CA 1
ATOM 2808 C C . GLU B 1 64 ? -0.188 12.951 51.497 1.00 11.42 64 GLU B C 1
ATOM 2809 O O . GLU B 1 64 ? -0.401 14.139 51.827 1.00 13.30 64 GLU B O 1
ATOM 2815 N N . LEU B 1 65 ? 0.532 12.138 52.249 1.00 11.62 65 LEU B N 1
ATOM 2816 C CA . LEU B 1 65 ? 1.198 12.576 53.494 1.00 12.17 65 LEU B CA 1
ATOM 2817 C C . LEU B 1 65 ? 2.090 13.815 53.219 1.00 13.13 65 LEU B C 1
ATOM 2818 O O . LEU B 1 65 ? 2.110 14.752 54.022 1.00 14.32 65 LEU B O 1
ATOM 2823 N N . CYS B 1 66 ? 2.784 13.839 52.096 1.00 11.57 66 CYS B N 1
ATOM 2824 C CA . CYS B 1 66 ? 3.743 14.889 51.703 1.00 13.57 66 CYS B CA 1
ATOM 2825 C C . CYS B 1 66 ? 3.048 16.005 50.894 1.00 14.85 66 CYS B C 1
ATOM 2826 O O . CYS B 1 66 ? 3.760 16.874 50.356 1.00 17.96 66 CYS B O 1
ATOM 2829 N N . GLY B 1 67 ? 1.721 16.014 50.827 1.00 14.19 67 GLY B N 1
ATOM 2830 C CA . GLY B 1 67 ? 0.964 17.145 50.251 1.00 16.91 67 GLY B CA 1
ATOM 2831 C C . GLY B 1 67 ? 0.551 16.934 48.816 1.00 17.74 67 GLY B C 1
ATOM 2832 O O . GLY B 1 67 ? -0.007 17.818 48.230 1.00 23.76 67 GLY B O 1
ATOM 2833 N N . GLY B 1 68 ? 0.820 15.753 48.262 1.00 15.50 68 GLY B N 1
ATOM 2834 C CA . GLY B 1 68 ? 0.403 15.425 46.905 1.00 15.07 68 GLY B CA 1
ATOM 2835 C C . GLY B 1 68 ? -1.013 14.868 46.920 1.00 13.63 68 GLY B C 1
ATOM 2836 O O . GLY B 1 68 ? -1.675 14.860 47.939 1.00 16.01 68 GLY B O 1
ATOM 2837 N N . ASP B 1 69 ? -1.475 14.416 45.779 1.00 16.47 69 ASP B N 1
ATOM 2838 C CA . ASP B 1 69 ? -2.839 13.904 45.628 1.00 15.01 69 ASP B CA 1
ATOM 2839 C C . ASP B 1 69 ? -2.820 12.564 44.924 1.00 12.21 69 ASP B C 1
ATOM 2840 O O . ASP B 1 69 ? -1.762 12.102 44.445 1.00 13.17 69 ASP B O 1
ATOM 2845 N N . GLU B 1 70 ? -3.987 11.936 44.944 1.00 13.72 70 GLU B N 1
ATOM 2846 C CA . GLU B 1 70 ? -4.097 10.560 44.407 1.00 14.69 70 GLU B CA 1
ATOM 2847 C C . GLU B 1 70 ? -3.785 10.577 42.925 1.00 12.27 70 GLU B C 1
ATOM 2848 O O . GLU B 1 70 ? -3.109 9.661 42.455 1.00 14.53 70 GLU B O 1
ATOM 2854 N N . ALA B 1 71 ? -4.245 11.579 42.174 1.00 13.89 71 ALA B N 1
ATOM 2855 C CA . ALA B 1 71 ? -4.041 11.607 40.704 1.00 14.73 71 ALA B CA 1
ATOM 2856 C C . ALA B 1 71 ? -2.531 11.631 40.414 1.00 12.95 71 ALA B C 1
ATOM 2857 O O . ALA B 1 71 ? -2.101 11.064 39.424 1.00 15.14 71 ALA B O 1
ATOM 2859 N N . LEU B 1 72 ? -1.760 12.347 41.215 1.00 12.18 72 LEU B N 1
ATOM 2860 C CA . LEU B 1 72 ? -0.301 12.446 41.022 1.00 12.22 72 LEU B CA 1
ATOM 2861 C C . LEU B 1 72 ? 0.372 11.095 41.229 1.00 10.83 72 LEU B C 1
ATOM 2862 O O . LEU B 1 72 ? 1.326 10.774 40.501 1.00 11.59 72 LEU B O 1
ATOM 2867 N N . ALA B 1 73 ? -0.082 10.342 42.238 1.00 10.27 73 ALA B N 1
ATOM 2868 C CA . ALA B 1 73 ? 0.564 9.080 42.649 1.00 11.55 73 ALA B CA 1
ATOM 2869 C C . ALA B 1 73 ? 0.068 7.888 41.852 1.00 10.63 73 ALA B C 1
ATOM 2870 O O . ALA B 1 73 ? 0.826 6.894 41.769 1.00 11.42 73 ALA B O 1
ATOM 2872 N N . LEU B 1 74 ? -1.148 7.910 41.371 1.00 10.39 74 LEU B N 1
ATOM 2873 C CA . LEU B 1 74 ? -1.810 6.674 40.909 1.00 10.49 74 LEU B CA 1
ATOM 2874 C C . LEU B 1 74 ? -1.021 5.992 39.812 1.00 10.28 74 LEU B C 1
ATOM 2875 O O . LEU B 1 74 ? -0.891 4.729 39.846 1.00 10.22 74 LEU B O 1
ATOM 2880 N N . PRO B 1 75 ? -0.457 6.671 38.803 1.00 10.23 75 PRO B N 1
ATOM 2881 C CA . PRO B 1 75 ? 0.279 5.947 37.755 1.00 9.70 75 PRO B CA 1
ATOM 2882 C C . PRO B 1 75 ? 1.507 5.244 38.302 1.00 9.67 75 PRO B C 1
ATOM 2883 O O . PRO B 1 75 ? 1.760 4.070 37.967 1.00 9.97 75 PRO B O 1
ATOM 2887 N N . THR B 1 76 ? 2.281 5.893 39.141 1.00 9.13 76 THR B N 1
ATOM 2888 C CA . THR B 1 76 ? 3.465 5.282 39.785 1.00 9.53 76 THR B CA 1
ATOM 2889 C C . THR B 1 76 ? 2.978 4.141 40.682 1.00 8.16 76 THR B C 1
ATOM 2890 O O . THR B 1 76 ? 3.638 3.079 40.723 1.00 9.82 76 THR B O 1
ATOM 2894 N N . ALA B 1 77 ? 1.885 4.323 41.394 1.00 8.58 77 ALA B N 1
ATOM 2895 C CA . ALA B 1 77 ? 1.316 3.240 42.230 1.00 8.76 77 ALA B CA 1
ATOM 2896 C C . ALA B 1 77 ? 1.050 1.989 41.362 1.00 9.34 77 ALA B C 1
ATOM 2897 O O . ALA B 1 77 ? 1.436 0.863 41.764 1.00 9.96 77 ALA B O 1
ATOM 2899 N N . CYS B 1 78 ? 0.433 2.175 40.212 1.00 9.49 78 CYS B N 1
ATOM 2900 C CA . CYS B 1 78 ? 0.181 1.078 39.272 1.00 9.82 78 CYS B CA 1
ATOM 2901 C C . CYS B 1 78 ? 1.501 0.462 38.823 1.00 9.19 78 CYS B C 1
ATOM 2902 O O . CYS B 1 78 ? 1.623 -0.787 38.778 1.00 9.96 78 CYS B O 1
ATOM 2905 N N . ALA B 1 79 ? 2.476 1.281 38.472 1.00 9.28 79 ALA B N 1
ATOM 2906 C CA . ALA B 1 79 ? 3.794 0.813 38.031 1.00 8.82 79 ALA B CA 1
ATOM 2907 C C . ALA B 1 79 ? 4.431 -0.057 39.115 1.00 8.68 79 ALA B C 1
ATOM 2908 O O . ALA B 1 79 ? 5.027 -1.110 38.799 1.00 9.38 79 ALA B O 1
ATOM 2910 N N . LEU B 1 80 ? 4.358 0.337 40.365 1.00 8.96 80 LEU B N 1
ATOM 2911 C CA . LEU B 1 80 ? 4.900 -0.502 41.454 1.00 8.61 80 LEU B CA 1
ATOM 2912 C C . LEU B 1 80 ? 4.240 -1.864 41.472 1.00 8.52 80 LEU B C 1
ATOM 2913 O O . LEU B 1 80 ? 4.948 -2.858 41.722 1.00 9.32 80 LEU B O 1
ATOM 2918 N N . GLU B 1 81 ? 2.926 -1.904 41.282 1.00 8.82 81 GLU B N 1
ATOM 2919 C CA . GLU B 1 81 ? 2.194 -3.195 41.264 1.00 8.77 81 GLU B CA 1
ATOM 2920 C C . GLU B 1 81 ? 2.558 -3.998 40.010 1.00 8.44 81 GLU B C 1
ATOM 2921 O O . GLU B 1 81 ? 2.633 -5.234 40.087 1.00 9.91 81 GLU B O 1
ATOM 2927 N N . MET B 1 82 ? 2.821 -3.350 38.884 1.00 8.39 82 MET B N 1
ATOM 2928 C CA . MET B 1 82 ? 3.296 -4.070 37.675 1.00 8.74 82 MET B CA 1
ATOM 2929 C C . MET B 1 82 ? 4.628 -4.691 37.971 1.00 8.53 82 MET B C 1
ATOM 2930 O O . MET B 1 82 ? 4.864 -5.863 37.563 1.00 9.17 82 MET B O 1
ATOM 2935 N N . ILE B 1 83 ? 5.535 -4.016 38.631 1.00 8.87 83 ILE B N 1
ATOM 2936 C CA . ILE B 1 83 ? 6.876 -4.535 38.993 1.00 8.49 83 ILE B CA 1
ATOM 2937 C C . ILE B 1 83 ? 6.667 -5.701 39.953 1.00 7.90 83 ILE B C 1
ATOM 2938 O O . ILE B 1 83 ? 7.316 -6.749 39.777 1.00 9.47 83 ILE B O 1
ATOM 2943 N N . HIS B 1 84 ? 5.875 -5.521 40.995 1.00 8.28 84 HIS B N 1
ATOM 2944 C CA . HIS B 1 84 ? 5.597 -6.606 41.954 1.00 8.47 84 HIS B CA 1
ATOM 2945 C C . HIS B 1 84 ? 5.106 -7.821 41.190 1.00 8.75 84 HIS B C 1
ATOM 2946 O O . HIS B 1 84 ? 5.608 -8.958 41.418 1.00 10.62 84 HIS B O 1
ATOM 2953 N N . THR B 1 85 ? 4.155 -7.642 40.310 1.00 8.97 85 THR B N 1
ATOM 2954 C CA . THR B 1 85 ? 3.525 -8.724 39.563 1.00 10.03 85 THR B CA 1
ATOM 2955 C C . THR B 1 85 ? 4.586 -9.435 38.715 1.00 9.65 85 THR B C 1
ATOM 2956 O O . THR B 1 85 ? 4.622 -10.681 38.672 1.00 11.41 85 THR B O 1
ATOM 2960 N N A MET B 1 86 ? 5.401 -8.716 37.954 0.70 9.47 86 MET B N 1
ATOM 2961 N N B MET B 1 86 ? 5.423 -8.702 37.999 0.30 9.67 86 MET B N 1
ATOM 2962 C CA A MET B 1 86 ? 6.478 -9.294 37.134 0.70 10.44 86 MET B CA 1
ATOM 2963 C CA B MET B 1 86 ? 6.401 -9.370 37.130 0.30 8.80 86 MET B CA 1
ATOM 2964 C C A MET B 1 86 ? 7.351 -10.169 38.029 0.70 9.25 86 MET B C 1
ATOM 2965 C C B MET B 1 86 ? 7.387 -10.148 38.004 0.30 9.45 86 MET B C 1
ATOM 2966 O O A MET B 1 86 ? 7.759 -11.263 37.594 0.70 9.75 86 MET B O 1
ATOM 2967 O O B MET B 1 86 ? 7.789 -11.237 37.570 0.30 10.13 86 MET B O 1
ATOM 2976 N N . SER B 1 87 ? 7.681 -9.709 39.236 1.00 9.40 87 SER B N 1
ATOM 2977 C CA . SER B 1 87 ? 8.621 -10.443 40.079 1.00 10.19 87 SER B CA 1
ATOM 2978 C C . SER B 1 87 ? 7.998 -11.770 40.491 1.00 10.10 87 SER B C 1
ATOM 2979 O O . SER B 1 87 ? 8.757 -12.742 40.543 1.00 11.56 87 SER B O 1
ATOM 2982 N N . LEU B 1 88 ? 6.700 -11.823 40.666 1.00 10.33 88 LEU B N 1
ATOM 2983 C CA . LEU B 1 88 ? 6.000 -13.061 41.075 1.00 11.48 88 LEU B CA 1
ATOM 2984 C C . LEU B 1 88 ? 5.941 -13.999 39.859 1.00 10.00 88 LEU B C 1
ATOM 2985 O O . LEU B 1 88 ? 6.159 -15.225 40.021 1.00 11.77 88 LEU B O 1
ATOM 2990 N N . ILE B 1 89 ? 5.666 -13.490 38.671 1.00 9.80 89 ILE B N 1
ATOM 2991 C CA . ILE B 1 89 ? 5.617 -14.339 37.465 1.00 10.09 89 ILE B CA 1
ATOM 2992 C C . ILE B 1 89 ? 6.976 -15.019 37.279 1.00 10.64 89 ILE B C 1
ATOM 2993 O O . ILE B 1 89 ? 7.042 -16.235 37.028 1.00 11.76 89 ILE B O 1
ATOM 2998 N N . HIS B 1 90 ? 8.054 -14.279 37.294 1.00 10.70 90 HIS B N 1
ATOM 2999 C CA . HIS B 1 90 ? 9.414 -14.817 37.132 1.00 11.11 90 HIS B CA 1
ATOM 3000 C C . HIS B 1 90 ? 9.751 -15.762 38.293 1.00 11.16 90 HIS B C 1
ATOM 3001 O O . HIS B 1 90 ? 10.334 -16.838 38.050 1.00 13.22 90 HIS B O 1
ATOM 3008 N N . ASP B 1 91 ? 9.355 -15.440 39.499 1.00 12.07 91 ASP B N 1
ATOM 3009 C CA . ASP B 1 91 ? 9.671 -16.238 40.690 1.00 13.07 91 ASP B CA 1
ATOM 3010 C C . ASP B 1 91 ? 9.021 -17.621 40.576 1.00 12.43 91 ASP B C 1
ATOM 3011 O O . ASP B 1 91 ? 9.599 -18.608 41.058 1.00 14.73 91 ASP B O 1
ATOM 3016 N N . ASP B 1 92 ? 7.814 -17.691 40.005 1.00 12.34 92 ASP B N 1
ATOM 3017 C CA . ASP B 1 92 ? 7.053 -18.954 39.968 1.00 12.99 92 ASP B CA 1
ATOM 3018 C C . ASP B 1 92 ? 7.610 -19.938 38.933 1.00 12.27 92 ASP B C 1
ATOM 3019 O O . ASP B 1 92 ? 7.232 -21.119 39.022 1.00 13.72 92 ASP B O 1
ATOM 3024 N N . LEU B 1 93 ? 8.423 -19.499 37.998 1.00 12.74 93 LEU B N 1
ATOM 3025 C CA . LEU B 1 93 ? 8.829 -20.310 36.822 1.00 13.13 93 LEU B CA 1
ATOM 3026 C C . LEU B 1 93 ? 9.483 -21.602 37.282 1.00 13.59 93 LEU B C 1
ATOM 3027 O O . LEU B 1 93 ? 10.143 -21.662 38.332 1.00 14.74 93 LEU B O 1
ATOM 3032 N N . PRO B 1 94 ? 9.465 -22.631 36.419 1.00 15.90 94 PRO B N 1
ATOM 3033 C CA . PRO B 1 94 ? 10.119 -23.911 36.731 1.00 17.84 94 PRO B CA 1
ATOM 3034 C C . PRO B 1 94 ? 11.622 -23.777 37.024 1.00 19.19 94 PRO B C 1
ATOM 3035 O O . PRO B 1 94 ? 12.113 -24.529 37.813 1.00 21.06 94 PRO B O 1
ATOM 3039 N N . SER B 1 95 ? 12.307 -22.795 36.404 1.00 19.27 95 SER B N 1
ATOM 3040 C CA . SER B 1 95 ? 13.757 -22.539 36.619 1.00 23.66 95 SER B CA 1
ATOM 3041 C C . SER B 1 95 ? 13.970 -21.907 37.988 1.00 21.65 95 SER B C 1
ATOM 3042 O O . SER B 1 95 ? 15.121 -21.900 38.446 1.00 24.35 95 SER B O 1
ATOM 3045 N N . MET B 1 96 ? 12.917 -21.319 38.582 1.00 22.25 96 MET B N 1
ATOM 3046 C CA . MET B 1 96 ? 13.044 -20.594 39.861 1.00 20.31 96 MET B CA 1
ATOM 3047 C C . MET B 1 96 ? 12.341 -21.437 40.923 1.00 21.13 96 MET B C 1
ATOM 3048 O O . MET B 1 96 ? 12.841 -22.552 41.225 1.00 27.47 96 MET B O 1
ATOM 3053 N N . ASP B 1 97 ? 11.175 -21.023 41.418 1.00 18.76 97 ASP B N 1
ATOM 3054 C CA . ASP B 1 97 ? 10.528 -21.763 42.534 1.00 19.65 97 ASP B CA 1
ATOM 3055 C C . ASP B 1 97 ? 9.670 -22.925 42.012 1.00 21.15 97 ASP B C 1
ATOM 3056 O O . ASP B 1 97 ? 9.318 -23.788 42.857 1.00 22.74 97 ASP B O 1
ATOM 3061 N N . ASN B 1 98 ? 9.332 -22.963 40.718 1.00 18.25 98 ASN B N 1
ATOM 3062 C CA . ASN B 1 98 ? 8.564 -24.080 40.124 1.00 19.41 98 ASN B CA 1
ATOM 3063 C C . ASN B 1 98 ? 7.254 -24.273 40.878 1.00 20.57 98 ASN B C 1
ATOM 3064 O O . ASN B 1 98 ? 6.946 -25.416 41.328 1.00 25.16 98 ASN B O 1
ATOM 3069 N N . ASP B 1 99 ? 6.463 -23.229 40.981 1.00 17.08 99 ASP B N 1
ATOM 3070 C CA . ASP B 1 99 ? 5.127 -23.302 41.616 1.00 17.67 99 ASP B CA 1
ATOM 3071 C C . ASP B 1 99 ? 4.060 -23.418 40.554 1.00 17.79 99 ASP B C 1
ATOM 3072 O O . ASP B 1 99 ? 4.042 -22.639 39.616 1.00 17.14 99 ASP B O 1
ATOM 3077 N N . ASP B 1 100 ? 3.171 -24.395 40.745 1.00 19.76 100 ASP B N 1
ATOM 3078 C CA . ASP B 1 100 ? 2.042 -24.641 39.831 1.00 19.49 100 ASP B CA 1
ATOM 3079 C C . ASP B 1 100 ? 0.866 -23.722 40.158 1.00 19.53 100 ASP B C 1
ATOM 3080 O O . ASP B 1 100 ? -0.039 -23.606 39.310 1.00 18.01 100 ASP B O 1
ATOM 3085 N N . PHE B 1 101 ? 0.814 -23.206 41.381 1.00 20.11 101 PHE B N 1
ATOM 3086 C CA . PHE B 1 101 ? -0.338 -22.448 41.907 1.00 22.73 101 PHE B CA 1
ATOM 3087 C C . PHE B 1 101 ? 0.180 -21.222 42.647 1.00 23.16 101 PHE B C 1
ATOM 3088 O O . PHE B 1 101 ? 1.303 -21.229 43.232 1.00 22.77 101 PHE B O 1
ATOM 3096 N N . ARG B 1 102 ? -0.665 -20.212 42.599 1.00 25.04 102 ARG B N 1
ATOM 3097 C CA . ARG B 1 102 ? -0.516 -18.966 43.361 1.00 25.44 102 ARG B CA 1
ATOM 3098 C C . ARG B 1 102 ? -1.926 -18.461 43.681 1.00 32.25 102 ARG B C 1
ATOM 3099 O O . ARG B 1 102 ? -2.743 -18.365 42.737 1.00 32.97 102 ARG B O 1
ATOM 3107 N N . ARG B 1 103 ? -2.222 -18.163 44.939 1.00 43.11 103 ARG B N 1
ATOM 3108 C CA . ARG B 1 103 ? -3.563 -17.649 45.336 1.00 54.95 103 ARG B CA 1
ATOM 3109 C C . ARG B 1 103 ? -4.602 -18.692 44.888 1.00 63.60 103 ARG B C 1
ATOM 3110 O O . ARG B 1 103 ? -5.642 -18.264 44.342 1.00 65.18 103 ARG B O 1
ATOM 3118 N N . GLY B 1 104 ? -4.282 -19.995 45.015 1.00 55.42 104 GLY B N 1
ATOM 3119 C CA . GLY B 1 104 ? -5.166 -21.125 44.655 1.00 49.47 104 GLY B CA 1
ATOM 3120 C C . GLY B 1 104 ? -5.501 -21.197 43.162 1.00 56.96 104 GLY B C 1
ATOM 3121 O O . GLY B 1 104 ? -6.378 -21.966 42.817 1.00 60.54 104 GLY B O 1
ATOM 3122 N N . LYS B 1 105 ? -4.832 -20.445 42.283 1.00 38.62 105 LYS B N 1
ATOM 3123 C CA . LYS B 1 105 ? -5.104 -20.447 40.821 1.00 34.08 105 LYS B CA 1
ATOM 3124 C C . LYS B 1 105 ? -3.833 -20.871 40.090 1.00 22.72 105 LYS B C 1
ATOM 3125 O O . LYS B 1 105 ? -2.729 -20.666 40.608 1.00 24.67 105 LYS B O 1
ATOM 3131 N N . PRO B 1 106 ? -3.907 -21.513 38.899 1.00 22.09 106 PRO B N 1
ATOM 3132 C CA . PRO B 1 106 ? -2.683 -21.871 38.192 1.00 17.75 106 PRO B CA 1
ATOM 3133 C C . PRO B 1 106 ? -1.785 -20.646 37.946 1.00 18.42 106 PRO B C 1
ATOM 3134 O O . PRO B 1 106 ? -2.260 -19.548 37.701 1.00 19.16 106 PRO B O 1
ATOM 3138 N N . THR B 1 107 ? -0.485 -20.847 38.090 1.00 16.40 107 THR B N 1
ATOM 3139 C CA . THR B 1 107 ? 0.548 -19.838 37.804 1.00 13.27 107 THR B CA 1
ATOM 3140 C C . THR B 1 107 ? 0.543 -19.519 36.316 1.00 13.70 107 THR B C 1
ATOM 3141 O O . THR B 1 107 ? 0.007 -20.279 35.483 1.00 14.65 107 THR B O 1
ATOM 3145 N N . ASN B 1 108 ? 1.117 -18.390 35.996 1.00 13.08 108 ASN B N 1
ATOM 3146 C CA . ASN B 1 108 ? 1.046 -17.875 34.607 1.00 12.00 108 ASN B CA 1
ATOM 3147 C C . ASN B 1 108 ? 1.611 -18.898 33.623 1.00 11.30 108 ASN B C 1
ATOM 3148 O O . ASN B 1 108 ? 0.951 -19.197 32.612 1.00 13.79 108 ASN B O 1
ATOM 3153 N N A HIS B 1 109 ? 2.766 -19.465 33.935 0.60 11.96 109 HIS B N 1
ATOM 3154 N N B HIS B 1 109 ? 2.812 -19.453 33.910 0.40 12.03 109 HIS B N 1
ATOM 3155 C CA A HIS B 1 109 ? 3.372 -20.421 32.977 0.60 12.14 109 HIS B CA 1
ATOM 3156 C CA B HIS B 1 109 ? 3.452 -20.417 32.975 0.40 12.66 109 HIS B CA 1
ATOM 3157 C C A HIS B 1 109 ? 2.543 -21.688 32.830 0.60 13.96 109 HIS B C 1
ATOM 3158 C C B HIS B 1 109 ? 2.616 -21.691 32.840 0.40 14.05 109 HIS B C 1
ATOM 3159 O O A HIS B 1 109 ? 2.630 -22.320 31.757 0.60 15.40 109 HIS B O 1
ATOM 3160 O O B HIS B 1 109 ? 2.730 -22.320 31.759 0.40 15.63 109 HIS B O 1
ATOM 3173 N N . LYS B 1 110 ? 1.785 -22.054 33.831 1.00 15.01 110 LYS B N 1
ATOM 3174 C CA . LYS B 1 110 ? 0.960 -23.302 33.717 1.00 16.41 110 LYS B CA 1
ATOM 3175 C C . LYS B 1 110 ? -0.245 -23.056 32.838 1.00 17.29 110 LYS B C 1
ATOM 3176 O O . LYS B 1 110 ? -0.852 -23.977 32.355 1.00 20.88 110 LYS B O 1
ATOM 3182 N N . VAL B 1 111 ? -0.640 -21.806 32.693 1.00 16.38 111 VAL B N 1
ATOM 3183 C CA . VAL B 1 111 ? -1.802 -21.419 31.834 1.00 14.98 111 VAL B CA 1
ATOM 3184 C C . VAL B 1 111 ? -1.296 -21.204 30.413 1.00 15.41 111 VAL B C 1
ATOM 3185 O O . VAL B 1 111 ? -1.907 -21.736 29.495 1.00 18.02 111 VAL B O 1
ATOM 3189 N N . TYR B 1 112 ? -0.249 -20.393 30.221 1.00 14.43 112 TYR B N 1
ATOM 3190 C CA . TYR B 1 112 ? 0.112 -19.834 28.908 1.00 14.41 112 TYR B CA 1
ATOM 3191 C C . TYR B 1 112 ? 1.401 -20.417 28.354 1.00 13.79 112 TYR B C 1
ATOM 3192 O O . TYR B 1 112 ? 1.667 -20.178 27.145 1.00 16.33 112 TYR B O 1
ATOM 3201 N N . GLY B 1 113 ? 2.154 -21.156 29.159 1.00 14.12 113 GLY B N 1
ATOM 3202 C CA . GLY B 1 113 ? 3.492 -21.605 28.788 1.00 15.80 113 GLY B CA 1
ATOM 3203 C C . GLY B 1 113 ? 4.591 -20.781 29.403 1.00 13.67 113 GLY B C 1
ATOM 3204 O O . GLY B 1 113 ? 4.398 -19.568 29.698 1.00 13.24 113 GLY B O 1
ATOM 3205 N N . GLU B 1 114 ? 5.761 -21.355 29.592 1.00 13.80 114 GLU B N 1
ATOM 3206 C CA . GLU B 1 114 ? 6.925 -20.684 30.195 1.00 13.02 114 GLU B CA 1
ATOM 3207 C C . GLU B 1 114 ? 7.332 -19.502 29.324 1.00 11.61 114 GLU B C 1
ATOM 3208 O O . GLU B 1 114 ? 7.745 -18.466 29.900 1.00 13.41 114 GLU B O 1
ATOM 3214 N N . ASP B 1 115 ? 7.338 -19.641 28.017 1.00 12.33 115 ASP B N 1
ATOM 3215 C CA . ASP B 1 115 ? 7.773 -18.593 27.096 1.00 12.91 115 ASP B CA 1
ATOM 3216 C C . ASP B 1 115 ? 6.876 -17.373 27.281 1.00 12.01 115 ASP B C 1
ATOM 3217 O O . ASP B 1 115 ? 7.390 -16.263 27.467 1.00 12.42 115 ASP B O 1
ATOM 3222 N N . ILE B 1 116 ? 5.577 -17.553 27.192 1.00 11.03 116 ILE B N 1
ATOM 3223 C CA . ILE B 1 116 ? 4.623 -16.447 27.348 1.00 11.00 116 ILE B CA 1
ATOM 3224 C C . ILE B 1 116 ? 4.792 -15.868 28.756 1.00 10.07 116 ILE B C 1
ATOM 3225 O O . ILE B 1 116 ? 4.733 -14.606 28.895 1.00 10.65 116 ILE B O 1
ATOM 3230 N N . ALA B 1 117 ? 4.948 -16.661 29.800 1.00 10.54 117 ALA B N 1
ATOM 3231 C CA . ALA B 1 117 ? 5.090 -16.111 31.170 1.00 10.70 117 ALA B CA 1
ATOM 3232 C C . ALA B 1 117 ? 6.345 -15.222 31.255 1.00 9.47 117 ALA B C 1
ATOM 3233 O O . ALA B 1 117 ? 6.266 -14.121 31.851 1.00 10.60 117 ALA B O 1
ATOM 3235 N N . ILE B 1 118 ? 7.484 -15.672 30.743 1.00 10.38 118 ILE B N 1
ATOM 3236 C CA . ILE B 1 118 ? 8.727 -14.873 30.783 1.00 10.52 118 ILE B CA 1
ATOM 3237 C C . ILE B 1 118 ? 8.421 -13.544 30.099 1.00 9.38 118 ILE B C 1
ATOM 3238 O O . ILE B 1 118 ? 8.761 -12.493 30.664 1.00 9.95 118 ILE B O 1
ATOM 3243 N N . LEU B 1 119 ? 7.811 -13.609 28.926 1.00 9.98 119 LEU B N 1
ATOM 3244 C CA . LEU B 1 119 ? 7.557 -12.400 28.117 1.00 9.43 119 LEU B CA 1
ATOM 3245 C C . LEU B 1 119 ? 6.518 -11.502 28.789 1.00 9.22 119 LEU B C 1
ATOM 3246 O O . LEU B 1 119 ? 6.679 -10.272 28.696 1.00 9.75 119 LEU B O 1
ATOM 3251 N N . ALA B 1 120 ? 5.521 -12.039 29.469 1.00 9.78 120 ALA B N 1
ATOM 3252 C CA . ALA B 1 120 ? 4.497 -11.236 30.168 1.00 9.64 120 ALA B CA 1
ATOM 3253 C C . ALA B 1 120 ? 5.219 -10.483 31.287 1.00 9.95 120 ALA B C 1
ATOM 3254 O O . ALA B 1 120 ? 4.897 -9.294 31.541 1.00 9.08 120 ALA B O 1
ATOM 3256 N N . GLY B 1 121 ? 6.134 -11.118 32.009 1.00 9.88 121 GLY B N 1
ATOM 3257 C CA . GLY B 1 121 ? 6.889 -10.390 33.035 1.00 8.99 121 GLY B CA 1
ATOM 3258 C C . GLY B 1 121 ? 7.691 -9.272 32.395 1.00 8.26 121 GLY B C 1
ATOM 3259 O O . GLY B 1 121 ? 7.720 -8.141 32.973 1.00 9.08 121 GLY B O 1
ATOM 3260 N N . ASP B 1 122 ? 8.403 -9.542 31.327 1.00 8.67 122 ASP B N 1
ATOM 3261 C CA . ASP B 1 122 ? 9.225 -8.514 30.649 1.00 9.35 122 ASP B CA 1
ATOM 3262 C C . ASP B 1 122 ? 8.307 -7.372 30.210 1.00 8.98 122 ASP B C 1
ATOM 3263 O O . ASP B 1 122 ? 8.694 -6.173 30.329 1.00 9.36 122 ASP B O 1
ATOM 3268 N N . GLY B 1 123 ? 7.139 -7.680 29.688 1.00 9.01 123 GLY B N 1
ATOM 3269 C CA . GLY B 1 123 ? 6.209 -6.666 29.222 1.00 8.54 123 GLY B CA 1
ATOM 3270 C C . GLY B 1 123 ? 5.712 -5.799 30.360 1.00 7.97 123 GLY B C 1
ATOM 3271 O O . GLY B 1 123 ? 5.538 -4.561 30.165 1.00 10.01 123 GLY B O 1
ATOM 3272 N N . LEU B 1 124 ? 5.452 -6.362 31.530 1.00 7.49 124 LEU B N 1
ATOM 3273 C CA . LEU B 1 124 ? 4.978 -5.587 32.677 1.00 8.27 124 LEU B CA 1
ATOM 3274 C C . LEU B 1 124 ? 6.092 -4.690 33.172 1.00 8.43 124 LEU B C 1
ATOM 3275 O O . LEU B 1 124 ? 5.796 -3.556 33.604 1.00 9.31 124 LEU B O 1
ATOM 3280 N N . LEU B 1 125 ? 7.315 -5.146 33.238 1.00 8.11 125 LEU B N 1
ATOM 3281 C CA . LEU B 1 125 ? 8.428 -4.321 33.708 1.00 7.87 125 LEU B CA 1
ATOM 3282 C C . LEU B 1 125 ? 8.619 -3.150 32.745 1.00 8.05 125 LEU B C 1
ATOM 3283 O O . LEU B 1 125 ? 8.765 -1.982 33.231 1.00 9.53 125 LEU B O 1
ATOM 3288 N N . ALA B 1 126 ? 8.630 -3.353 31.455 1.00 7.99 126 ALA B N 1
ATOM 3289 C CA . ALA B 1 126 ? 8.751 -2.258 30.480 1.00 8.28 126 ALA B CA 1
ATOM 3290 C C . ALA B 1 126 ? 7.586 -1.310 30.658 1.00 9.14 126 ALA B C 1
ATOM 3291 O O . ALA B 1 126 ? 7.806 -0.083 30.573 1.00 9.82 126 ALA B O 1
ATOM 3293 N N . TYR B 1 127 ? 6.376 -1.785 30.805 1.00 8.64 127 TYR B N 1
ATOM 3294 C CA . TYR B 1 127 ? 5.191 -0.943 30.842 1.00 8.65 127 TYR B CA 1
ATOM 3295 C C . TYR B 1 127 ? 5.231 -0.101 32.100 1.00 8.59 127 TYR B C 1
ATOM 3296 O O . TYR B 1 127 ? 4.733 1.054 32.045 1.00 9.85 127 TYR B O 1
ATOM 3305 N N . ALA B 1 128 ? 5.773 -0.570 33.207 1.00 8.53 128 ALA B N 1
ATOM 3306 C CA . ALA B 1 128 ? 5.832 0.217 34.455 1.00 9.43 128 ALA B CA 1
ATOM 3307 C C . ALA B 1 128 ? 6.489 1.549 34.112 1.00 8.73 128 ALA B C 1
ATOM 3308 O O . ALA B 1 128 ? 5.981 2.600 34.540 1.00 9.98 128 ALA B O 1
ATOM 3310 N N . PHE B 1 129 ? 7.611 1.538 33.403 1.00 9.18 129 PHE B N 1
ATOM 3311 C CA . PHE B 1 129 ? 8.369 2.773 33.136 1.00 9.01 129 PHE B CA 1
ATOM 3312 C C . PHE B 1 129 ? 7.576 3.641 32.162 1.00 9.78 129 PHE B C 1
ATOM 3313 O O . PHE B 1 129 ? 7.514 4.873 32.315 1.00 10.70 129 PHE B O 1
ATOM 3321 N N . GLU B 1 130 ? 7.039 3.061 31.098 1.00 8.94 130 GLU B N 1
ATOM 3322 C CA . GLU B 1 130 ? 6.245 3.808 30.116 1.00 10.47 130 GLU B CA 1
ATOM 3323 C C . GLU B 1 130 ? 5.113 4.518 30.844 1.00 9.31 130 GLU B C 1
ATOM 3324 O O . GLU B 1 130 ? 4.869 5.731 30.599 1.00 10.25 130 GLU B O 1
ATOM 3330 N N . TYR B 1 131 ? 4.376 3.792 31.655 1.00 9.62 131 TYR B N 1
ATOM 3331 C CA . TYR B 1 131 ? 3.111 4.239 32.245 1.00 8.54 131 TYR B CA 1
ATOM 3332 C C . TYR B 1 131 ? 3.355 5.412 33.189 1.00 9.34 131 TYR B C 1
ATOM 3333 O O . TYR B 1 131 ? 2.579 6.378 33.202 1.00 10.00 131 TYR B O 1
ATOM 3342 N N . VAL B 1 132 ? 4.431 5.345 33.962 1.00 9.02 132 VAL B N 1
ATOM 3343 C CA . VAL B 1 1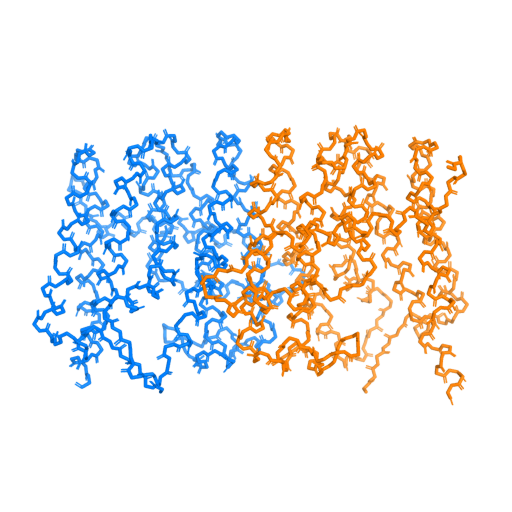32 ? 4.790 6.454 34.900 1.00 9.67 132 VAL B CA 1
ATOM 3344 C C . VAL B 1 132 ? 4.885 7.752 34.074 1.00 8.93 132 VAL B C 1
ATOM 3345 O O . VAL B 1 132 ? 4.338 8.773 34.492 1.00 9.88 132 VAL B O 1
ATOM 3349 N N . VAL B 1 133 ? 5.564 7.712 32.951 1.00 8.83 133 VAL B N 1
ATOM 3350 C CA . VAL B 1 133 ? 5.780 8.936 32.145 1.00 8.88 133 VAL B CA 1
ATOM 3351 C C . VAL B 1 133 ? 4.494 9.343 31.457 1.00 8.99 133 VAL B C 1
ATOM 3352 O O . VAL B 1 133 ? 4.042 10.491 31.575 1.00 11.40 133 VAL B O 1
ATOM 3356 N N . THR B 1 134 ? 3.849 8.437 30.706 1.00 9.86 134 THR B N 1
ATOM 3357 C CA . THR B 1 134 ? 2.724 8.811 29.840 1.00 11.07 134 THR B CA 1
ATOM 3358 C C . THR B 1 134 ? 1.520 9.224 30.654 1.00 11.24 134 THR B C 1
ATOM 3359 O O . THR B 1 134 ? 0.722 10.034 30.149 1.00 13.49 134 THR B O 1
ATOM 3363 N N . HIS B 1 135 ? 1.334 8.657 31.834 1.00 10.28 135 HIS B N 1
ATOM 3364 C CA . HIS B 1 135 ? 0.115 8.910 32.635 1.00 10.93 135 HIS B CA 1
ATOM 3365 C C . HIS B 1 135 ? 0.329 9.914 33.788 1.00 10.88 135 HIS B C 1
ATOM 3366 O O . HIS B 1 135 ? -0.628 10.154 34.500 1.00 12.86 135 HIS B O 1
ATOM 3373 N N . THR B 1 136 ? 1.505 10.503 33.913 1.00 9.91 136 THR B N 1
ATOM 3374 C CA . THR B 1 136 ? 1.748 11.563 34.917 1.00 10.79 136 THR B CA 1
ATOM 3375 C C . THR B 1 136 ? 2.230 12.855 34.263 1.00 10.79 136 THR B C 1
ATOM 3376 O O . THR B 1 136 ? 3.219 13.441 34.717 1.00 11.40 136 THR B O 1
ATOM 3380 N N . PRO B 1 137 ? 1.533 13.356 33.232 1.00 11.76 137 PRO B N 1
ATOM 3381 C CA . PRO B 1 137 ? 2.001 14.558 32.544 1.00 12.78 137 PRO B CA 1
ATOM 3382 C C . PRO B 1 137 ? 1.926 15.789 33.453 1.00 13.20 137 PRO B C 1
ATOM 3383 O O . PRO B 1 137 ? 2.625 16.782 33.122 1.00 15.58 137 PRO B O 1
ATOM 3387 N N . GLN B 1 138 ? 1.164 15.752 34.548 1.00 12.42 138 GLN B N 1
ATOM 3388 C CA . GLN B 1 138 ? 1.071 16.934 35.464 1.00 14.59 138 GLN B CA 1
ATOM 3389 C C . GLN B 1 138 ? 2.226 17.001 36.476 1.00 14.25 138 GLN B C 1
ATOM 3390 O O . GLN B 1 138 ? 2.351 18.023 37.169 1.00 18.74 138 GLN B O 1
ATOM 3396 N N . ALA B 1 139 ? 3.060 15.973 36.573 1.00 13.05 139 ALA B N 1
ATOM 3397 C CA . ALA B 1 139 ? 4.188 15.950 37.537 1.00 13.30 139 ALA B CA 1
ATOM 3398 C C . ALA B 1 139 ? 5.270 16.957 37.139 1.00 12.44 139 ALA B C 1
ATOM 3399 O O . ALA B 1 139 ? 5.501 17.205 35.973 1.00 15.81 139 ALA B O 1
ATOM 3401 N N . ASP B 1 140 ? 5.984 17.439 38.149 1.00 13.29 140 ASP B N 1
ATOM 3402 C CA . ASP B 1 140 ? 7.264 18.141 37.920 1.00 13.47 140 ASP B CA 1
ATOM 3403 C C . ASP B 1 140 ? 8.198 17.208 37.158 1.00 12.70 140 ASP B C 1
ATOM 3404 O O . ASP B 1 140 ? 8.402 16.100 37.621 1.00 12.70 140 ASP B O 1
ATOM 3409 N N A PRO B 1 141 ? 8.763 17.608 36.018 0.50 13.24 141 PRO B N 1
ATOM 3410 N N B PRO B 1 141 ? 8.812 17.628 36.004 0.50 13.18 141 PRO B N 1
ATOM 3411 C CA A PRO B 1 141 ? 9.576 16.687 35.234 0.50 14.12 141 PRO B CA 1
ATOM 3412 C CA B PRO B 1 141 ? 9.648 16.703 35.231 0.50 14.29 141 PRO B CA 1
ATOM 3413 C C A PRO B 1 141 ? 10.811 16.172 35.986 0.50 13.82 141 PRO B C 1
ATOM 3414 C C B PRO B 1 141 ? 10.872 16.169 35.976 0.50 14.17 141 PRO B C 1
ATOM 3415 O O A PRO B 1 141 ? 11.127 15.004 35.829 0.50 13.38 141 PRO B O 1
ATOM 3416 O O B PRO B 1 141 ? 11.219 15.010 35.825 0.50 13.59 141 PRO B O 1
ATOM 3423 N N . GLN B 1 142 ? 11.489 16.981 36.799 1.00 14.20 142 GLN B N 1
ATOM 3424 C CA . GLN B 1 142 ? 12.679 16.503 37.521 1.00 16.53 142 GLN B CA 1
ATOM 3425 C C . GLN B 1 142 ? 12.229 15.476 38.570 1.00 13.88 142 GLN B C 1
ATOM 3426 O O . GLN B 1 142 ? 12.917 14.471 38.739 1.00 15.30 142 GLN B O 1
ATOM 3432 N N . ALA B 1 143 ? 11.099 15.667 39.219 1.00 13.71 143 ALA B N 1
ATOM 3433 C CA . ALA B 1 143 ? 10.571 14.680 40.188 1.00 13.36 143 ALA B CA 1
ATOM 3434 C C . ALA B 1 143 ? 10.254 13.369 39.467 1.00 11.90 143 ALA B C 1
ATOM 3435 O O . ALA B 1 143 ? 10.554 12.316 39.979 1.00 11.82 143 ALA B O 1
ATOM 3437 N N . LEU B 1 144 ? 9.675 13.458 38.296 1.00 10.92 144 LEU B N 1
ATOM 3438 C CA . LEU B 1 144 ? 9.308 12.236 37.550 1.00 10.10 144 LEU B CA 1
ATOM 3439 C C . LEU B 1 144 ? 10.584 11.487 37.153 1.00 9.47 144 LEU B C 1
ATOM 3440 O O . LEU B 1 144 ? 10.605 10.241 37.221 1.00 10.08 144 LEU B O 1
ATOM 3445 N N . LEU B 1 145 ? 11.618 12.181 36.711 1.00 9.67 145 LEU B N 1
ATOM 3446 C CA . LEU B 1 145 ? 12.899 11.550 36.384 1.00 9.37 145 LEU B CA 1
ATOM 3447 C C . LEU B 1 145 ? 13.474 10.871 37.645 1.00 10.59 145 LEU B C 1
ATOM 3448 O O . LEU B 1 145 ? 14.033 9.734 37.507 1.00 11.06 145 LEU B O 1
ATOM 3453 N N . GLN B 1 146 ? 13.365 11.496 38.806 1.00 10.96 146 GLN B N 1
ATOM 3454 C CA . GLN B 1 146 ? 13.869 10.884 40.047 1.00 11.08 146 GLN B CA 1
ATOM 3455 C C . GLN B 1 146 ? 13.055 9.607 40.339 1.00 10.67 146 GLN B C 1
ATOM 3456 O O . GLN B 1 146 ? 13.642 8.601 40.831 1.00 11.57 146 GLN B O 1
ATOM 3462 N N . VAL B 1 147 ? 11.764 9.594 40.093 1.00 9.61 147 VAL B N 1
ATOM 3463 C CA . VAL B 1 147 ? 10.944 8.370 40.263 1.00 9.24 147 VAL B CA 1
ATOM 3464 C C . VAL B 1 147 ? 11.467 7.268 39.313 1.00 9.20 147 VAL B C 1
ATOM 3465 O O . VAL B 1 147 ? 11.630 6.126 39.757 1.00 8.79 147 VAL B O 1
ATOM 3469 N N . ILE B 1 148 ? 11.701 7.582 38.069 1.00 8.49 148 ILE B N 1
ATOM 3470 C CA . ILE B 1 148 ? 12.224 6.598 37.100 1.00 8.38 148 ILE B CA 1
ATOM 3471 C C . ILE B 1 148 ? 13.557 6.053 37.596 1.00 8.90 148 ILE B C 1
ATOM 3472 O O . ILE B 1 148 ? 13.753 4.805 37.601 1.00 9.41 148 ILE B O 1
ATOM 3477 N N . ALA B 1 149 ? 14.479 6.881 38.055 1.00 9.39 149 ALA B N 1
ATOM 3478 C CA . ALA B 1 149 ? 15.789 6.410 38.519 1.00 10.03 149 ALA B CA 1
ATOM 3479 C C . ALA B 1 149 ? 15.592 5.499 39.720 1.00 10.20 149 ALA B C 1
ATOM 3480 O O . ALA B 1 149 ? 16.253 4.455 39.816 1.00 11.19 149 ALA B O 1
ATOM 3482 N N . ARG B 1 150 ? 14.742 5.880 40.646 1.00 9.67 150 ARG B N 1
ATOM 3483 C CA . ARG B 1 150 ? 14.474 5.065 41.851 1.00 9.49 150 ARG B CA 1
ATOM 3484 C C . ARG B 1 150 ? 13.890 3.729 41.428 1.00 9.05 150 ARG B C 1
ATOM 3485 O O . ARG B 1 150 ? 14.296 2.709 42.027 1.00 11.05 150 ARG B O 1
ATOM 3493 N N . LEU B 1 151 ? 12.945 3.704 40.539 1.00 9.19 151 LEU B N 1
ATOM 3494 C CA . LEU B 1 151 ? 12.323 2.410 40.120 1.00 9.33 151 LEU B CA 1
ATOM 3495 C C . LEU B 1 151 ? 13.403 1.554 39.465 1.00 9.56 151 LEU B C 1
ATOM 3496 O O . LEU B 1 151 ? 13.446 0.323 39.748 1.00 10.05 151 LEU B O 1
ATOM 3501 N N . GLY B 1 152 ? 14.270 2.084 38.624 1.00 8.87 152 GLY B N 1
ATOM 3502 C CA . GLY B 1 152 ? 15.299 1.261 37.973 1.00 9.27 152 GLY B CA 1
ATOM 3503 C C . GLY B 1 152 ? 16.219 0.681 39.018 1.00 10.27 152 GLY B C 1
ATOM 3504 O O . GLY B 1 152 ? 16.549 -0.517 38.986 1.00 11.02 152 GLY B O 1
ATOM 3505 N N A ARG B 1 153 ? 16.693 1.499 39.948 0.50 9.80 153 ARG B N 1
ATOM 3506 N N B ARG B 1 153 ? 16.695 1.494 39.943 0.50 9.65 153 ARG B N 1
ATOM 3507 C CA A ARG B 1 153 ? 17.613 1.046 41.016 0.50 10.67 153 ARG B CA 1
ATOM 3508 C CA B ARG B 1 153 ? 17.613 1.007 40.984 0.50 9.76 153 ARG B CA 1
ATOM 3509 C C A ARG B 1 153 ? 16.911 -0.015 41.885 0.50 9.59 153 ARG B C 1
ATOM 3510 C C B ARG B 1 153 ? 16.904 -0.014 41.879 0.50 9.17 153 ARG B C 1
ATOM 3511 O O A ARG B 1 153 ? 17.539 -1.017 42.315 0.50 13.01 153 ARG B O 1
ATOM 3512 O O B ARG B 1 153 ? 17.528 -0.984 42.313 0.50 12.48 153 ARG B O 1
ATOM 3527 N N . THR B 1 154 ? 15.631 0.187 42.164 1.00 9.37 154 THR B N 1
ATOM 3528 C CA . THR B 1 154 ? 14.855 -0.716 43.037 1.00 9.40 154 THR B CA 1
ATOM 3529 C C . THR B 1 154 ? 14.714 -2.089 42.398 1.00 9.53 154 THR B C 1
ATOM 3530 O O . THR B 1 154 ? 14.725 -3.089 43.147 1.00 10.70 154 THR B O 1
ATOM 3534 N N . VAL B 1 155 ? 14.516 -2.153 41.106 1.00 9.97 155 VAL B N 1
ATOM 3535 C CA . VAL B 1 155 ? 14.223 -3.443 40.451 1.00 9.73 155 VAL B CA 1
ATOM 3536 C C . VAL B 1 155 ? 15.507 -4.214 40.243 1.00 9.77 155 VAL B C 1
ATOM 3537 O O . VAL B 1 155 ? 15.421 -5.495 40.281 1.00 10.73 155 VAL B O 1
ATOM 3541 N N . GLY B 1 156 ? 16.614 -3.567 39.984 1.00 9.75 156 GLY B N 1
ATOM 3542 C CA . GLY B 1 156 ? 17.811 -4.224 39.477 1.00 10.87 156 GLY B CA 1
ATOM 3543 C C . GLY B 1 156 ? 18.681 -4.871 40.541 1.00 10.37 156 GLY B C 1
ATOM 3544 O O . GLY B 1 156 ? 18.211 -5.305 41.632 1.00 10.49 156 GLY B O 1
ATOM 3545 N N . ALA B 1 157 ? 19.922 -5.081 40.154 1.00 10.05 157 ALA B N 1
ATOM 3546 C CA . ALA B 1 157 ? 20.877 -5.897 40.923 1.00 11.38 157 ALA B CA 1
ATOM 3547 C C . ALA B 1 157 ? 21.101 -5.355 42.337 1.00 11.12 157 ALA B C 1
ATOM 3548 O O . ALA B 1 157 ? 21.482 -6.135 43.203 1.00 13.01 157 ALA B O 1
ATOM 3550 N N . ALA B 1 158 ? 20.908 -4.055 42.575 1.00 11.07 158 ALA B N 1
ATOM 3551 C CA . ALA B 1 158 ? 21.067 -3.489 43.915 1.00 12.46 158 ALA B CA 1
ATOM 3552 C C . ALA B 1 158 ? 19.778 -3.592 44.732 1.00 13.23 158 ALA B C 1
ATOM 3553 O O . ALA B 1 158 ? 19.804 -3.227 45.875 1.00 15.75 158 ALA B O 1
ATOM 3555 N N . GLY B 1 159 ? 18.711 -4.084 44.149 1.00 10.86 159 GLY B N 1
ATOM 3556 C CA . GLY B 1 159 ? 17.417 -4.183 44.811 1.00 11.47 159 GLY B CA 1
ATOM 3557 C C . GLY B 1 159 ? 16.783 -5.539 44.579 1.00 9.54 159 GLY B C 1
ATOM 3558 O O . GLY B 1 159 ? 17.455 -6.554 44.948 1.00 10.78 159 GLY B O 1
ATOM 3559 N N . LEU B 1 160 ? 15.587 -5.580 44.026 1.00 9.90 160 LEU B N 1
ATOM 3560 C CA . LEU B 1 160 ? 14.772 -6.794 43.948 1.00 9.53 160 LEU B CA 1
ATOM 3561 C C . LEU B 1 160 ? 15.519 -7.946 43.238 1.00 10.39 160 LEU B C 1
ATOM 3562 O O . LEU B 1 160 ? 15.534 -9.072 43.788 1.00 10.65 160 LEU B O 1
ATOM 3567 N N . VAL B 1 161 ? 16.077 -7.733 42.070 1.00 9.85 161 VAL B N 1
ATOM 3568 C CA . VAL B 1 161 ? 16.750 -8.829 41.335 1.00 11.29 161 VAL B CA 1
ATOM 3569 C C . VAL B 1 161 ? 17.947 -9.297 42.162 1.00 10.11 161 VAL B C 1
ATOM 3570 O O . VAL B 1 161 ? 18.191 -10.515 42.260 1.00 11.65 161 VAL B O 1
ATOM 3574 N N . GLY B 1 162 ? 18.724 -8.413 42.793 1.00 10.19 162 GLY B N 1
ATOM 3575 C CA . GLY B 1 162 ? 19.790 -8.850 43.673 1.00 10.44 162 GLY B CA 1
ATOM 3576 C C . GLY B 1 162 ? 19.239 -9.673 44.809 1.00 10.74 162 GLY B C 1
ATOM 3577 O O . GLY B 1 162 ? 19.861 -10.713 45.153 1.00 11.57 162 GLY B O 1
ATOM 3578 N N . GLY B 1 163 ? 18.123 -9.277 45.373 1.00 10.69 163 GLY B N 1
ATOM 3579 C CA . GLY B 1 163 ? 17.488 -10.064 46.420 1.00 10.52 163 GLY B CA 1
ATOM 3580 C C . GLY B 1 163 ? 17.054 -11.442 45.958 1.00 9.54 163 GLY B C 1
ATOM 3581 O O . GLY B 1 163 ? 17.20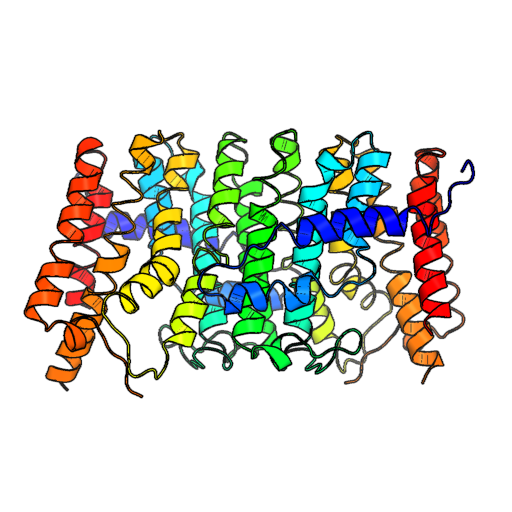8 -12.395 46.717 1.00 10.71 163 GLY B O 1
ATOM 3582 N N . GLN B 1 164 ? 16.530 -11.556 44.772 1.00 9.88 164 GLN B N 1
ATOM 3583 C CA . GLN B 1 164 ? 16.127 -12.851 44.205 1.00 11.24 164 GLN B CA 1
ATOM 3584 C C . GLN B 1 164 ? 17.369 -13.721 44.060 1.00 11.23 164 GLN B C 1
ATOM 3585 O O . GLN B 1 164 ? 17.284 -14.940 44.372 1.00 11.48 164 GLN B O 1
ATOM 3591 N N . VAL B 1 165 ? 18.497 -13.200 43.629 1.00 10.34 165 VAL B N 1
ATOM 3592 C CA . VAL B 1 165 ? 19.749 -13.966 43.490 1.00 11.42 165 VAL B CA 1
ATOM 3593 C C . VAL B 1 165 ? 20.238 -14.374 44.892 1.00 12.37 165 VAL B C 1
ATOM 3594 O O . VAL B 1 165 ? 20.601 -15.556 45.097 1.00 13.45 165 VAL B O 1
ATOM 3598 N N . LEU B 1 166 ? 20.237 -13.460 45.873 1.00 11.22 166 LEU B N 1
ATOM 3599 C CA . LEU B 1 166 ? 20.645 -13.794 47.266 1.00 11.03 166 LEU B CA 1
ATOM 3600 C C . LEU B 1 166 ? 19.748 -14.923 47.804 1.00 11.14 166 LEU B C 1
ATOM 3601 O O . LEU B 1 166 ? 20.244 -15.782 48.528 1.00 13.65 166 LEU B O 1
ATOM 3606 N N . ASP B 1 167 ? 18.448 -14.869 47.532 1.00 11.04 167 ASP B N 1
ATOM 3607 C CA . ASP B 1 167 ? 17.500 -15.889 48.011 1.00 11.62 167 ASP B CA 1
ATOM 3608 C C . ASP B 1 167 ? 17.825 -17.236 47.337 1.00 12.88 167 ASP B C 1
ATOM 3609 O O . ASP B 1 167 ? 17.957 -18.259 48.052 1.00 14.43 167 ASP B O 1
ATOM 3614 N N . LEU B 1 168 ? 18.010 -17.254 46.026 1.00 13.36 168 LEU B N 1
ATOM 3615 C CA . LEU B 1 168 ? 18.368 -18.507 45.306 1.00 14.93 168 LEU B CA 1
ATOM 3616 C C . LEU B 1 168 ? 19.667 -19.059 45.855 1.00 14.73 168 LEU B C 1
ATOM 3617 O O . LEU B 1 168 ? 19.765 -20.294 46.029 1.00 17.14 168 LEU B O 1
ATOM 3622 N N . GLU B 1 169 ? 20.642 -18.217 46.156 1.00 14.26 169 GLU B N 1
ATOM 3623 C CA . GLU B 1 169 ? 21.944 -18.671 46.660 1.00 17.04 169 GLU B CA 1
ATOM 3624 C C . GLU B 1 169 ? 21.794 -19.318 48.037 1.00 15.95 169 GLU B C 1
ATOM 3625 O O . GLU B 1 169 ? 22.569 -20.246 48.343 1.00 17.39 169 GLU B O 1
ATOM 3631 N N . SER B 1 170 ? 20.821 -18.881 48.829 1.00 13.01 170 SER B N 1
ATOM 3632 C CA . SER B 1 170 ? 20.630 -19.412 50.203 1.00 13.97 170 SER B CA 1
ATOM 3633 C C . SER B 1 170 ? 19.964 -20.789 50.191 1.00 13.98 170 SER B C 1
ATOM 3634 O O . SER B 1 170 ? 20.040 -21.460 51.204 1.00 14.58 170 SER B O 1
ATOM 3637 N N A GLU B 1 171 ? 19.309 -21.177 49.101 0.50 14.19 171 GLU B N 1
ATOM 3638 N N B GLU B 1 171 ? 19.294 -21.158 49.099 0.50 14.21 171 GLU B N 1
ATOM 3639 C CA A GLU B 1 171 ? 18.439 -22.358 49.077 0.50 16.34 171 GLU B CA 1
ATOM 3640 C CA B GLU B 1 171 ? 18.430 -22.343 49.045 0.50 16.90 171 GLU B CA 1
ATOM 3641 C C A GLU B 1 171 ? 19.272 -23.601 49.372 0.50 16.62 171 GLU B C 1
ATOM 3642 C C B GLU B 1 171 ? 19.272 -23.584 49.372 0.50 17.23 171 GLU B C 1
ATOM 3643 O O A GLU B 1 171 ? 20.307 -23.834 48.727 0.50 18.43 171 GLU B O 1
ATOM 3644 O O B GLU B 1 171 ? 20.323 -23.815 48.736 0.50 17.23 171 GLU B O 1
ATOM 3655 N N . GLY B 1 172 ? 18.825 -24.336 50.367 1.00 16.17 172 GLY B N 1
ATOM 3656 C CA . GLY B 1 172 ? 19.482 -25.550 50.783 1.00 17.53 172 GLY B CA 1
ATOM 3657 C C . GLY B 1 172 ? 20.829 -25.381 51.458 1.00 16.38 172 GLY B C 1
ATOM 3658 O O . GLY B 1 172 ? 21.405 -26.387 51.875 1.00 18.14 172 GLY B O 1
ATOM 3659 N N . ARG B 1 173 ? 21.271 -24.168 51.747 1.00 14.19 173 ARG B N 1
ATOM 3660 C CA . ARG B 1 173 ? 22.543 -23.993 52.447 1.00 12.97 173 ARG B CA 1
ATOM 3661 C C . ARG B 1 173 ? 22.375 -24.357 53.930 1.00 12.16 173 ARG B C 1
ATOM 3662 O O . ARG B 1 173 ? 21.232 -24.321 54.478 1.00 16.24 173 ARG B O 1
ATOM 3670 N N . THR B 1 174 ? 23.508 -24.652 54.551 1.00 11.37 174 THR B N 1
ATOM 3671 C CA . THR B 1 174 ? 23.551 -25.108 55.948 1.00 12.08 174 THR B CA 1
ATOM 3672 C C . THR B 1 174 ? 24.156 -24.073 56.879 1.00 12.42 174 THR B C 1
ATOM 3673 O O . THR B 1 174 ? 24.228 -24.344 58.073 1.00 15.12 174 THR B O 1
ATOM 3677 N N . ASP B 1 175 ? 24.508 -22.900 56.352 1.00 13.14 175 ASP B N 1
ATOM 3678 C CA . ASP B 1 175 ? 25.246 -21.888 57.143 1.00 14.33 175 ASP B CA 1
ATOM 3679 C C . ASP B 1 175 ? 24.451 -20.576 57.287 1.00 14.35 175 ASP B C 1
ATOM 3680 O O . ASP B 1 175 ? 25.050 -19.541 57.521 1.00 16.03 175 ASP B O 1
ATOM 3685 N N A ILE B 1 176 ? 23.154 -20.611 57.045 0.50 11.10 176 ILE B N 1
ATOM 3686 N N B ILE B 1 176 ? 23.146 -20.624 57.104 0.50 12.20 176 ILE B N 1
ATOM 3687 C CA A ILE B 1 176 ? 22.309 -19.392 57.150 0.50 10.88 176 ILE B CA 1
ATOM 3688 C CA B ILE B 1 176 ? 22.313 -19.403 57.154 0.50 12.46 176 ILE B CA 1
ATOM 3689 C C A ILE B 1 176 ? 22.324 -18.842 58.576 0.50 12.43 176 ILE B C 1
ATOM 3690 C C B ILE B 1 176 ? 22.314 -18.846 58.577 0.50 13.63 176 ILE B C 1
ATOM 3691 O O A ILE B 1 176 ? 22.056 -19.581 59.534 0.50 13.76 176 ILE B O 1
ATOM 3692 O O B ILE B 1 176 ? 22.149 -19.607 59.544 0.50 14.96 176 ILE B O 1
ATOM 3701 N N . THR B 1 177 ? 22.516 -17.543 58.695 1.00 12.53 177 THR B N 1
ATOM 3702 C CA . THR B 1 177 ? 22.480 -16.776 59.956 1.00 11.53 177 THR B CA 1
ATOM 3703 C C . THR B 1 177 ? 21.365 -15.741 59.849 1.00 10.54 177 THR B C 1
ATOM 3704 O O . THR B 1 177 ? 20.904 -15.416 58.754 1.00 11.09 177 THR B O 1
ATOM 3708 N N . PRO B 1 178 ? 20.981 -15.125 60.970 1.00 11.67 178 PRO B N 1
ATOM 3709 C CA . PRO B 1 178 ? 20.010 -14.028 60.884 1.00 11.76 178 PRO B CA 1
ATOM 3710 C C . PRO B 1 178 ? 20.488 -12.897 59.964 1.00 11.80 178 PRO B C 1
ATOM 3711 O O . PRO B 1 178 ? 19.691 -12.318 59.285 1.00 12.27 178 PRO B O 1
ATOM 3715 N N A GLU B 1 179 ? 21.790 -12.629 59.976 0.60 12.74 179 GLU B N 1
ATOM 3716 N N B GLU B 1 179 ? 21.791 -12.600 59.971 0.40 12.74 179 GLU B N 1
ATOM 3717 C CA A GLU B 1 179 ? 22.384 -11.559 59.130 0.60 14.74 179 GLU B CA 1
ATOM 3718 C CA B GLU B 1 179 ? 22.368 -11.529 59.100 0.40 14.60 179 GLU B CA 1
ATOM 3719 C C A GLU B 1 179 ? 22.134 -11.927 57.670 0.60 13.39 179 GLU B C 1
ATOM 3720 C C B GLU B 1 179 ? 22.126 -11.927 57.646 0.40 13.91 179 GLU B C 1
ATOM 3721 O O A GLU B 1 179 ? 21.817 -11.019 56.864 0.60 14.19 179 GLU B O 1
ATOM 3722 O O B GLU B 1 179 ? 21.799 -11.044 56.830 0.40 14.49 179 GLU B O 1
ATOM 3733 N N . THR B 1 180 ? 22.338 -13.195 57.282 1.00 14.24 180 THR B N 1
ATOM 3734 C CA . THR B 1 180 ? 22.113 -13.639 55.877 1.00 16.03 180 THR B CA 1
ATOM 3735 C C . THR B 1 180 ? 20.656 -13.435 55.472 1.00 12.71 180 THR B C 1
ATOM 3736 O O . THR B 1 180 ? 20.388 -12.948 54.375 1.00 12.48 180 THR B O 1
ATOM 3740 N N . LEU B 1 181 ? 19.716 -13.813 56.362 1.00 11.80 181 LEU B N 1
ATOM 3741 C CA . LEU B 1 181 ? 18.287 -13.657 56.069 1.00 12.25 181 LEU B CA 1
ATOM 3742 C C . LEU B 1 181 ? 17.969 -12.167 55.914 1.00 11.95 181 LEU B C 1
ATOM 3743 O O . LEU B 1 181 ? 17.244 -11.819 54.994 1.00 12.37 181 LEU B O 1
ATOM 3748 N N . THR B 1 182 ? 18.445 -11.357 56.825 1.00 10.68 182 THR B N 1
ATOM 3749 C CA . THR B 1 182 ? 18.109 -9.922 56.778 1.00 11.29 182 THR B CA 1
ATOM 3750 C C . THR B 1 182 ? 18.645 -9.314 55.479 1.00 10.47 182 THR B C 1
ATOM 3751 O O . THR B 1 182 ? 17.919 -8.484 54.833 1.00 13.08 182 THR B O 1
ATOM 3755 N N . PHE B 1 183 ? 19.850 -9.716 55.065 1.00 10.52 183 PHE B N 1
ATOM 3756 C CA . PHE B 1 183 ? 20.429 -9.196 53.796 1.00 11.73 183 PHE B CA 1
ATOM 3757 C C . PHE B 1 183 ? 19.542 -9.581 52.609 1.00 10.66 183 PHE B C 1
ATOM 3758 O O . PHE B 1 183 ? 19.311 -8.767 51.706 1.00 11.94 183 PHE B O 1
ATOM 3766 N N . ILE B 1 184 ? 19.054 -10.813 52.581 1.00 11.22 184 ILE B N 1
ATOM 3767 C CA . ILE B 1 184 ? 18.104 -11.208 51.531 1.00 11.31 184 ILE B CA 1
ATOM 3768 C C . ILE B 1 184 ? 16.882 -10.292 51.576 1.00 10.25 184 ILE B C 1
ATOM 3769 O O . ILE B 1 184 ? 16.488 -9.731 50.532 1.00 11.03 184 ILE B O 1
ATOM 3774 N N . HIS B 1 185 ? 16.252 -10.187 52.741 1.00 10.96 185 HIS B N 1
ATOM 3775 C CA . HIS B 1 185 ? 14.948 -9.502 52.850 1.00 11.29 185 HIS B CA 1
ATOM 3776 C C . HIS B 1 185 ? 15.109 -8.024 52.453 1.00 10.91 185 HIS B C 1
ATOM 3777 O O . HIS B 1 185 ? 14.195 -7.505 51.799 1.00 11.41 185 HIS B O 1
ATOM 3784 N N . THR B 1 186 ? 16.173 -7.353 52.904 1.00 10.74 186 THR B N 1
ATOM 3785 C CA . THR B 1 186 ? 16.289 -5.912 52.595 1.00 11.71 186 THR B CA 1
ATOM 3786 C C . THR B 1 186 ? 16.273 -5.694 51.084 1.00 10.73 186 THR B C 1
ATOM 3787 O O . THR B 1 186 ? 15.735 -4.689 50.609 1.00 11.81 186 THR B O 1
ATOM 3791 N N . HIS B 1 187 ? 16.869 -6.616 50.330 1.00 10.04 187 HIS B N 1
ATOM 3792 C CA . HIS B 1 187 ? 16.915 -6.495 48.859 1.00 11.13 187 HIS B CA 1
ATOM 3793 C C . HIS B 1 187 ? 15.626 -7.004 48.214 1.00 11.26 187 HIS B C 1
ATOM 3794 O O . HIS B 1 187 ? 15.073 -6.351 47.327 1.00 11.91 187 HIS B O 1
ATOM 3801 N N . LYS B 1 188 ? 15.202 -8.213 48.605 1.00 10.48 188 LYS B N 1
ATOM 3802 C CA . LYS B 1 188 ? 14.110 -8.895 47.896 1.00 11.61 188 LYS B CA 1
ATOM 3803 C C . LYS B 1 188 ? 12.772 -8.237 48.127 1.00 11.32 188 LYS B C 1
ATOM 3804 O O . LYS B 1 188 ? 11.997 -8.188 47.166 1.00 12.17 188 LYS B O 1
ATOM 3810 N N . THR B 1 189 ? 12.501 -7.738 49.348 1.00 10.61 189 THR B N 1
ATOM 3811 C CA . THR B 1 189 ? 11.220 -7.027 49.587 1.00 11.43 189 THR B CA 1
ATOM 3812 C C . THR B 1 189 ? 11.446 -5.596 50.079 1.00 10.73 189 THR B C 1
ATOM 3813 O O . THR B 1 189 ? 10.608 -4.770 49.758 1.00 11.17 189 THR B O 1
ATOM 3817 N N . GLY B 1 190 ? 12.518 -5.311 50.794 1.00 9.98 190 GLY B N 1
ATOM 3818 C CA . GLY B 1 190 ? 12.646 -3.974 51.425 1.00 10.78 190 GLY B CA 1
ATOM 3819 C C . GLY B 1 190 ? 12.804 -2.922 50.346 1.00 10.14 190 GLY B C 1
ATOM 3820 O O . GLY B 1 190 ? 12.201 -1.846 50.466 1.00 10.75 190 GLY B O 1
ATOM 3821 N N . ALA B 1 191 ? 13.552 -3.188 49.287 1.00 9.71 191 ALA B N 1
ATOM 3822 C CA . ALA B 1 191 ? 13.853 -2.159 48.283 1.00 9.40 191 ALA B CA 1
ATOM 3823 C C . ALA B 1 191 ? 12.536 -1.676 47.674 1.00 8.77 191 ALA B C 1
ATOM 3824 O O . ALA B 1 191 ? 12.356 -0.431 47.517 1.00 10.13 191 ALA B O 1
ATOM 3826 N N . LEU B 1 192 ? 11.655 -2.563 47.280 1.00 8.84 192 LEU B N 1
ATOM 3827 C CA . LEU B 1 192 ? 10.405 -2.208 46.612 1.00 8.40 192 LEU B CA 1
ATOM 3828 C C . LEU B 1 192 ? 9.416 -1.573 47.597 1.00 8.45 192 LEU B C 1
ATOM 3829 O O . LEU B 1 192 ? 8.658 -0.659 47.182 1.00 8.96 192 LEU B O 1
ATOM 3834 N N . LEU B 1 193 ? 9.396 -1.993 48.844 1.00 8.47 193 LEU B N 1
ATOM 3835 C CA . LEU B 1 193 ? 8.546 -1.298 49.841 1.00 9.53 193 LEU B CA 1
ATOM 3836 C C . LEU B 1 193 ? 9.073 0.134 50.059 1.00 9.00 193 LEU B C 1
ATOM 3837 O O . LEU B 1 193 ? 8.267 1.064 50.108 1.00 10.03 193 LEU B O 1
ATOM 3842 N N . GLU B 1 194 ? 10.381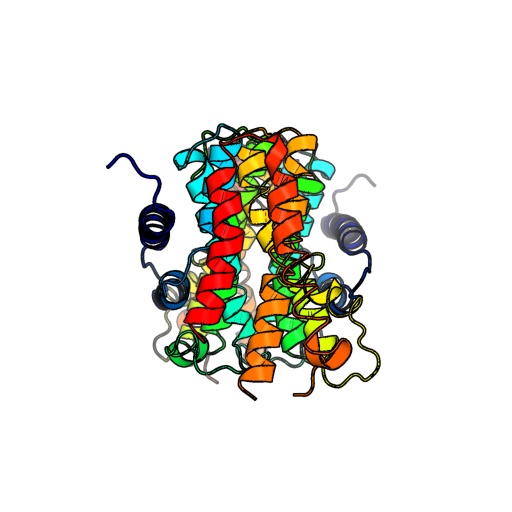 0.304 50.176 1.00 9.27 194 GLU B N 1
ATOM 3843 C CA . GLU B 1 194 ? 10.996 1.660 50.290 1.00 9.19 194 GLU B CA 1
ATOM 3844 C C . GLU B 1 194 ? 10.617 2.456 49.049 1.00 9.49 194 GLU B C 1
ATOM 3845 O O . GLU B 1 194 ? 10.221 3.619 49.190 1.00 10.47 194 GLU B O 1
ATOM 3851 N N . ALA B 1 195 ? 10.732 1.887 47.863 1.00 8.73 195 ALA B N 1
ATOM 3852 C CA . ALA B 1 195 ? 10.410 2.622 46.623 1.00 9.16 195 ALA B CA 1
ATOM 3853 C C . ALA B 1 195 ? 8.958 3.055 46.651 1.00 8.42 195 ALA B C 1
ATOM 3854 O O . ALA B 1 195 ? 8.610 4.108 46.097 1.00 9.88 195 ALA B O 1
ATOM 3856 N N . SER B 1 196 ? 8.071 2.251 47.218 1.00 8.88 196 SER B N 1
ATOM 3857 C CA . SER B 1 196 ? 6.640 2.552 47.163 1.00 8.94 196 SER B CA 1
ATOM 3858 C C . SER B 1 196 ? 6.390 3.875 47.923 1.00 9.46 196 SER B C 1
ATOM 3859 O O . SER B 1 196 ? 5.755 4.763 47.391 1.00 11.18 196 SER B O 1
ATOM 3862 N N . VAL B 1 197 ? 6.907 3.996 49.157 1.00 10.16 197 VAL B N 1
ATOM 3863 C CA . VAL B 1 197 ? 6.701 5.242 49.900 1.00 9.24 197 VAL B CA 1
ATOM 3864 C C . VAL B 1 197 ? 7.565 6.374 49.333 1.00 9.86 197 VAL B C 1
ATOM 3865 O O . VAL B 1 197 ? 7.089 7.497 49.304 1.00 10.62 197 VAL B O 1
ATOM 3869 N N A LEU B 1 198 ? 8.779 6.113 48.902 0.60 10.04 198 LEU B N 1
ATOM 3870 N N B LEU B 1 198 ? 8.778 6.105 48.876 0.40 10.26 198 LEU B N 1
ATOM 3871 C CA A LEU B 1 198 ? 9.689 7.196 48.464 0.60 9.77 198 LEU B CA 1
ATOM 3872 C CA B LEU B 1 198 ? 9.709 7.179 48.461 0.40 10.06 198 LEU B CA 1
ATOM 3873 C C A LEU B 1 198 ? 9.227 7.755 47.130 0.60 9.44 198 LEU B C 1
ATOM 3874 C C B LEU B 1 198 ? 9.262 7.747 47.123 0.40 9.44 198 LEU B C 1
ATOM 3875 O O A LEU B 1 198 ? 9.321 8.975 46.935 0.60 11.54 198 LEU B O 1
ATOM 3876 O O B LEU B 1 198 ? 9.337 8.965 46.957 0.40 11.70 198 LEU B O 1
ATOM 3885 N N . THR B 1 199 ? 8.777 6.942 46.190 1.00 9.57 199 THR B N 1
ATOM 3886 C CA . THR B 1 199 ? 8.270 7.498 44.936 1.00 9.27 199 THR B CA 1
ATOM 3887 C C . THR B 1 199 ? 7.082 8.430 45.186 1.00 8.86 199 THR B C 1
ATOM 3888 O O . THR B 1 199 ? 7.014 9.534 44.583 1.00 9.68 199 THR B O 1
ATOM 3892 N N . GLY B 1 200 ? 6.148 8.057 46.033 1.00 10.03 200 GLY B N 1
ATOM 3893 C CA . GLY B 1 200 ? 5.023 8.931 46.376 1.00 11.26 200 GLY B CA 1
ATOM 3894 C C . GLY B 1 200 ? 5.552 10.249 46.963 1.00 10.60 200 GLY B C 1
ATOM 3895 O O . GLY B 1 200 ? 5.054 11.339 46.598 1.00 12.06 200 GLY B O 1
ATOM 3896 N N . ALA B 1 201 ? 6.516 10.165 47.846 1.00 9.55 201 ALA B N 1
ATOM 3897 C CA . ALA B 1 201 ? 7.090 11.342 48.517 1.00 10.98 201 ALA B CA 1
ATOM 3898 C C . ALA B 1 201 ? 7.812 12.225 47.503 1.00 10.78 201 ALA B C 1
ATOM 3899 O O . ALA B 1 201 ? 7.626 13.462 47.539 1.00 11.96 201 ALA B O 1
ATOM 3901 N N . ILE B 1 202 ? 8.593 11.653 46.626 1.00 10.02 202 ILE B N 1
ATOM 3902 C CA . ILE B 1 202 ? 9.362 12.393 45.618 1.00 10.86 202 ILE B CA 1
ATOM 3903 C C . ILE B 1 202 ? 8.365 13.122 44.730 1.00 11.04 202 ILE B C 1
ATOM 3904 O O . ILE B 1 202 ? 8.617 14.319 44.400 1.00 13.72 202 ILE B O 1
ATOM 3909 N N . LEU B 1 203 ? 7.305 12.479 44.281 1.00 10.63 203 LEU B N 1
ATOM 3910 C CA . LEU B 1 203 ? 6.332 13.139 43.390 1.00 12.58 203 LEU B CA 1
ATOM 3911 C C . LEU B 1 203 ? 5.775 14.400 44.058 1.00 12.39 203 LEU B C 1
ATOM 3912 O O . LEU B 1 203 ? 5.548 15.417 43.353 1.00 14.01 203 LEU B O 1
ATOM 3917 N N . ALA B 1 204 ? 5.569 14.348 45.362 1.00 11.95 204 ALA B N 1
ATOM 3918 C CA . ALA B 1 204 ? 4.958 15.454 46.120 1.00 12.92 204 ALA B CA 1
ATOM 3919 C C . ALA B 1 204 ? 6.011 16.486 46.511 1.00 13.46 204 ALA B C 1
ATOM 3920 O O . ALA B 1 204 ? 5.642 17.476 47.150 1.00 17.78 204 ALA B O 1
ATOM 3922 N N . GLY B 1 205 ? 7.261 16.282 46.227 1.00 13.22 205 GLY B N 1
ATOM 3923 C CA . GLY B 1 205 ? 8.334 17.265 46.540 1.00 15.54 205 GLY B CA 1
ATOM 3924 C C . GLY B 1 205 ? 8.830 17.167 47.978 1.00 15.57 205 GLY B C 1
ATOM 3925 O O . GLY B 1 205 ? 9.341 18.157 48.486 1.00 17.18 205 GLY B O 1
ATOM 3926 N N . ALA B 1 206 ? 8.745 15.988 48.619 1.00 13.10 206 ALA B N 1
ATOM 3927 C CA . ALA B 1 206 ? 9.203 15.805 50.002 1.00 14.32 206 ALA B CA 1
ATOM 3928 C C . ALA B 1 206 ? 10.693 16.146 50.098 1.00 14.11 206 ALA B C 1
ATOM 3929 O O . ALA B 1 206 ? 11.458 15.840 49.180 1.00 15.41 206 ALA B O 1
ATOM 3931 N N . THR B 1 207 ? 11.096 16.656 51.246 1.00 12.37 207 THR B N 1
ATOM 3932 C CA . THR B 1 207 ? 12.528 16.934 51.531 1.00 14.39 207 THR B CA 1
ATOM 3933 C C . THR B 1 207 ? 13.317 15.661 51.716 1.00 12.51 207 THR B C 1
ATOM 3934 O O . THR B 1 207 ? 12.699 14.582 52.002 1.00 12.67 207 THR B O 1
ATOM 3938 N N . GLY B 1 208 ? 14.618 15.743 51.622 1.00 15.03 208 GLY B N 1
ATOM 3939 C CA . GLY B 1 208 ? 15.510 14.603 51.920 1.00 16.91 208 GLY B CA 1
ATOM 3940 C C . GLY B 1 208 ? 15.242 14.056 53.313 1.00 15.46 208 GLY B C 1
ATOM 3941 O O . GLY B 1 208 ? 15.198 12.841 53.521 1.00 15.11 208 GLY B O 1
ATOM 3942 N N . GLU B 1 209 ? 15.001 14.933 54.269 1.00 15.99 209 GLU B N 1
ATOM 3943 C CA . GLU B 1 209 ? 14.804 14.560 55.684 1.00 16.93 209 GLU B CA 1
ATOM 3944 C C . GLU B 1 209 ? 13.516 13.732 55.774 1.00 16.07 209 GLU B C 1
ATOM 3945 O O . GLU B 1 209 ? 13.489 12.700 56.473 1.00 15.86 209 GLU B O 1
ATOM 3951 N N . GLN B 1 210 ? 12.463 14.170 55.106 1.00 13.16 210 GLN B N 1
ATOM 3952 C CA . GLN B 1 210 ? 11.172 13.464 55.109 1.00 13.02 210 GLN B CA 1
ATOM 3953 C C . GLN B 1 210 ? 11.351 12.101 54.444 1.00 11.63 210 GLN B C 1
ATOM 3954 O O . GLN B 1 210 ? 10.791 11.098 54.940 1.00 13.46 210 GLN B O 1
ATOM 3960 N N . GLN B 1 211 ? 12.067 12.056 53.331 1.00 12.39 211 GLN B N 1
ATOM 3961 C CA . GLN B 1 211 ? 12.321 10.787 52.621 1.00 12.28 211 GLN B CA 1
ATOM 3962 C C . GLN B 1 211 ? 13.077 9.822 53.534 1.00 12.23 211 GLN B C 1
ATOM 3963 O O . GLN B 1 211 ? 12.734 8.612 53.509 1.00 13.52 211 GLN B O 1
ATOM 3969 N N . GLN B 1 212 ? 14.042 10.278 54.294 1.00 13.45 212 GLN B N 1
ATOM 3970 C CA . GLN B 1 212 ? 14.860 9.398 55.178 1.00 14.54 212 GLN B CA 1
ATOM 3971 C C . GLN B 1 212 ? 13.920 8.784 56.226 1.00 12.84 212 GLN B C 1
ATOM 3972 O O . GLN B 1 212 ? 14.012 7.592 56.542 1.00 12.17 212 GLN B O 1
ATOM 3978 N N A ARG B 1 213 ? 12.941 9.526 56.745 0.50 12.52 213 ARG B N 1
ATOM 3979 N N B ARG B 1 213 ? 13.006 9.546 56.766 0.50 12.61 213 ARG B N 1
ATOM 3980 C CA A ARG B 1 213 ? 12.000 8.959 57.758 0.50 12.59 213 ARG B CA 1
ATOM 3981 C CA B ARG B 1 213 ? 12.070 8.957 57.754 0.50 12.59 213 ARG B CA 1
ATOM 3982 C C A ARG B 1 213 ? 11.129 7.878 57.099 0.50 11.50 213 ARG B C 1
ATOM 3983 C C B ARG B 1 213 ? 11.190 7.878 57.090 0.50 11.65 213 ARG B C 1
ATOM 3984 O O A ARG B 1 213 ? 10.878 6.815 57.711 0.50 10.74 213 ARG B O 1
ATOM 3985 O O B ARG B 1 213 ? 10.964 6.813 57.713 0.50 11.05 213 ARG B O 1
ATOM 4000 N N . LEU B 1 214 ? 10.625 8.141 55.899 1.00 10.08 214 LEU B N 1
ATOM 4001 C CA . LEU B 1 214 ? 9.795 7.147 55.193 1.00 9.18 214 LEU B CA 1
ATOM 4002 C C . LEU B 1 214 ? 10.625 5.917 54.839 1.00 10.09 214 LEU B C 1
ATOM 4003 O O . LEU B 1 214 ? 10.063 4.807 54.897 1.00 10.22 214 LEU B O 1
ATOM 4008 N N . ALA B 1 215 ? 11.879 6.064 54.489 1.00 9.90 215 ALA B N 1
ATOM 4009 C CA . ALA B 1 215 ? 12.721 4.915 54.166 1.00 10.34 215 ALA B CA 1
ATOM 4010 C C . ALA B 1 215 ? 12.903 4.042 55.406 1.00 10.00 215 ALA B C 1
ATOM 4011 O O . ALA B 1 215 ? 12.813 2.784 55.307 1.00 11.41 215 ALA B O 1
ATOM 4013 N N A ARG B 1 216 ? 13.105 4.644 56.566 0.50 10.36 216 ARG B N 1
ATOM 4014 N N B ARG B 1 216 ? 13.115 4.642 56.563 0.50 10.39 216 ARG B N 1
ATOM 4015 C CA A ARG B 1 216 ? 13.263 3.889 57.825 0.50 11.46 216 ARG B CA 1
ATOM 4016 C CA B ARG B 1 216 ? 13.268 3.884 57.821 0.50 11.43 216 ARG B CA 1
ATOM 4017 C C A ARG B 1 216 ? 11.951 3.152 58.121 0.50 11.19 216 ARG B C 1
ATOM 4018 C C B ARG B 1 216 ? 11.955 3.152 58.112 0.50 11.22 216 ARG B C 1
ATOM 4019 O O A ARG B 1 216 ? 11.978 1.965 58.489 0.50 11.93 216 ARG B O 1
ATOM 4020 O O B ARG B 1 216 ? 11.995 1.961 58.447 0.50 12.02 216 ARG B O 1
ATOM 4035 N N . TYR B 1 217 ? 10.823 3.820 57.997 1.00 10.17 217 TYR B N 1
ATOM 4036 C CA . TYR B 1 217 ? 9.489 3.181 58.139 1.00 8.65 217 TYR B CA 1
ATOM 4037 C C . TYR B 1 217 ? 9.392 1.954 57.230 1.00 9.40 217 TYR B C 1
ATOM 4038 O O . TYR B 1 217 ? 9.033 0.872 57.715 1.00 9.71 217 TYR B O 1
ATOM 4047 N N . ALA B 1 218 ? 9.718 2.100 55.973 1.00 8.96 218 ALA B N 1
ATOM 4048 C CA . ALA B 1 218 ? 9.490 1.036 54.997 1.00 10.03 218 ALA B CA 1
ATOM 4049 C C . ALA B 1 218 ? 10.439 -0.135 55.282 1.00 9.86 218 ALA B C 1
ATOM 4050 O O . ALA B 1 218 ? 9.978 -1.309 55.207 1.00 11.29 218 ALA B O 1
ATOM 4052 N N . GLN B 1 219 ? 11.704 0.130 55.578 1.00 10.62 219 GLN B N 1
ATOM 4053 C CA . GLN B 1 219 ? 12.663 -0.964 55.842 1.00 11.07 219 GLN B CA 1
ATOM 4054 C C . GLN B 1 219 ? 12.193 -1.738 57.082 1.00 10.77 219 GLN B C 1
ATOM 4055 O O . GLN B 1 219 ? 12.228 -2.987 57.124 1.00 12.14 219 GLN B O 1
ATOM 4061 N N A ASN B 1 220 ? 11.740 -1.022 58.110 0.50 10.65 220 ASN B N 1
ATOM 4062 N N B ASN B 1 220 ? 11.754 -1.001 58.100 0.50 10.79 220 ASN B N 1
ATOM 4063 C CA A ASN B 1 220 ? 11.316 -1.669 59.372 0.50 10.59 220 ASN B CA 1
ATOM 4064 C CA B ASN B 1 220 ? 11.320 -1.598 59.382 0.50 11.66 220 ASN B CA 1
ATOM 4065 C C A ASN B 1 220 ? 10.060 -2.501 59.137 0.50 10.48 220 ASN B C 1
ATOM 4066 C C B ASN B 1 220 ? 10.080 -2.469 59.143 0.50 10.98 220 ASN B C 1
ATOM 4067 O O A ASN B 1 220 ? 9.982 -3.632 59.656 0.50 10.98 220 ASN B O 1
ATOM 4068 O O B ASN B 1 220 ? 10.028 -3.603 59.678 0.50 11.74 220 ASN B O 1
ATOM 4077 N N . ILE B 1 221 ? 9.049 -1.958 58.466 1.00 9.99 221 ILE B N 1
ATOM 4078 C CA . ILE B 1 221 ? 7.806 -2.771 58.312 1.00 10.62 221 ILE B CA 1
ATOM 4079 C C . ILE B 1 221 ? 8.149 -3.955 57.436 1.00 9.85 221 ILE B C 1
ATOM 4080 O O . ILE B 1 221 ? 7.561 -5.063 57.656 1.00 11.94 221 ILE B O 1
ATOM 4085 N N . GLY B 1 222 ? 8.966 -3.799 56.424 1.00 10.75 222 GLY B N 1
ATOM 4086 C CA . GLY B 1 222 ? 9.265 -4.943 55.539 1.00 11.20 222 GLY B CA 1
ATOM 4087 C C . GLY B 1 222 ? 9.869 -6.081 56.307 1.00 11.46 222 GLY B C 1
ATOM 4088 O O . GLY B 1 222 ? 9.449 -7.271 56.129 1.00 12.01 222 GLY B O 1
ATOM 4089 N N . LEU B 1 223 ? 10.823 -5.782 57.159 1.00 10.74 223 LEU B N 1
ATOM 4090 C CA . LEU B 1 223 ? 11.496 -6.841 57.948 1.00 10.14 223 LEU B CA 1
ATOM 4091 C C . LEU B 1 223 ? 10.508 -7.381 58.972 1.00 10.84 223 LEU B C 1
ATOM 4092 O O . LEU B 1 223 ? 10.426 -8.641 59.129 1.00 11.81 223 LEU B O 1
ATOM 4097 N N . ALA B 1 224 ? 9.735 -6.532 59.632 1.00 9.98 224 ALA B N 1
ATOM 4098 C CA . ALA B 1 224 ? 8.765 -7.021 60.613 1.00 11.50 224 ALA B CA 1
ATOM 4099 C C . ALA B 1 224 ? 7.822 -8.019 59.947 1.00 9.95 224 ALA B C 1
ATOM 4100 O O . ALA B 1 224 ? 7.486 -9.061 60.561 1.00 11.72 224 ALA B O 1
ATOM 4102 N N . PHE B 1 225 ? 7.318 -7.714 58.758 1.00 10.73 225 PHE B N 1
ATOM 4103 C CA . PHE B 1 225 ? 6.366 -8.612 58.085 1.00 12.14 225 PHE B CA 1
ATOM 4104 C C . PHE B 1 225 ? 6.994 -9.972 57.855 1.00 11.98 225 PHE B C 1
ATOM 4105 O O . PHE B 1 225 ? 6.288 -10.987 58.047 1.00 12.96 225 PHE B O 1
ATOM 4113 N N A GLN B 1 226 ? 8.262 -10.015 57.461 0.50 11.10 226 GLN B N 1
ATOM 4114 N N B GLN B 1 226 ? 8.259 -10.000 57.508 0.50 11.33 226 GLN B N 1
ATOM 4115 C CA A GLN B 1 226 ? 8.981 -11.299 57.229 0.50 10.91 226 GLN B CA 1
ATOM 4116 C CA B GLN B 1 226 ? 8.946 -11.279 57.253 0.50 11.80 226 GLN B CA 1
ATOM 4117 C C A GLN B 1 226 ? 9.147 -12.054 58.561 0.50 10.52 226 GLN B C 1
ATOM 4118 C C B GLN B 1 226 ? 9.138 -12.054 58.565 0.50 11.13 226 GLN B C 1
ATOM 4119 O O A GLN B 1 226 ? 9.009 -13.296 58.600 0.50 11.93 226 GLN B O 1
ATOM 4120 O O B GLN B 1 226 ? 8.987 -13.291 58.586 0.50 12.34 226 GLN B O 1
ATOM 4131 N N . VAL B 1 227 ? 9.515 -11.374 59.638 1.00 10.56 227 VAL B N 1
ATOM 4132 C CA . VAL B 1 227 ? 9.711 -12.024 60.950 1.00 10.50 227 VAL B CA 1
ATOM 4133 C C . VAL B 1 227 ? 8.355 -12.600 61.403 1.00 10.81 227 VAL B C 1
ATOM 4134 O O . VAL B 1 227 ? 8.299 -13.770 61.890 1.00 12.94 227 VAL B O 1
ATOM 4138 N N . VAL B 1 228 ? 7.280 -11.856 61.254 1.00 11.61 228 VAL B N 1
ATOM 4139 C CA . VAL B 1 228 ? 5.937 -12.329 61.647 1.00 12.41 228 VAL B CA 1
ATOM 4140 C C . VAL B 1 228 ? 5.556 -13.562 60.796 1.00 12.88 228 VAL B C 1
ATOM 4141 O O . VAL B 1 228 ? 4.985 -14.534 61.362 1.00 13.62 228 VAL B O 1
ATOM 4145 N N . ASP B 1 229 ? 5.802 -13.528 59.497 1.00 12.16 229 ASP B N 1
ATOM 4146 C CA . ASP B 1 229 ? 5.470 -14.699 58.639 1.00 13.27 229 ASP B CA 1
ATOM 4147 C C . ASP B 1 229 ? 6.219 -15.911 59.191 1.00 13.29 229 ASP B C 1
ATOM 4148 O O . ASP B 1 229 ? 5.610 -17.010 59.287 1.00 14.52 229 ASP B O 1
ATOM 4153 N N . ASP B 1 230 ? 7.488 -15.756 59.557 1.00 11.83 230 ASP B N 1
ATOM 4154 C CA . ASP B 1 230 ? 8.285 -16.889 60.101 1.00 12.23 230 ASP B CA 1
ATOM 4155 C C . ASP B 1 230 ? 7.709 -17.370 61.440 1.00 12.76 230 ASP B C 1
ATOM 4156 O O . ASP B 1 230 ? 7.700 -18.566 61.720 1.00 14.88 230 ASP B O 1
ATOM 4161 N N . ILE B 1 231 ? 7.325 -16.458 62.318 1.00 12.75 231 ILE B N 1
ATOM 4162 C CA . ILE B 1 231 ? 6.693 -16.809 63.622 1.00 13.99 231 ILE B CA 1
ATOM 4163 C C . ILE B 1 231 ? 5.456 -17.643 63.339 1.00 15.64 231 ILE B C 1
ATOM 4164 O O . ILE B 1 231 ? 5.248 -18.678 63.991 1.00 17.01 231 ILE B O 1
ATOM 4169 N N . LEU B 1 232 ? 4.584 -17.206 62.455 1.00 15.37 232 LEU B N 1
ATOM 4170 C CA . LEU B 1 232 ? 3.336 -17.939 62.193 1.00 17.58 232 LEU B CA 1
ATOM 4171 C C . LEU B 1 232 ? 3.615 -19.301 61.537 1.00 17.94 232 LEU B C 1
ATOM 4172 O O . LEU B 1 232 ? 2.902 -20.263 61.892 1.00 21.86 232 LEU B O 1
ATOM 4177 N N . ASP B 1 233 ? 4.621 -19.417 60.684 1.00 16.30 233 ASP B N 1
ATOM 4178 C CA . ASP B 1 233 ? 5.013 -20.717 60.067 1.00 18.42 233 ASP B CA 1
ATOM 4179 C C . ASP B 1 233 ? 5.425 -21.704 61.164 1.00 18.90 233 ASP B C 1
ATOM 4180 O O . ASP B 1 233 ? 5.005 -22.857 61.106 1.00 21.41 233 ASP B O 1
ATOM 4185 N N . ILE B 1 234 ? 6.274 -21.290 62.107 1.00 18.25 234 ILE B N 1
ATOM 4186 C CA . ILE B 1 234 ? 6.837 -22.212 63.124 1.00 18.58 234 ILE B CA 1
ATOM 4187 C C . ILE B 1 234 ? 5.758 -22.549 64.150 1.00 22.98 234 ILE B C 1
ATOM 4188 O O . ILE B 1 234 ? 5.836 -23.657 64.754 1.00 30.52 234 ILE B O 1
ATOM 4193 N N . THR B 1 235 ? 4.755 -21.699 64.344 1.00 21.40 235 THR B N 1
ATOM 4194 C CA . THR B 1 235 ? 3.697 -21.996 65.339 1.00 26.06 235 THR B CA 1
ATOM 4195 C C . THR B 1 235 ? 2.584 -22.820 64.662 1.00 30.31 235 THR B C 1
ATOM 4196 O O . THR B 1 235 ? 1.894 -23.496 65.353 1.00 33.91 235 THR B O 1
ATOM 4200 N N . ALA B 1 236 ? 2.468 -22.808 63.333 1.00 31.17 236 ALA B N 1
ATOM 4201 C CA . ALA B 1 236 ? 1.551 -23.703 62.589 1.00 34.06 236 ALA B CA 1
ATOM 4202 C C . ALA B 1 236 ? 2.126 -25.114 62.649 1.00 46.26 236 ALA B C 1
ATOM 4203 O O . ALA B 1 236 ? 1.377 -25.992 62.915 1.00 58.62 236 ALA B O 1
ATOM 4205 N N . THR B 1 237 ? 3.436 -25.256 62.435 1.00 42.28 237 THR B N 1
ATOM 4206 C CA . THR B 1 237 ? 4.211 -26.507 62.599 1.00 45.11 237 THR B CA 1
ATOM 4207 C C . THR B 1 237 ? 4.009 -27.059 64.021 1.00 52.79 237 THR B C 1
ATOM 4208 O O . THR B 1 237 ? 3.946 -28.300 64.171 1.00 58.71 237 THR B O 1
ATOM 4212 N N . GLN B 1 238 ? 3.914 -26.154 65.012 1.00 51.13 238 GLN B N 1
ATOM 4213 C CA . GLN B 1 238 ? 3.621 -26.539 66.422 1.00 45.39 238 GLN B CA 1
ATOM 4214 C C . GLN B 1 238 ? 2.212 -27.129 66.460 1.00 55.58 238 GLN B C 1
ATOM 4215 O O . GLN B 1 238 ? 2.030 -28.118 67.154 1.00 55.78 238 GLN B O 1
ATOM 4217 N N . GLU B 1 239 ? 1.260 -26.556 65.719 1.00 58.08 239 GLU B N 1
ATOM 4218 C CA . GLU B 1 239 ? -0.159 -27.023 65.722 1.00 56.15 239 GLU B CA 1
ATOM 4219 C C . GLU B 1 239 ? -0.298 -28.266 64.835 1.00 61.96 239 GLU B C 1
ATOM 4220 O O . GLU B 1 239 ? -1.223 -29.062 65.080 1.00 52.23 239 GLU B O 1
ATOM 4226 N N . GLU B 1 240 ? 0.596 -28.457 63.864 1.00 62.66 240 GLU B N 1
ATOM 4227 C CA . GLU B 1 240 ? 0.644 -29.696 63.035 1.00 63.38 240 GLU B CA 1
ATOM 4228 C C . GLU B 1 240 ? 1.393 -30.789 63.824 1.00 68.17 240 GLU B C 1
ATOM 4229 O O . GLU B 1 240 ? 0.874 -31.895 63.924 1.00 71.15 240 GLU B O 1
ATOM 4231 N N . ALA B 1 251 ? 12.454 -29.714 52.067 1.00 63.45 251 ALA B N 1
ATOM 4232 C CA . ALA B 1 251 ? 13.864 -29.268 52.186 1.00 56.00 251 ALA B CA 1
ATOM 4233 C C . ALA B 1 251 ? 14.031 -28.363 53.421 1.00 51.98 251 ALA B C 1
ATOM 4234 O O . ALA B 1 251 ? 13.032 -27.785 53.940 1.00 43.95 251 ALA B O 1
ATOM 4236 N N . GLN B 1 252 ? 15.270 -28.213 53.879 1.00 39.33 252 GLN B N 1
ATOM 4237 C CA . GLN B 1 252 ? 15.560 -27.471 55.123 1.00 37.76 252 GLN B CA 1
ATOM 4238 C C . GLN B 1 252 ? 15.662 -25.968 54.818 1.00 31.57 252 GLN B C 1
ATOM 4239 O O . GLN B 1 252 ? 16.314 -25.541 53.812 1.00 34.48 252 GLN B O 1
ATOM 4245 N N . LYS B 1 253 ? 14.976 -25.162 55.622 1.00 23.43 253 LYS B N 1
ATOM 4246 C CA . LYS B 1 253 ? 15.045 -23.692 55.486 1.00 20.34 253 LYS B CA 1
ATOM 4247 C C . LYS B 1 253 ? 15.031 -23.017 56.870 1.00 20.08 253 LYS B C 1
ATOM 4248 O O . LYS B 1 253 ? 14.004 -23.083 57.569 1.00 22.13 253 LYS B O 1
ATOM 4254 N N . ALA B 1 254 ? 16.137 -22.375 57.237 1.00 16.34 254 ALA B N 1
ATOM 4255 C CA . ALA B 1 254 ? 16.259 -21.631 58.501 1.00 13.11 254 ALA B CA 1
ATOM 4256 C C . ALA B 1 254 ? 15.368 -20.392 58.445 1.00 13.24 254 ALA B C 1
ATOM 4257 O O . ALA B 1 254 ? 15.194 -19.790 57.372 1.00 15.92 254 ALA B O 1
ATOM 4259 N N . THR B 1 255 ? 14.829 -20.044 59.598 1.00 12.89 255 THR B N 1
ATOM 4260 C CA . THR B 1 255 ? 13.925 -18.894 59.782 1.00 13.43 255 THR B CA 1
ATOM 4261 C C . THR B 1 255 ? 14.352 -18.101 61.007 1.00 12.99 255 THR B C 1
ATOM 4262 O O . THR B 1 255 ? 15.173 -18.554 61.786 1.00 11.91 255 THR B O 1
ATOM 4266 N N . TYR B 1 256 ? 13.767 -16.914 61.191 1.00 13.42 256 TYR B N 1
ATOM 4267 C CA . TYR B 1 256 ? 14.142 -16.139 62.396 1.00 12.80 256 TYR B CA 1
ATOM 4268 C C . TYR B 1 256 ? 13.891 -16.960 63.659 1.00 12.35 256 TYR B C 1
ATOM 4269 O O . TYR B 1 256 ? 14.778 -17.046 64.512 1.00 13.88 256 TYR B O 1
ATOM 4278 N N . PRO B 1 257 ? 12.714 -17.586 63.883 1.00 13.58 257 PRO B N 1
ATOM 4279 C CA . PRO B 1 257 ? 12.541 -18.353 65.120 1.00 13.01 257 PRO B CA 1
ATOM 4280 C C . PRO B 1 257 ? 13.480 -19.583 65.228 1.00 11.69 257 PRO B C 1
ATOM 4281 O O . PRO B 1 257 ? 13.922 -19.885 66.322 1.00 12.64 257 PRO B O 1
ATOM 4285 N N . SER B 1 258 ? 13.776 -20.244 64.117 1.00 11.21 258 SER B N 1
ATOM 4286 C CA . SER B 1 258 ? 14.685 -21.396 64.222 1.00 10.68 258 SER B CA 1
ATOM 4287 C C . SER B 1 258 ? 16.088 -20.966 64.608 1.00 9.92 258 SER B C 1
ATOM 4288 O O . SER B 1 258 ? 16.822 -21.724 65.275 1.00 12.02 258 SER B O 1
ATOM 4291 N N . LEU B 1 259 ? 16.508 -19.782 64.178 1.00 9.98 259 LEU B N 1
ATOM 4292 C CA . LEU B 1 259 ? 17.863 -19.245 64.454 1.00 10.78 259 LEU B CA 1
ATOM 4293 C C . LEU B 1 259 ? 17.975 -18.493 65.807 1.00 10.62 259 LEU B C 1
ATOM 4294 O O . LEU B 1 259 ? 19.042 -18.509 66.385 1.00 12.24 259 LEU B O 1
ATOM 4299 N N . LEU B 1 260 ? 16.899 -17.832 66.235 1.00 11.83 260 LEU B N 1
ATOM 4300 C CA . LEU B 1 260 ? 16.925 -16.894 67.364 1.00 13.01 260 LEU B CA 1
ATOM 4301 C C . LEU B 1 260 ? 16.073 -17.405 68.522 1.00 11.98 260 LEU B C 1
ATOM 4302 O O . LEU B 1 260 ? 16.183 -16.851 69.620 1.00 15.03 260 LEU B O 1
ATOM 4307 N N . GLY B 1 261 ? 15.121 -18.286 68.246 1.00 13.33 261 GLY B N 1
ATOM 4308 C CA . GLY B 1 261 ? 14.074 -18.611 69.212 1.00 12.83 261 GLY B CA 1
ATOM 4309 C C . GLY B 1 261 ? 12.869 -17.733 69.012 1.00 11.94 261 GLY B C 1
ATOM 4310 O O . GLY B 1 261 ? 12.969 -16.564 68.505 1.00 13.86 261 GLY B O 1
ATOM 4311 N N . LEU B 1 262 ? 11.706 -18.206 69.428 1.00 12.82 262 LEU B N 1
ATOM 4312 C CA . LEU B 1 262 ? 10.425 -17.501 69.224 1.00 15.27 262 LEU B CA 1
ATOM 4313 C C . LEU B 1 262 ? 10.390 -16.255 70.115 1.00 15.65 262 LEU B C 1
ATOM 4314 O O . LEU B 1 262 ? 9.944 -15.207 69.590 1.00 17.29 262 LEU B O 1
ATOM 4319 N N . GLU B 1 263 ? 10.880 -16.309 71.354 1.00 17.05 263 GLU B N 1
ATOM 4320 C CA . GLU B 1 263 ? 10.802 -15.102 72.232 1.00 21.42 263 GLU B CA 1
ATOM 4321 C C . GLU B 1 263 ? 11.573 -13.950 71.559 1.00 17.05 263 GLU B C 1
ATOM 4322 O O . GLU B 1 263 ? 11.025 -12.776 71.497 1.00 19.07 263 GLU B O 1
ATOM 4328 N N . ALA B 1 264 ? 12.796 -14.198 71.117 1.00 16.39 264 ALA B N 1
ATOM 4329 C CA . ALA B 1 264 ? 13.656 -13.155 70.537 1.00 14.57 264 ALA B CA 1
ATOM 4330 C C . ALA B 1 264 ? 13.013 -12.666 69.224 1.00 13.35 264 ALA B C 1
ATOM 4331 O O . ALA B 1 264 ? 13.065 -11.486 68.915 1.00 15.54 264 ALA B O 1
ATOM 4333 N N . SER B 1 265 ? 12.437 -13.560 68.441 1.00 13.02 265 SER B N 1
ATOM 4334 C CA . SER B 1 265 ? 11.800 -13.206 67.157 1.00 12.57 265 SER B CA 1
ATOM 4335 C C . SER B 1 265 ? 10.613 -12.276 67.427 1.00 12.90 265 SER B C 1
ATOM 4336 O O . SER B 1 265 ? 10.445 -11.280 66.700 1.00 13.13 265 SER B O 1
ATOM 4339 N N . ARG B 1 266 ? 9.756 -12.633 68.379 1.00 14.00 266 ARG B N 1
ATOM 4340 C CA . ARG B 1 266 ? 8.596 -11.804 68.727 1.00 14.23 266 ARG B CA 1
ATOM 4341 C C . ARG B 1 266 ? 9.057 -10.407 69.193 1.00 14.58 266 ARG B C 1
ATOM 4342 O O . ARG B 1 266 ? 8.467 -9.392 68.757 1.00 16.00 266 ARG B O 1
ATOM 4350 N N . ALA B 1 267 ? 10.124 -10.339 69.985 1.00 14.89 267 ALA B N 1
ATOM 4351 C CA . ALA B 1 267 ? 10.628 -9.057 70.515 1.00 16.74 267 ALA B CA 1
ATOM 4352 C C . ALA B 1 267 ? 11.172 -8.251 69.333 1.00 14.68 267 ALA B C 1
ATOM 4353 O O . ALA B 1 267 ? 10.919 -7.015 69.297 1.00 15.23 267 ALA B O 1
ATOM 4355 N N . GLN B 1 268 ? 11.843 -8.888 68.374 1.00 13.50 268 GLN B N 1
ATOM 4356 C CA . GLN B 1 268 ? 12.413 -8.155 67.215 1.00 15.42 268 GLN B CA 1
ATOM 4357 C C . GLN B 1 268 ? 11.248 -7.636 66.383 1.00 12.88 268 GLN B C 1
ATOM 4358 O O . GLN B 1 268 ? 11.338 -6.465 65.922 1.00 13.07 268 GLN B O 1
ATOM 4364 N N . ALA B 1 269 ? 10.224 -8.444 66.078 1.00 13.08 269 ALA B N 1
ATOM 4365 C CA . ALA B 1 269 ? 9.099 -7.984 65.241 1.00 14.28 269 ALA B CA 1
ATOM 4366 C C . ALA B 1 269 ? 8.425 -6.777 65.896 1.00 13.05 269 ALA B C 1
ATOM 4367 O O . ALA B 1 269 ? 8.091 -5.813 65.196 1.00 14.51 269 ALA B O 1
ATOM 4369 N N . GLN B 1 270 ? 8.235 -6.820 67.202 1.00 12.82 270 GLN B N 1
ATOM 4370 C CA . GLN B 1 270 ? 7.535 -5.730 67.912 1.00 14.82 270 GLN B CA 1
ATOM 4371 C C . GLN B 1 270 ? 8.399 -4.481 67.864 1.00 13.84 270 GLN B C 1
ATOM 4372 O O . GLN B 1 270 ? 7.877 -3.374 67.646 1.00 14.51 270 GLN B O 1
ATOM 4378 N N A SER B 1 271 ? 9.707 -4.625 68.060 0.60 13.41 271 SER B N 1
ATOM 4379 N N B SER B 1 271 ? 9.707 -4.621 68.048 0.40 13.78 271 SER B N 1
ATOM 4380 C CA A SER B 1 271 ? 10.666 -3.498 68.031 0.60 12.75 271 SER B CA 1
ATOM 4381 C CA B SER B 1 271 ? 10.656 -3.483 68.031 0.40 13.82 271 SER B CA 1
ATOM 4382 C C A SER B 1 271 ? 10.625 -2.854 66.663 0.60 11.78 271 SER B C 1
ATOM 4383 C C B SER B 1 271 ? 10.664 -2.843 66.651 0.40 12.38 271 SER B C 1
ATOM 4384 O O A SER B 1 271 ? 10.633 -1.599 66.567 0.60 12.91 271 SER B O 1
ATOM 4385 O O B SER B 1 271 ? 10.751 -1.599 66.547 0.40 12.72 271 SER B O 1
ATOM 4390 N N . LEU B 1 272 ? 10.656 -3.642 65.596 1.00 12.35 272 LEU B N 1
ATOM 4391 C CA . LEU B 1 272 ? 10.679 -3.101 64.231 1.00 10.34 272 LEU B CA 1
ATOM 4392 C C . LEU B 1 272 ? 9.400 -2.309 63.993 1.00 9.76 272 LEU B C 1
ATOM 4393 O O . LEU B 1 272 ? 9.496 -1.226 63.368 1.00 10.96 272 LEU B O 1
ATOM 4398 N N . ILE B 1 273 ? 8.237 -2.796 64.376 1.00 10.37 273 ILE B N 1
ATOM 4399 C CA . ILE B 1 273 ? 6.956 -2.056 64.182 1.00 10.68 273 ILE B CA 1
ATOM 4400 C C . ILE B 1 273 ? 7.002 -0.776 65.027 1.00 11.00 273 ILE B C 1
ATOM 4401 O O . ILE B 1 273 ? 6.639 0.283 64.508 1.00 11.13 273 ILE B O 1
ATOM 4406 N N . ASP B 1 274 ? 7.458 -0.858 66.260 1.00 11.81 274 ASP B N 1
ATOM 4407 C CA . ASP B 1 274 ? 7.544 0.319 67.130 1.00 13.37 274 ASP B CA 1
ATOM 4408 C C . ASP B 1 274 ? 8.452 1.339 66.481 1.00 13.32 274 ASP B C 1
ATOM 4409 O O . ASP B 1 274 ? 8.121 2.576 66.491 1.00 14.41 274 ASP B O 1
ATOM 4414 N N . GLN B 1 275 ? 9.588 0.935 65.947 1.00 12.31 275 GLN B N 1
ATOM 4415 C CA . GLN B 1 275 ? 10.525 1.890 65.312 1.00 12.50 275 GLN B CA 1
ATOM 4416 C C . GLN B 1 275 ? 9.920 2.453 64.053 1.00 10.37 275 GLN B C 1
ATOM 4417 O O . GLN B 1 275 ? 10.182 3.664 63.767 1.00 12.14 275 GLN B O 1
ATOM 4423 N N . ALA B 1 276 ? 9.175 1.697 63.287 1.00 10.85 276 ALA B N 1
ATOM 4424 C CA . ALA B 1 276 ? 8.512 2.242 62.085 1.00 10.67 276 ALA B CA 1
ATOM 4425 C C . ALA B 1 276 ? 7.554 3.371 62.490 1.00 9.93 276 ALA B C 1
ATOM 4426 O O . ALA B 1 276 ? 7.487 4.384 61.803 1.00 10.26 276 ALA B O 1
ATOM 4428 N N . ILE B 1 277 ? 6.804 3.164 63.552 1.00 10.46 277 ILE B N 1
ATOM 4429 C CA . ILE B 1 277 ? 5.796 4.143 64.008 1.00 10.31 277 ILE B CA 1
ATOM 4430 C C . ILE B 1 277 ? 6.535 5.381 64.486 1.00 10.09 277 ILE B C 1
ATOM 4431 O O . ILE B 1 277 ? 6.123 6.530 64.113 1.00 10.84 277 ILE B O 1
ATOM 4436 N N . VAL B 1 278 ? 7.576 5.240 65.265 1.00 11.86 278 VAL B N 1
ATOM 4437 C CA . VAL B 1 278 ? 8.336 6.394 65.798 1.00 11.74 278 VAL B CA 1
ATOM 4438 C C . VAL B 1 278 ? 8.978 7.147 64.636 1.00 11.18 278 VAL B C 1
ATOM 4439 O O . VAL B 1 278 ? 9.018 8.392 64.688 1.00 11.65 278 VAL B O 1
ATOM 4443 N N . ALA B 1 279 ? 9.423 6.467 63.599 1.00 10.42 279 ALA B N 1
ATOM 4444 C CA . ALA B 1 279 ? 10.068 7.122 62.469 1.00 9.82 279 ALA B CA 1
ATOM 4445 C C . ALA B 1 279 ? 9.146 8.206 61.890 1.00 9.40 279 ALA B C 1
ATOM 4446 O O . ALA B 1 279 ? 9.682 9.202 61.364 1.00 11.37 279 ALA B O 1
ATOM 4448 N N . LEU B 1 280 ? 7.842 8.000 61.869 1.00 9.60 280 LEU B N 1
ATOM 4449 C CA . LEU B 1 280 ? 6.919 8.916 61.195 1.00 9.25 280 LEU B CA 1
ATOM 4450 C C . LEU B 1 280 ? 6.322 9.949 62.168 1.00 9.62 280 LEU B C 1
ATOM 4451 O O . LEU B 1 280 ? 5.634 10.846 61.672 1.00 9.78 280 LEU B O 1
ATOM 4456 N N . GLU B 1 281 ? 6.553 9.835 63.460 1.00 9.28 281 GLU B N 1
ATOM 4457 C CA . GLU B 1 281 ? 5.971 10.799 64.419 1.00 9.73 281 GLU B CA 1
ATOM 4458 C C . GLU B 1 281 ? 6.240 12.243 64.029 1.00 10.29 281 GLU B C 1
ATOM 4459 O O . GLU B 1 281 ? 5.347 13.078 64.253 1.00 10.27 281 GLU B O 1
ATOM 4465 N N . PRO B 1 282 ? 7.450 12.618 63.553 1.00 10.09 282 PRO B N 1
ATOM 4466 C CA . PRO B 1 282 ? 7.717 14.015 63.254 1.00 11.65 282 PRO B CA 1
ATOM 4467 C C . PRO B 1 282 ? 6.869 14.576 62.139 1.00 10.81 282 PRO B C 1
ATOM 4468 O O . PRO B 1 282 ? 6.863 15.830 61.964 1.00 12.17 282 PRO B O 1
ATOM 4472 N N . PHE B 1 283 ? 6.170 13.787 61.337 1.00 11.12 283 PHE B N 1
ATOM 4473 C CA . PHE B 1 283 ? 5.220 14.321 60.342 1.00 10.22 283 PHE B CA 1
ATOM 4474 C C . PHE B 1 283 ? 3.999 14.938 61.028 1.00 9.75 283 PHE B C 1
ATOM 4475 O O . PHE B 1 283 ? 3.263 15.661 60.362 1.00 11.23 283 PHE B O 1
ATOM 4483 N N . GLY B 1 284 ? 3.757 14.594 62.278 1.00 9.79 284 GLY B N 1
ATOM 4484 C CA . GLY B 1 284 ? 2.527 14.973 62.935 1.00 10.69 284 GLY B CA 1
ATOM 4485 C C . GLY B 1 284 ? 1.394 13.998 62.651 1.00 9.20 284 GLY B C 1
ATOM 4486 O O . GLY B 1 284 ? 1.628 12.897 62.130 1.00 10.18 284 GLY B O 1
ATOM 4487 N N . PRO B 1 285 ? 0.156 14.368 62.996 1.00 9.66 285 PRO B N 1
ATOM 4488 C CA . PRO B 1 285 ? -0.998 13.467 62.885 1.00 10.24 285 PRO B CA 1
ATOM 4489 C C . PRO B 1 285 ? -1.267 13.005 61.454 1.00 10.10 285 PRO B C 1
ATOM 4490 O O . PRO B 1 285 ? -1.921 11.997 61.266 1.00 11.29 285 PRO B O 1
ATOM 4494 N N A SER B 1 286 ? -0.806 13.746 60.441 0.60 10.42 286 SER B N 1
ATOM 4495 N N B SER B 1 286 ? -0.802 13.746 60.446 0.40 10.82 286 SER B N 1
ATOM 4496 C CA A SER B 1 286 ? -0.979 13.320 59.037 0.60 10.10 286 SER B CA 1
ATOM 4497 C CA B SER B 1 286 ? -0.997 13.319 59.041 0.40 10.46 286 SER B CA 1
ATOM 4498 C C A SER B 1 286 ? -0.388 11.918 58.808 0.60 10.05 286 SER B C 1
ATOM 4499 C C B SER B 1 286 ? -0.374 11.937 58.788 0.40 10.48 286 SER B C 1
ATOM 4500 O O A SER B 1 286 ? -0.837 11.236 57.863 0.60 10.74 286 SER B O 1
ATOM 4501 O O B SER B 1 286 ? -0.803 11.274 57.821 0.40 11.07 286 SER B O 1
ATOM 4506 N N . ALA B 1 287 ? 0.590 11.502 59.601 1.00 9.91 287 ALA B N 1
ATOM 4507 C CA . ALA B 1 287 ? 1.217 10.173 59.418 1.00 8.97 287 ALA B CA 1
ATOM 4508 C C . ALA B 1 287 ? 0.365 9.039 60.001 1.00 9.26 287 ALA B C 1
ATOM 4509 O O . ALA B 1 287 ? 0.759 7.875 59.783 1.00 9.72 287 ALA B O 1
ATOM 4511 N N . GLU B 1 288 ? -0.716 9.317 60.698 1.00 9.07 288 GLU B N 1
ATOM 4512 C CA . GLU B 1 288 ? -1.475 8.252 61.411 1.00 9.06 288 GLU B CA 1
ATOM 4513 C C . GLU B 1 288 ? -1.895 7.129 60.479 1.00 9.80 288 GLU B C 1
ATOM 4514 O O . GLU B 1 288 ? -1.765 5.971 60.909 1.00 9.96 288 GLU B O 1
ATOM 4520 N N . PRO B 1 289 ? -2.406 7.344 59.264 1.00 10.21 289 PRO B N 1
ATOM 4521 C CA . PRO B 1 289 ? -2.778 6.195 58.426 1.00 11.03 289 PRO B CA 1
ATOM 4522 C C . PRO B 1 289 ? -1.581 5.286 58.107 1.00 10.93 289 PRO B C 1
ATOM 4523 O O . PRO B 1 289 ? -1.731 4.065 58.305 1.00 10.84 289 PRO B O 1
ATOM 4527 N N . LEU B 1 290 ? -0.418 5.825 57.771 1.00 10.19 290 LEU B N 1
ATOM 4528 C CA . LEU B 1 290 ? 0.750 4.946 57.512 1.00 10.88 290 LEU B CA 1
ATOM 4529 C C . LEU B 1 290 ? 1.137 4.243 58.789 1.00 9.83 290 LEU B C 1
ATOM 4530 O O . LEU B 1 290 ? 1.519 3.041 58.735 1.00 12.16 290 LEU B O 1
ATOM 4535 N N . GLN B 1 291 ? 1.128 4.892 59.932 1.00 9.98 291 GLN B N 1
ATOM 4536 C CA . GLN B 1 291 ? 1.509 4.267 61.200 1.00 10.41 291 GLN B CA 1
ATOM 4537 C C . GLN B 1 291 ? 0.534 3.127 61.506 1.00 11.07 291 GLN B C 1
ATOM 4538 O O . GLN B 1 291 ? 0.946 2.052 61.955 1.00 13.84 291 GLN B O 1
ATOM 4544 N N . ALA B 1 292 ? -0.745 3.338 61.255 1.00 11.04 292 ALA B N 1
ATOM 4545 C CA . ALA B 1 292 ? -1.806 2.343 61.544 1.00 10.98 292 ALA B CA 1
ATOM 4546 C C . ALA B 1 292 ? -1.634 1.148 60.612 1.00 12.93 292 ALA B C 1
ATOM 4547 O O . ALA B 1 292 ? -1.917 0.009 61.017 1.00 12.97 292 ALA B O 1
ATOM 4549 N N . ILE B 1 293 ? -1.235 1.396 59.374 1.00 12.50 293 ILE B N 1
ATOM 4550 C CA . ILE B 1 293 ? -1.086 0.311 58.386 1.00 14.29 293 ILE B CA 1
ATOM 4551 C C . ILE B 1 293 ? -0.061 -0.674 58.904 1.00 14.60 293 ILE B C 1
ATOM 4552 O O . ILE B 1 293 ? -0.255 -1.916 58.735 1.00 14.48 293 ILE B O 1
ATOM 4557 N N . ALA B 1 294 ? 1.029 -0.199 59.479 1.00 13.84 294 ALA B N 1
ATOM 4558 C CA . ALA B 1 294 ? 2.091 -1.075 60.002 1.00 16.32 294 ALA B CA 1
ATOM 4559 C C . ALA B 1 294 ? 1.479 -2.078 60.967 1.00 16.35 294 ALA B C 1
ATOM 4560 O O . ALA B 1 294 ? 1.746 -3.293 60.837 1.00 17.91 294 ALA B O 1
ATOM 4562 N N . GLU B 1 295 ? 0.744 -1.616 61.954 1.00 14.06 295 GLU B N 1
ATOM 4563 C CA . GLU B 1 295 ? 0.167 -2.523 62.994 1.00 15.75 295 GLU B CA 1
ATOM 4564 C C . GLU B 1 295 ? -0.942 -3.374 62.403 1.00 16.20 295 GLU B C 1
ATOM 4565 O O . GLU B 1 295 ? -1.098 -4.580 62.804 1.00 19.08 295 GLU B O 1
ATOM 4571 N N . TYR B 1 296 ? -1.715 -2.818 61.502 1.00 13.89 296 TYR B N 1
ATOM 4572 C CA . TYR B 1 296 ? -2.884 -3.508 60.929 1.00 15.02 296 TYR B CA 1
ATOM 4573 C C . TYR B 1 296 ? -2.430 -4.722 60.121 1.00 13.70 296 TYR B C 1
ATOM 4574 O O . TYR B 1 296 ? -3.054 -5.810 60.227 1.00 16.47 296 TYR B O 1
ATOM 4583 N N A ILE B 1 297 ? -1.406 -4.571 59.290 0.60 13.74 297 ILE B N 1
ATOM 4584 N N B ILE B 1 297 ? -1.386 -4.573 59.313 0.40 13.85 297 ILE B N 1
ATOM 4585 C CA A ILE B 1 297 ? -0.946 -5.693 58.437 0.60 14.84 297 ILE B CA 1
ATOM 4586 C CA B ILE B 1 297 ? -0.930 -5.683 58.442 0.40 14.81 297 ILE B CA 1
ATOM 4587 C C A ILE B 1 297 ? -0.510 -6.839 59.355 0.60 14.50 297 ILE B C 1
ATOM 4588 C C B ILE B 1 297 ? -0.480 -6.837 59.332 0.40 14.23 297 ILE B C 1
ATOM 4589 O O A ILE B 1 297 ? -0.846 -8.022 59.053 0.60 16.84 297 ILE B O 1
ATOM 4590 O O B ILE B 1 297 ? -0.809 -7.998 58.992 0.40 16.70 297 ILE B O 1
ATOM 4599 N N . VAL B 1 298 ? 0.227 -6.537 60.422 1.00 15.05 298 VAL B N 1
ATOM 4600 C CA . VAL B 1 298 ? 0.675 -7.570 61.391 1.00 15.96 298 VAL B CA 1
ATOM 4601 C C . VAL B 1 298 ? -0.538 -8.224 62.037 1.00 17.58 298 VAL B C 1
ATOM 4602 O O . VAL B 1 298 ? -0.576 -9.465 62.087 1.00 17.49 298 VAL B O 1
ATOM 4606 N N . ALA B 1 299 ? -1.505 -7.435 62.506 1.00 17.39 299 ALA B N 1
ATOM 4607 C CA . ALA B 1 299 ? -2.676 -7.993 63.216 1.00 20.95 299 ALA B CA 1
ATOM 4608 C C . ALA B 1 299 ? -3.425 -8.918 62.258 1.00 20.60 299 ALA B C 1
ATOM 4609 O O . ALA B 1 299 ? -3.906 -9.976 62.670 1.00 24.89 299 ALA B O 1
ATOM 4611 N N . ARG B 1 300 ? -3.574 -8.543 61.001 1.00 19.42 300 ARG B N 1
ATOM 4612 C CA . ARG B 1 300 ? -4.323 -9.355 60.025 1.00 20.45 300 ARG B CA 1
ATOM 4613 C C . ARG B 1 300 ? -3.555 -10.657 59.758 1.00 22.64 300 ARG B C 1
ATOM 4614 O O . ARG B 1 300 ? -4.223 -11.663 59.542 1.00 23.68 300 ARG B O 1
ATOM 4622 N N . LYS B 1 301 ? -2.226 -10.640 59.743 1.00 20.17 301 LYS B N 1
ATOM 4623 C CA . LYS B 1 301 ? -1.446 -11.909 59.542 1.00 19.04 301 LYS B CA 1
ATOM 4624 C C . LYS B 1 301 ? -1.819 -12.880 60.656 1.00 23.01 301 LYS B C 1
ATOM 4625 O O . LYS B 1 301 ? -2.017 -14.079 60.329 1.00 27.09 301 LYS B O 1
ATOM 4631 N N . TYR B 1 302 ? -1.874 -12.420 61.892 1.00 21.14 302 TYR B N 1
ATOM 4632 C CA . TYR B 1 302 ? -2.223 -13.284 63.045 1.00 25.23 302 TYR B CA 1
ATOM 4633 C C . TYR B 1 302 ? -3.659 -13.784 62.891 1.00 29.15 302 TYR B C 1
ATOM 4634 O O . TYR B 1 302 ? -3.930 -14.919 63.286 1.00 39.60 302 TYR B O 1
ATOM 4643 N N . LEU B 1 303 ? -4.579 -12.982 62.375 1.00 31.38 303 LEU B N 1
ATOM 4644 C CA . LEU B 1 303 ? -6.002 -13.394 62.246 1.00 39.72 303 LEU B CA 1
ATOM 4645 C C . LEU B 1 303 ? -6.229 -14.329 61.049 1.00 43.85 303 LEU B C 1
ATOM 4646 O O . LEU B 1 303 ? -7.180 -15.138 61.125 1.00 68.21 303 LEU B O 1
ATOM 4651 N N . GLU B 1 304 ? -5.454 -14.197 59.988 1.00 37.14 304 GLU B N 1
ATOM 4652 C CA . GLU B 1 304 ? -5.613 -14.917 58.709 1.00 49.58 304 GLU B CA 1
ATOM 4653 C C . GLU B 1 304 ? -4.638 -16.107 58.761 1.00 49.14 304 GLU B C 1
ATOM 4654 O O . GLU B 1 304 ? -4.409 -16.861 57.813 1.00 60.95 304 GLU B O 1
#

Organism: Synechocystis sp. (strain ATCC 27184 / PCC 6803 / Kazusa) (NCBI:txid1111708)

InterPro domains:
  IPR000092 Polyprenyl synthetase-like [PF00348] (37-272)
  IPR000092 Polyprenyl synthetase-like [cd00685] (34-300)
  IPR008949 Isoprenoid synthase domain superfamily [G3DSA:1.10.600.10] (4-302)
  IPR008949 Isoprenoid synthase domain superfamily [SSF48576] (19-294)
  IPR033749 Polyprenyl synthetase, conserved site [PS00444] (221-233)
  IPR033749 Polyprenyl synthetase, conserved site [PS00723] (88-104)
  IPR053378 Prenyl diphosphate synthase [NF045485] (18-302)
  IPR054848 Geranylgeranyl pyrophosphate synthase CRTE-like [NF045685] (10-301)

Radius of gyration: 24.92 Å; Cα contacts (8 Å, |Δi|>4): 931; chains: 2; bounding box: 63×48×79 Å

B-factor: mean 18.76, std 10.9, range [7.49, 84.08]

Solvent-accessible surface area: 23018 Å² total; per-residue (Å²): 172,148,85,122,39,25,54,78,38,23,128,98,22,63,39,46,0,45,66,14,0,69,90,13,8,80,94,50,137,2,85,84,0,22,72,0,2,52,52,23,0,55,34,21,18,96,8,20,32,0,2,0,0,0,7,0,0,66,24,23,71,16,75,46,66,19,0,35,9,0,0,0,0,0,9,0,0,35,6,2,14,48,5,3,19,4,1,49,29,25,76,92,50,66,128,84,157,72,80,60,3,6,11,118,68,45,27,65,35,8,0,3,3,0,0,2,1,0,1,0,40,0,0,28,14,0,21,59,90,1,114,103,9,84,34,97,11,4,6,92,0,0,6,51,0,0,90,5,0,4,9,61,1,10,1,0,0,10,0,15,22,35,81,8,73,55,127,147,84,18,62,46,143,40,12,35,56,3,22,45,28,51,32,3,19,4,4,30,0,0,0,5,0,0,0,12,13,26,61,12,77,44,108,59,37,126,59,0,19,120,0,0,52,21,0,3,22,0,12,36,0,1,48,17,3,33,92,66,68,92,145,134,107,80,19,36,0,8,70,60,62,34,55,151,45,0,121,63,52,8,100,50,18,8,67,88,0,40,99,2,0,104,87,38,25,105,65,0,101,27,1,13,34,0,0,94,65,12,24,48,80,53,101,126,109,94,174,150,86,116,48,24,51,74,37,25,128,76,22,65,40,48,0,47,67,13,0,67,86,10,5,77,91,51,119,2,89,67,0,25,69,0,2,52,51,25,0,55,48,23,16,129,8,23,32,0,3,0,0,0,9,0,0,73,24,24,70,19,82,50,65,23,0,35,10,0,0,0,0,0,8,0,0,38,6,2,13,51,6,2,26,6,1,51,30,19,62,88,63,66,127,82,157,74,113,55,3,6,10,120,66,54,27,66,35,14,0,3,4,0,0,3,1,0,0,0,41,0,0,24,12,0,18,55,92,0,108,104,8,83,36,102,9,4,9,93,0,0,7,49,0,1,94,6,0,5,9,64,1,8,0,0,0,12,0,14,28,28,71,19,103,58,125,139,81,22,57,31,130,49,15,39,63,4,20,48,30,53,26,3,19,5,5,30,0,0,0,5,0,0,0,11,10,27,61,13,75,45,104,60,34,130,57,0,18,108,0,0,57,16,0,2,22,0,14,38,0,2,49,19,2,51,90,62,32,53,99,84,156,123,155,127,163,14,23,1,7,68,60,70,33,54,152,47,0,120,64,56,7,96,48,17,6,66,85,0,38,94,1,0,103,87,34,25,105,65,0,103,33,2,14,37,0,0,90,64,23,24,49,82,56,108,131,129

Secondary structure (DSSP, 8-state):
--S--HHHHHHHHHHHHHHHHHHH----SSHHHHHHHHHHHTS----HHHHHHHHHHHHTT--HHHHHHHHHHHHHHHHHHHHHHHSTTTT--SEETTEE-HHHHH-HHHHHHHHHHHHHHHHHHHHHH-TTS-HHHHHHHHHHHHHHHSTTTHHHHHHHHHHHTT-S---HHHHHHHHIIIIIHHHHHHHHHHHHHTT--HHHHHHHHHHHHHHHHHHHHHHHHHHHHH------HHHHH-HHHHHHHHHHHHHHHHHHHGGG-GGGHHHHHHHHHHHHHHHH--/--S--HHHHHHHHHHHHHHHHHHH----SSHHHHHHHHHHHTS----HHHHHHHHHHHHTT--HHHHHHHHHHHHHHHHHHHHHHHSTTTT--SEETTEE-HHHHH-HHHHHHHHHHHHHHHHHHHHHH-TTS-HHHHHHHHHHHHHHHSTTTHHHHHHHHHHHTT-S---HHHHHHHHIIIIIHHHHHHHHHHHHHTT--HHHHHHHHHHHHHHHHHHHHHHHHHHHHHHHH------HHHHH-HHHHHHHHHHHHHHHHHHHGGG-GGGHHHHHHHHHHHHHHHH-